Protein AF-A0A9D9R1W7-F1 (afdb_monomer_lite)

Structure (mmCIF, N/CA/C/O backbone):
data_AF-A0A9D9R1W7-F1
#
_entry.id   AF-A0A9D9R1W7-F1
#
loop_
_atom_site.group_PDB
_atom_site.id
_atom_site.type_symbol
_atom_site.label_atom_id
_atom_site.label_alt_id
_atom_site.label_comp_id
_atom_site.label_asym_id
_atom_site.label_entity_id
_atom_site.label_seq_id
_atom_site.pdbx_PDB_ins_code
_atom_site.Cartn_x
_atom_site.Cartn_y
_atom_site.Cartn_z
_atom_site.occupancy
_atom_site.B_iso_or_equiv
_atom_site.auth_seq_id
_atom_site.auth_comp_id
_atom_site.auth_asym_id
_atom_site.auth_atom_id
_atom_site.pdbx_PDB_model_num
ATOM 1 N N . MET A 1 1 ? -3.624 -14.853 26.271 1.00 48.16 1 MET A N 1
ATOM 2 C CA . MET A 1 1 ? -3.086 -14.468 24.945 1.00 48.16 1 MET A CA 1
ATOM 3 C C . MET A 1 1 ? -3.910 -13.268 24.474 1.00 48.16 1 MET A C 1
ATOM 5 O O . MET A 1 1 ? -4.443 -13.270 23.371 1.00 48.16 1 MET A O 1
ATOM 9 N N . ASP A 1 2 ? -4.061 -12.263 25.349 1.00 51.78 2 ASP A N 1
ATOM 10 C CA . ASP A 1 2 ? -5.267 -11.412 25.363 1.00 51.78 2 ASP A CA 1
ATOM 11 C C . ASP A 1 2 ? -4.977 -9.965 24.929 1.00 51.78 2 ASP A C 1
ATOM 13 O O . ASP A 1 2 ? -5.877 -9.136 24.876 1.00 51.78 2 ASP A O 1
ATOM 17 N N . HIS A 1 3 ? -3.730 -9.666 24.5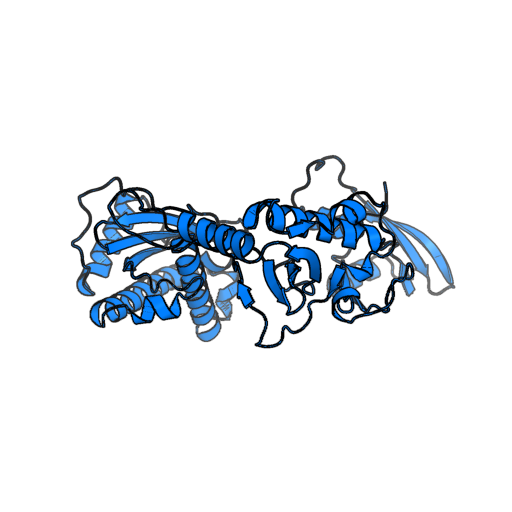55 1.00 59.38 3 HIS A N 1
ATOM 18 C CA . HIS A 1 3 ? -3.228 -8.300 24.361 1.00 59.38 3 HIS A CA 1
ATOM 19 C C . HIS A 1 3 ? -2.985 -7.977 22.882 1.00 59.38 3 HIS A C 1
ATOM 21 O O . HIS A 1 3 ? -1.942 -7.453 22.506 1.00 59.38 3 HIS A O 1
ATOM 27 N N . ILE A 1 4 ? -3.919 -8.339 21.999 1.00 72.19 4 ILE A N 1
ATOM 28 C CA . ILE A 1 4 ? -3.798 -7.986 20.579 1.00 72.19 4 ILE A CA 1
ATOM 29 C C . ILE A 1 4 ? -4.556 -6.678 20.343 1.00 72.19 4 ILE A C 1
ATOM 31 O O . ILE A 1 4 ? -5.766 -6.690 20.119 1.00 72.19 4 ILE A O 1
ATOM 35 N N . THR A 1 5 ? -3.824 -5.560 20.338 1.00 77.56 5 THR A N 1
ATOM 36 C CA . THR A 1 5 ? -4.333 -4.182 20.175 1.00 77.56 5 THR A CA 1
ATOM 37 C C . THR A 1 5 ? -5.333 -4.021 19.020 1.00 77.56 5 THR A C 1
ATOM 39 O O . THR A 1 5 ? -6.320 -3.305 19.140 1.00 77.56 5 THR A O 1
ATOM 42 N N . TYR A 1 6 ? -5.117 -4.712 17.895 1.00 87.25 6 TYR A N 1
ATOM 43 C CA . TYR A 1 6 ? -5.955 -4.579 16.694 1.00 87.25 6 TYR A CA 1
ATOM 44 C C . TYR A 1 6 ? -6.995 -5.697 16.523 1.00 87.25 6 TYR A C 1
ATOM 46 O O . TYR A 1 6 ? -7.649 -5.778 15.483 1.00 87.25 6 TYR A O 1
ATOM 54 N N . LEU A 1 7 ? -7.156 -6.595 17.500 1.00 90.25 7 LEU A N 1
ATOM 55 C CA . LEU A 1 7 ? -8.054 -7.745 17.365 1.00 90.25 7 LEU A CA 1
ATOM 56 C C . LEU A 1 7 ? -9.524 -7.357 17.145 1.00 90.25 7 LEU A C 1
ATOM 58 O O . LEU A 1 7 ? -10.135 -7.970 16.262 1.00 90.25 7 LEU A O 1
ATOM 62 N N . PRO A 1 8 ? -10.100 -6.357 17.844 1.00 91.88 8 PRO A N 1
ATOM 63 C CA . PRO A 1 8 ? -11.479 -5.950 17.588 1.00 91.88 8 PRO A CA 1
ATOM 64 C C . PRO A 1 8 ? -11.699 -5.489 16.147 1.00 91.88 8 PRO A C 1
ATOM 66 O O . PRO A 1 8 ? -12.568 -6.032 15.459 1.00 91.88 8 PRO A O 1
ATOM 69 N N . LEU A 1 9 ? -10.830 -4.601 15.649 1.00 90.62 9 LEU A N 1
ATOM 70 C CA . LEU A 1 9 ? -10.860 -4.119 14.268 1.00 90.62 9 LEU A CA 1
ATOM 71 C C . LEU A 1 9 ? -10.748 -5.274 13.264 1.00 90.62 9 LEU A C 1
ATOM 73 O O . LEU A 1 9 ? -11.602 -5.419 12.391 1.00 90.62 9 LEU A O 1
ATOM 77 N N . ARG A 1 10 ? -9.735 -6.142 13.413 1.00 90.56 10 ARG A N 1
ATOM 78 C CA . ARG A 1 10 ? -9.523 -7.295 12.516 1.00 90.56 10 ARG A CA 1
ATOM 79 C C . ARG A 1 10 ? -10.728 -8.230 12.487 1.00 90.56 10 ARG A C 1
ATOM 81 O O . ARG A 1 10 ? -11.065 -8.774 11.436 1.00 90.56 10 ARG A O 1
ATOM 88 N N . THR A 1 11 ? -11.348 -8.451 13.644 1.00 93.88 11 THR A N 1
ATOM 89 C CA . THR A 1 11 ? -12.478 -9.372 13.774 1.00 93.88 11 THR A CA 1
ATOM 90 C C . THR A 1 11 ? -13.721 -8.794 13.107 1.00 93.88 11 THR A C 1
ATOM 92 O O . THR A 1 11 ? -14.345 -9.489 12.300 1.00 93.88 11 THR A O 1
ATOM 95 N N . LYS A 1 12 ? -14.033 -7.520 13.376 1.00 93.06 12 LYS A N 1
ATOM 96 C CA . LYS A 1 12 ? -15.178 -6.811 12.796 1.00 93.06 12 LYS A CA 1
ATOM 97 C C . LYS A 1 12 ? -15.047 -6.635 11.280 1.00 93.06 12 LYS A C 1
ATOM 99 O O . LYS A 1 12 ? -15.962 -7.011 10.552 1.00 93.06 12 LYS A O 1
ATOM 104 N N . ALA A 1 13 ? -13.885 -6.187 10.800 1.00 89.62 13 ALA A N 1
ATOM 105 C CA . ALA A 1 13 ? -13.580 -6.028 9.371 1.00 89.62 13 ALA A CA 1
ATOM 106 C C . ALA A 1 13 ? -13.346 -7.364 8.637 1.00 89.62 13 ALA A C 1
ATOM 108 O O . ALA A 1 13 ? -13.118 -7.399 7.433 1.00 89.62 13 ALA A O 1
ATOM 109 N N . LYS A 1 14 ? -13.388 -8.488 9.362 1.00 92.00 14 LYS A N 1
ATOM 110 C CA . LYS A 1 14 ? -13.189 -9.848 8.848 1.00 92.00 14 LYS A CA 1
ATOM 111 C C . LYS A 1 14 ? -11.854 -10.083 8.124 1.00 92.00 14 LYS A C 1
ATOM 113 O O . LYS A 1 14 ? -11.768 -11.077 7.400 1.00 92.00 14 LYS A O 1
ATOM 118 N N . PHE A 1 15 ? -10.812 -9.288 8.389 1.00 86.62 15 PHE A N 1
ATOM 119 C CA . PHE A 1 15 ? -9.492 -9.435 7.759 1.00 86.62 15 PHE A CA 1
ATOM 120 C C . PHE A 1 15 ? -8.965 -10.876 7.818 1.00 86.62 15 PHE A C 1
ATOM 122 O O . PHE A 1 15 ? -9.247 -11.577 8.795 1.00 86.62 15 PHE A O 1
ATOM 129 N N . PRO A 1 16 ? -8.193 -11.351 6.824 1.00 85.94 16 PRO A N 1
ATOM 130 C CA . PRO A 1 16 ? -7.644 -12.705 6.826 1.00 85.94 16 PRO A CA 1
ATOM 131 C C . PRO A 1 16 ? -6.870 -13.039 8.115 1.00 85.94 16 PRO A C 1
ATOM 133 O O . PRO A 1 16 ? -6.097 -12.239 8.651 1.00 85.94 16 PRO A O 1
ATOM 136 N N . THR A 1 17 ? -7.108 -14.238 8.652 1.00 86.81 17 THR A N 1
ATOM 137 C CA . THR A 1 17 ? -6.452 -14.758 9.865 1.00 86.81 17 THR A CA 1
ATOM 138 C C . THR A 1 17 ? -6.338 -16.276 9.774 1.00 86.81 17 THR A C 1
ATOM 140 O O . THR A 1 17 ? -7.337 -16.919 9.449 1.00 86.81 17 THR A O 1
ATOM 143 N N . GLY A 1 18 ? -5.202 -16.856 10.172 1.00 87.19 18 GLY A N 1
ATOM 144 C CA . GLY A 1 18 ? -5.020 -18.317 10.206 1.00 87.19 18 GLY A CA 1
ATOM 145 C C . GLY A 1 18 ? -5.997 -19.059 11.134 1.00 87.19 18 GLY A C 1
ATOM 146 O O . GLY A 1 18 ? -6.345 -20.204 10.879 1.00 87.19 18 GLY A O 1
ATOM 147 N N . HIS A 1 19 ? -6.519 -18.388 12.166 1.00 90.75 19 HIS A N 1
ATOM 148 C CA . HIS A 1 19 ? -7.439 -18.974 13.149 1.00 90.75 19 HIS A CA 1
ATOM 149 C C . HIS A 1 19 ? -8.837 -18.340 13.087 1.00 90.75 19 HIS A C 1
ATOM 151 O O . HIS A 1 19 ? -9.351 -17.844 14.086 1.00 90.75 19 HIS A O 1
ATOM 157 N N . LYS A 1 20 ? -9.468 -18.336 11.903 1.00 92.88 20 LYS A N 1
ATOM 158 C CA . LYS A 1 20 ? -10.786 -17.701 11.679 1.00 92.88 20 LYS A CA 1
ATOM 159 C C . LYS A 1 20 ? -11.874 -18.172 12.659 1.00 92.88 20 LYS A C 1
ATOM 161 O O . LYS A 1 20 ? -12.703 -17.364 13.064 1.00 92.88 20 LYS A O 1
ATOM 166 N N . ASN A 1 21 ? -11.841 -19.441 13.066 1.00 95.19 21 ASN A N 1
ATOM 167 C CA . ASN A 1 21 ? -12.823 -20.028 13.985 1.00 95.19 21 ASN A CA 1
ATOM 168 C C . ASN A 1 21 ? -12.622 -19.612 15.454 1.00 95.19 21 ASN A C 1
ATOM 170 O O . ASN A 1 21 ? -13.550 -19.741 16.243 1.00 95.19 21 ASN A O 1
ATOM 174 N N . ASN A 1 22 ? -11.452 -19.068 15.808 1.00 94.06 22 ASN A N 1
ATOM 175 C CA . ASN A 1 22 ? -11.126 -18.615 17.168 1.00 94.06 22 ASN A CA 1
ATOM 176 C C . ASN A 1 22 ? -11.404 -17.117 17.368 1.00 94.06 22 ASN A C 1
ATOM 178 O O . ASN A 1 22 ? -10.946 -16.515 18.336 1.00 94.06 22 ASN A O 1
ATOM 182 N N . ARG A 1 23 ? -12.106 -16.486 16.423 1.00 94.19 23 ARG A N 1
ATOM 183 C CA . ARG A 1 23 ? -12.466 -15.071 16.501 1.00 94.19 23 ARG A CA 1
ATOM 184 C C . ARG A 1 23 ? -13.413 -14.829 17.684 1.00 94.19 23 ARG A C 1
ATOM 186 O O . ARG A 1 23 ? -14.421 -15.537 17.778 1.00 94.19 23 ARG A O 1
ATOM 193 N N . PRO A 1 24 ? -13.134 -13.841 18.555 1.00 95.12 24 PRO A N 1
ATOM 194 C CA . PRO A 1 24 ? -14.064 -13.466 19.613 1.00 95.12 24 PRO A CA 1
ATOM 195 C C . PRO A 1 24 ? -15.428 -13.106 19.021 1.00 95.12 24 PRO A C 1
ATOM 197 O O . PRO A 1 24 ? -15.498 -12.484 17.963 1.00 95.12 24 PRO A O 1
ATOM 200 N N . LYS A 1 25 ? -16.507 -13.522 19.691 1.00 96.88 25 LYS A N 1
ATOM 201 C CA . LYS A 1 25 ? -17.888 -13.146 19.329 1.00 96.88 25 LYS A CA 1
ATOM 202 C C . LYS A 1 25 ? -18.366 -11.900 20.075 1.00 96.88 25 LYS A C 1
ATOM 204 O O . LYS A 1 25 ? -19.339 -11.269 19.662 1.00 96.88 25 LYS A O 1
ATOM 209 N N . SER A 1 26 ? -17.691 -11.571 21.168 1.00 96.62 26 SER A N 1
ATOM 210 C CA . SER A 1 26 ? -17.915 -10.405 22.007 1.00 96.62 26 SER A CA 1
ATOM 211 C C . SER A 1 26 ? -16.575 -9.884 22.526 1.00 96.62 26 SER A C 1
ATOM 213 O O . SER A 1 26 ? -15.569 -10.601 22.530 1.00 96.62 26 SER A O 1
ATOM 215 N N . PHE A 1 27 ? -16.566 -8.627 22.952 1.00 95.31 27 PHE A N 1
ATOM 216 C CA . PHE A 1 27 ? -15.452 -7.989 23.642 1.00 95.31 27 PHE A CA 1
ATOM 217 C C . PHE A 1 27 ? -15.946 -7.419 24.967 1.00 95.31 27 PHE A C 1
ATOM 219 O O . PHE A 1 27 ? -17.073 -6.934 25.059 1.00 95.31 27 PHE A O 1
ATOM 226 N N . LYS A 1 28 ? -15.106 -7.485 25.998 1.00 95.38 28 LYS A N 1
ATOM 227 C CA . LYS A 1 28 ? -15.433 -6.939 27.317 1.00 95.38 28 LYS A CA 1
ATOM 228 C C . LYS A 1 28 ? -15.224 -5.426 27.318 1.00 95.38 28 LYS A C 1
ATOM 230 O O . LYS A 1 28 ? -14.240 -4.948 26.762 1.00 95.38 28 LYS A O 1
ATOM 235 N N . ALA A 1 29 ? -16.127 -4.708 27.971 1.00 96.12 29 ALA A N 1
ATOM 236 C CA . ALA A 1 29 ? -16.009 -3.280 28.241 1.00 96.12 29 ALA A CA 1
ATOM 237 C C . ALA A 1 29 ? -16.526 -2.971 29.649 1.00 96.12 29 ALA A C 1
ATOM 239 O O . ALA A 1 29 ? -17.260 -3.771 30.239 1.00 96.12 29 ALA A O 1
ATOM 240 N N . THR A 1 30 ? -16.152 -1.813 30.181 1.00 97.69 30 THR A N 1
ATOM 241 C CA . THR A 1 30 ? -16.709 -1.286 31.430 1.00 97.69 30 THR A CA 1
ATOM 242 C C . THR A 1 30 ? -17.550 -0.062 31.104 1.00 97.69 30 THR A C 1
ATOM 244 O O . THR A 1 30 ? -17.056 0.893 30.516 1.00 97.69 30 THR A O 1
ATOM 247 N N . ILE A 1 31 ? -18.824 -0.092 31.477 1.00 97.75 31 ILE A N 1
ATOM 248 C CA . ILE A 1 31 ? -19.694 1.082 31.469 1.00 97.75 31 ILE A CA 1
ATOM 249 C C . ILE A 1 31 ? -19.520 1.809 32.794 1.00 97.75 31 ILE A C 1
ATOM 251 O O . ILE A 1 31 ? -19.635 1.187 33.851 1.00 97.75 31 ILE A O 1
ATOM 255 N N . TRP A 1 32 ? -19.293 3.113 32.722 1.00 97.94 32 TRP A N 1
ATOM 256 C CA . TRP A 1 32 ? -19.327 4.046 33.840 1.00 97.94 32 TRP A CA 1
ATOM 257 C C . TRP A 1 32 ? -20.628 4.837 33.758 1.00 97.94 32 TRP A C 1
ATOM 259 O O . TRP A 1 32 ? -20.919 5.439 32.723 1.00 97.94 32 TRP A O 1
ATOM 269 N N . LYS A 1 33 ? -21.435 4.785 34.815 1.00 97.69 33 LYS A N 1
ATOM 270 C CA . LYS A 1 33 ? -22.730 5.467 34.888 1.00 97.69 33 LYS A CA 1
ATOM 271 C C . LYS A 1 33 ? -22.592 6.839 35.530 1.00 97.69 33 LYS A C 1
ATOM 273 O O . LYS A 1 33 ? -21.666 7.076 36.300 1.00 97.69 33 LYS A O 1
ATOM 278 N N . THR A 1 34 ? -23.580 7.697 35.297 1.00 96.81 34 THR A N 1
ATOM 279 C CA . THR A 1 34 ? -23.630 9.062 35.853 1.00 96.81 34 THR A CA 1
ATOM 280 C C . THR A 1 34 ? -23.688 9.115 37.385 1.00 96.81 34 THR A C 1
ATOM 282 O O . THR A 1 34 ? -23.420 10.156 37.976 1.00 96.81 34 THR A O 1
ATOM 285 N N . ASP A 1 35 ? -24.068 8.019 38.050 1.00 97.12 35 ASP A N 1
ATOM 286 C CA . ASP A 1 35 ? -24.052 7.895 39.515 1.00 97.12 35 ASP A CA 1
ATOM 287 C C . ASP A 1 35 ? -22.675 7.479 40.078 1.00 97.12 35 ASP A C 1
ATOM 289 O O . ASP A 1 35 ? -22.530 7.279 41.285 1.00 97.12 35 ASP A O 1
ATOM 293 N N . GLY A 1 36 ? -21.666 7.335 39.212 1.00 97.44 36 GLY A N 1
ATOM 294 C CA . GLY A 1 36 ? -20.317 6.885 39.551 1.00 97.44 36 GLY A CA 1
ATOM 295 C C . GLY A 1 36 ? -20.170 5.366 39.686 1.00 97.44 36 GLY A C 1
ATOM 296 O O . GLY A 1 36 ? -19.061 4.881 39.926 1.00 97.44 36 GLY A O 1
ATOM 297 N N . SER A 1 37 ? -21.247 4.587 39.535 1.00 97.88 37 SER A N 1
ATOM 298 C CA . SER A 1 37 ? -21.159 3.127 39.513 1.00 97.88 37 SER A CA 1
ATOM 299 C C . SER A 1 37 ? -20.572 2.625 38.191 1.00 97.88 37 SER A C 1
ATOM 301 O O . SER A 1 37 ? -20.661 3.277 37.149 1.00 97.88 37 SER A O 1
ATOM 303 N N . SER A 1 38 ? -19.962 1.439 38.224 1.00 97.69 38 SER A N 1
ATOM 304 C CA . SER A 1 38 ? -19.446 0.784 37.022 1.00 97.69 38 SER A CA 1
ATOM 305 C C . SER A 1 38 ? -20.005 -0.623 36.851 1.00 97.69 38 SER A C 1
ATOM 307 O O . SER A 1 38 ? -20.303 -1.332 37.815 1.00 97.69 38 SER A O 1
ATOM 309 N N . GLN A 1 39 ? -20.156 -1.036 35.595 1.00 97.75 39 GLN A N 1
ATOM 310 C CA . GLN A 1 39 ? -20.661 -2.349 35.220 1.00 97.75 39 GLN A CA 1
ATOM 311 C C . GLN A 1 39 ? -19.824 -2.924 34.079 1.00 97.75 39 GLN A C 1
ATOM 313 O O . GLN A 1 39 ? -19.680 -2.311 33.024 1.00 97.75 39 GLN A O 1
ATOM 318 N N . LYS A 1 40 ? -19.306 -4.142 34.262 1.00 97.69 40 LYS A N 1
ATOM 319 C CA . LYS A 1 40 ? -18.674 -4.891 33.170 1.00 97.69 40 LYS A CA 1
ATOM 320 C C . LYS A 1 40 ? -19.749 -5.459 32.253 1.00 97.69 40 LYS A C 1
ATOM 322 O O . LYS A 1 40 ? -20.681 -6.112 32.723 1.00 97.69 40 LYS A O 1
ATOM 327 N N . ILE A 1 41 ? -19.589 -5.243 30.957 1.00 97.31 41 ILE A N 1
ATOM 328 C CA . ILE A 1 41 ? -20.484 -5.739 29.914 1.00 97.31 41 ILE A CA 1
ATOM 329 C C . ILE A 1 41 ? -19.702 -6.501 28.843 1.00 97.31 41 ILE A C 1
ATOM 331 O O . ILE A 1 41 ? -18.486 -6.348 28.704 1.00 97.31 41 ILE A O 1
ATOM 335 N N . GLU A 1 42 ? -20.412 -7.318 28.070 1.00 97.44 42 GLU A N 1
ATOM 336 C CA . GLU A 1 42 ? -19.896 -7.924 26.845 1.00 97.44 42 GLU A CA 1
ATOM 337 C C . GLU A 1 42 ? -20.614 -7.328 25.635 1.00 97.44 42 GLU A C 1
ATOM 339 O O . GLU A 1 42 ? -21.831 -7.438 25.504 1.00 97.44 42 GLU A O 1
ATOM 344 N N . ILE A 1 43 ? -19.851 -6.711 24.737 1.00 96.81 43 ILE A N 1
ATOM 345 C CA . ILE A 1 43 ? -20.351 -6.085 23.515 1.00 96.81 43 ILE A CA 1
ATOM 346 C C . ILE A 1 43 ? -20.163 -7.078 22.365 1.00 96.81 43 ILE A C 1
ATOM 348 O O . ILE A 1 43 ? -19.021 -7.460 22.087 1.00 96.81 43 ILE A O 1
ATOM 352 N N . PRO A 1 44 ? -21.231 -7.510 21.667 1.00 97.38 44 PRO A N 1
ATOM 353 C CA . PRO A 1 44 ? -21.104 -8.358 20.485 1.00 97.38 44 PRO A CA 1
ATOM 354 C C . PRO A 1 44 ? -20.181 -7.729 19.436 1.00 97.38 44 PRO A C 1
ATOM 356 O O . PRO A 1 44 ? -20.253 -6.529 19.186 1.00 97.38 44 PRO A O 1
ATOM 359 N N . THR A 1 45 ? -19.357 -8.525 18.752 1.00 96.12 45 THR A N 1
ATOM 360 C CA . THR A 1 45 ? -18.400 -8.021 17.747 1.00 96.12 45 THR A CA 1
ATOM 361 C C . THR A 1 45 ? -19.050 -7.173 16.651 1.00 96.12 45 THR A C 1
ATOM 363 O O . THR A 1 45 ? -18.432 -6.233 16.164 1.00 96.12 45 THR A O 1
ATOM 366 N N . SER A 1 46 ? -20.295 -7.474 16.271 1.00 96.00 46 SER A N 1
ATOM 367 C CA . SER A 1 46 ? -21.056 -6.695 15.286 1.00 96.00 46 SER A CA 1
ATOM 368 C C . SER A 1 46 ? -21.425 -5.289 15.766 1.00 96.00 46 SER A C 1
ATOM 370 O O . SER A 1 46 ? -21.631 -4.416 14.933 1.00 96.00 46 SER A O 1
ATOM 372 N N . LYS A 1 47 ? -21.520 -5.083 17.084 1.00 96.31 47 LYS A N 1
ATOM 373 C CA . LYS A 1 47 ? -21.836 -3.802 17.731 1.00 96.31 47 LYS A CA 1
ATOM 374 C C . LYS A 1 47 ? -20.602 -3.090 18.282 1.00 96.31 47 LYS A C 1
ATOM 376 O O . LYS A 1 47 ? -20.680 -1.927 18.650 1.00 96.31 47 LYS A O 1
ATOM 381 N N . TYR A 1 48 ? -19.466 -3.782 18.359 1.00 95.75 48 TYR A N 1
ATOM 382 C CA . TYR A 1 48 ? -18.225 -3.180 18.826 1.00 95.75 48 TYR A CA 1
ATOM 383 C C . TYR A 1 48 ? -17.824 -2.035 17.883 1.00 95.75 48 TYR A C 1
ATOM 385 O O . TYR A 1 48 ? -17.818 -2.255 16.669 1.00 95.75 48 TYR A O 1
ATOM 393 N N . PRO A 1 49 ? -17.498 -0.833 18.378 1.00 95.12 49 PRO A N 1
ATOM 394 C CA . PRO A 1 49 ? -17.178 0.297 17.519 1.00 95.12 49 PRO A CA 1
ATOM 395 C C . PRO A 1 49 ? -15.880 0.028 16.757 1.00 95.12 49 PRO A C 1
ATOM 397 O O . PRO A 1 49 ? -14.920 -0.544 17.272 1.00 95.12 49 PRO A O 1
ATOM 400 N N . THR A 1 50 ? -15.850 0.424 15.493 1.00 93.75 50 THR A N 1
ATOM 401 C CA . THR A 1 50 ? -14.669 0.366 14.644 1.00 93.75 50 THR A CA 1
ATOM 402 C C . THR A 1 50 ? -13.724 1.433 15.151 1.00 93.75 50 THR A C 1
ATOM 404 O O . THR A 1 50 ? -13.892 2.612 14.848 1.00 93.75 50 THR A O 1
ATOM 407 N N . SER A 1 51 ? -12.755 1.018 15.956 1.00 91.62 51 SER A N 1
ATOM 408 C CA . SER A 1 51 ? -11.747 1.908 16.505 1.00 91.62 51 SER A CA 1
ATOM 409 C C . SER A 1 51 ? -10.380 1.244 16.568 1.00 91.62 51 SER A C 1
ATOM 411 O O . SER A 1 51 ? -10.255 0.015 16.609 1.00 91.62 51 SER A O 1
ATOM 413 N N . TYR A 1 52 ? -9.337 2.065 16.514 1.00 91.38 52 TYR A N 1
ATOM 414 C CA . TYR A 1 52 ? -7.955 1.632 16.631 1.00 91.38 52 TYR A CA 1
ATOM 415 C C . TYR A 1 52 ? -7.049 2.772 17.083 1.00 91.38 52 TYR A C 1
ATOM 417 O O . TYR A 1 52 ? -7.333 3.955 16.896 1.00 91.38 52 TYR A O 1
ATOM 425 N N . LEU A 1 53 ? -5.925 2.389 17.678 1.00 91.88 53 LEU A N 1
ATOM 426 C CA . LEU A 1 53 ? -4.898 3.316 18.122 1.00 91.88 53 LEU A CA 1
ATOM 427 C C . LEU A 1 53 ? -3.830 3.458 17.036 1.00 91.88 53 LEU A C 1
ATOM 429 O O . LEU A 1 53 ? -3.365 2.474 16.451 1.00 91.88 53 LEU A O 1
ATOM 433 N N . VAL A 1 54 ? -3.444 4.700 16.781 1.00 93.00 54 VAL A N 1
ATOM 434 C CA . VAL A 1 54 ? -2.404 5.091 15.836 1.00 93.00 54 VAL A CA 1
ATOM 435 C C . VAL A 1 54 ? -1.234 5.636 16.632 1.00 93.00 54 VAL A C 1
ATOM 437 O O . VAL A 1 54 ? -1.332 6.691 17.259 1.00 93.00 54 VAL A O 1
ATOM 440 N N . VAL A 1 55 ? -0.130 4.893 16.619 1.00 95.00 55 VAL A N 1
ATOM 441 C CA . VAL A 1 55 ? 1.073 5.228 17.381 1.00 95.00 55 VAL A CA 1
ATOM 442 C C . VAL A 1 55 ? 2.034 5.991 16.480 1.00 95.00 55 VAL A C 1
ATOM 444 O O . VAL A 1 55 ? 2.545 5.434 15.510 1.00 95.00 55 VAL A O 1
ATOM 447 N N . HIS A 1 56 ? 2.289 7.251 16.817 1.00 95.94 56 HIS A N 1
ATOM 448 C CA . HIS A 1 56 ? 3.319 8.082 16.209 1.00 95.94 56 HIS A CA 1
ATOM 449 C C . HIS A 1 56 ? 4.576 8.017 17.069 1.00 95.94 56 HIS A C 1
ATOM 451 O O . HIS A 1 56 ? 4.603 8.525 18.193 1.00 95.94 56 HIS A O 1
ATOM 457 N N . LEU A 1 57 ? 5.608 7.382 16.525 1.00 97.06 57 LEU A N 1
ATOM 458 C CA . LEU A 1 57 ? 6.913 7.269 17.159 1.00 97.06 57 LEU A CA 1
ATOM 459 C C . LEU A 1 57 ? 7.823 8.418 16.706 1.00 97.06 57 LEU A C 1
ATOM 461 O O . LEU A 1 57 ? 7.695 8.875 15.567 1.00 97.06 57 LEU A O 1
ATOM 465 N N . PRO A 1 58 ? 8.766 8.868 17.549 1.00 96.94 58 PRO A N 1
ATOM 466 C CA . PRO A 1 58 ? 9.850 9.719 17.080 1.00 96.94 58 PRO A CA 1
ATOM 467 C C . PRO A 1 58 ? 10.788 8.919 16.160 1.00 96.94 58 PRO A C 1
ATOM 469 O O . PRO A 1 58 ? 10.709 7.686 16.134 1.00 96.94 58 PRO A O 1
ATOM 472 N N . PRO A 1 59 ? 11.687 9.586 15.418 1.00 96.69 59 PRO A N 1
ATOM 473 C CA . PRO A 1 59 ? 12.755 8.930 14.667 1.00 96.69 59 PRO A CA 1
ATOM 474 C C . PRO A 1 59 ? 13.497 7.845 15.465 1.00 96.69 59 PRO A C 1
ATOM 476 O O . PRO A 1 59 ? 13.699 8.028 16.671 1.00 96.69 59 PRO A O 1
ATOM 479 N N . PRO A 1 60 ? 13.967 6.758 14.816 1.00 97.31 60 PRO A N 1
ATOM 480 C CA . PRO A 1 60 ? 14.834 5.778 15.462 1.00 97.31 60 PRO A CA 1
ATOM 481 C C . PRO A 1 60 ? 16.020 6.458 16.153 1.00 97.31 60 PRO A C 1
ATOM 483 O O . PRO A 1 60 ? 16.709 7.283 15.548 1.00 97.31 60 PRO A O 1
ATOM 486 N N . GLY A 1 61 ? 16.274 6.099 17.413 1.00 96.38 61 GLY A N 1
ATOM 487 C CA . GLY A 1 61 ? 17.317 6.735 18.225 1.00 96.38 61 GLY A CA 1
ATOM 488 C C . GLY A 1 61 ? 18.711 6.692 17.589 1.00 96.38 61 GLY A C 1
ATOM 489 O O . GLY A 1 61 ? 19.479 7.639 17.732 1.00 96.38 61 GLY A O 1
ATOM 490 N N . VAL A 1 62 ? 19.025 5.639 16.830 1.00 95.94 62 VAL A N 1
ATOM 491 C CA . VAL A 1 62 ? 20.309 5.517 16.124 1.00 95.94 62 VAL A CA 1
ATOM 492 C C . VAL A 1 62 ? 20.497 6.581 15.035 1.00 95.94 62 VAL A C 1
ATOM 494 O O . VAL A 1 62 ? 21.618 7.010 14.788 1.00 95.94 62 VAL A O 1
ATOM 497 N N . LEU A 1 63 ? 19.410 7.062 14.420 1.00 92.94 63 LEU A N 1
ATOM 498 C CA . LEU A 1 63 ? 19.462 8.098 13.383 1.00 92.94 63 LEU A CA 1
ATOM 499 C C . LEU A 1 63 ? 19.582 9.509 13.972 1.00 92.94 63 LEU A C 1
ATOM 501 O O . LEU A 1 63 ? 20.049 10.420 13.297 1.00 92.94 63 LEU A O 1
ATOM 505 N N . SER A 1 64 ? 19.176 9.692 15.229 1.00 91.56 64 SER A N 1
ATOM 506 C CA . SER A 1 64 ? 19.281 10.957 15.965 1.00 91.56 64 SER A CA 1
ATOM 507 C C . SER A 1 64 ? 20.467 10.998 16.934 1.00 91.56 64 SER A C 1
ATOM 509 O O . SER A 1 64 ? 20.590 11.949 17.704 1.00 91.56 64 SER A O 1
ATOM 511 N N . ASN A 1 65 ? 21.343 9.984 16.908 1.00 93.31 65 ASN A N 1
ATOM 512 C CA . ASN A 1 65 ? 22.429 9.791 17.877 1.00 93.31 65 ASN A CA 1
ATOM 513 C C . ASN A 1 65 ? 21.949 9.826 19.343 1.00 93.31 65 ASN A C 1
ATOM 515 O O . ASN A 1 65 ? 22.683 10.236 20.245 1.00 93.31 65 ASN A O 1
ATOM 519 N N . ALA A 1 66 ? 20.708 9.408 19.597 1.00 94.88 66 ALA A N 1
ATOM 520 C CA . ALA A 1 66 ? 20.171 9.310 20.942 1.00 94.88 66 ALA A CA 1
ATOM 521 C C . ALA A 1 66 ? 20.856 8.170 21.709 1.00 94.88 66 ALA A C 1
ATOM 523 O O . ALA A 1 66 ? 21.095 7.086 21.168 1.00 94.88 66 ALA A O 1
ATOM 524 N N . ALA A 1 67 ? 21.130 8.397 22.996 1.00 96.62 67 ALA A N 1
ATOM 525 C CA . ALA A 1 67 ? 21.653 7.360 23.877 1.00 96.62 67 ALA A CA 1
ATOM 526 C C . ALA A 1 67 ? 20.689 6.162 23.957 1.00 96.62 67 ALA A C 1
ATOM 528 O O . ALA A 1 67 ? 19.467 6.317 23.876 1.00 96.62 67 ALA A O 1
ATOM 529 N N . LEU A 1 68 ? 21.243 4.961 24.149 1.00 97.25 68 LEU A N 1
ATOM 530 C CA . LEU A 1 68 ? 20.443 3.761 24.383 1.00 97.25 68 LEU A CA 1
ATOM 531 C C . LEU A 1 68 ? 19.563 3.953 25.623 1.00 97.25 68 LEU A C 1
ATOM 533 O O . LEU A 1 68 ? 20.026 4.394 26.674 1.00 97.25 68 LEU A O 1
ATOM 537 N N . SER A 1 69 ? 18.285 3.613 25.489 1.00 95.94 69 SER A N 1
ATOM 538 C CA . SER A 1 69 ? 17.294 3.743 26.552 1.00 95.94 69 SER A CA 1
ATOM 539 C C . SER A 1 69 ? 16.315 2.581 26.486 1.00 95.94 69 SER A C 1
ATOM 541 O O . SER A 1 69 ? 15.785 2.271 25.420 1.00 95.94 69 SER A O 1
ATOM 543 N N . GLU A 1 70 ? 16.077 1.938 27.629 1.00 95.12 70 GLU A N 1
ATOM 544 C CA . GLU A 1 70 ? 15.019 0.927 27.789 1.00 95.12 70 GLU A CA 1
ATOM 545 C C . GLU A 1 70 ? 13.646 1.569 28.011 1.00 95.12 70 GLU A C 1
ATOM 547 O O . GLU A 1 70 ? 12.617 0.900 27.953 1.00 95.12 70 GLU A O 1
ATOM 552 N N . LYS A 1 71 ? 13.613 2.880 28.281 1.00 94.88 71 LYS A N 1
ATOM 553 C CA . LYS A 1 71 ? 12.360 3.612 28.444 1.00 94.88 71 LYS A CA 1
ATOM 554 C C . LYS A 1 71 ? 11.682 3.784 27.095 1.00 94.88 71 LYS A C 1
ATOM 556 O O . LYS A 1 71 ? 12.337 4.080 26.093 1.00 94.88 71 LYS A O 1
ATOM 561 N N . ASN A 1 72 ? 10.356 3.693 27.114 1.00 91.94 72 ASN A N 1
ATOM 562 C CA . ASN A 1 72 ? 9.545 4.097 25.978 1.00 91.94 72 ASN A CA 1
ATOM 563 C C . ASN A 1 72 ? 9.840 5.565 25.625 1.00 91.94 72 ASN A C 1
ATOM 565 O O . ASN A 1 72 ? 9.992 6.390 26.531 1.00 91.94 72 ASN A O 1
ATOM 569 N N . PRO A 1 73 ? 9.927 5.895 24.329 1.00 94.56 73 PRO A N 1
ATOM 570 C CA . PRO A 1 73 ? 10.102 7.262 23.892 1.00 94.56 73 PRO A CA 1
ATOM 571 C C . PRO A 1 73 ? 8.822 8.051 24.167 1.00 94.56 73 PRO A C 1
ATOM 573 O O . PRO A 1 73 ? 7.739 7.478 24.318 1.00 94.56 73 PRO A O 1
ATOM 576 N N . GLU A 1 74 ? 8.937 9.375 24.174 1.00 95.44 74 GLU A N 1
ATOM 577 C CA . GLU A 1 74 ? 7.758 10.223 24.054 1.00 95.44 74 GLU A CA 1
ATOM 578 C C . GLU A 1 74 ? 7.089 9.936 22.705 1.00 95.44 74 GLU A C 1
ATOM 580 O O . GLU A 1 74 ? 7.729 9.988 21.655 1.00 95.44 74 GLU A O 1
ATOM 585 N N . MET A 1 75 ? 5.813 9.566 22.743 1.00 95.31 75 MET A N 1
ATOM 586 C CA . MET A 1 75 ? 5.049 9.166 21.566 1.00 95.31 75 MET A CA 1
ATOM 587 C C . MET A 1 75 ? 3.677 9.821 21.594 1.00 95.31 75 MET A C 1
ATOM 589 O O . MET A 1 75 ? 3.103 10.049 22.660 1.00 95.31 75 MET A O 1
ATOM 593 N N . LYS A 1 76 ? 3.126 10.080 20.409 1.00 96.19 76 LYS A N 1
ATOM 594 C CA . LYS A 1 76 ? 1.753 10.566 20.265 1.00 96.19 76 LYS A CA 1
ATOM 595 C C . LYS A 1 76 ? 0.856 9.397 19.884 1.00 96.19 76 LYS A C 1
ATOM 597 O O . LYS A 1 76 ? 1.138 8.680 18.928 1.00 96.19 76 LYS A O 1
ATOM 602 N N . ILE A 1 77 ? -0.234 9.219 20.618 1.00 94.31 77 ILE A N 1
ATOM 603 C CA . ILE A 1 77 ? -1.235 8.193 20.331 1.00 94.31 77 ILE A CA 1
ATOM 604 C C . ILE A 1 77 ? -2.509 8.905 19.895 1.00 94.31 77 ILE A C 1
ATOM 606 O O . ILE A 1 77 ? -3.074 9.682 20.659 1.00 94.31 77 ILE A O 1
ATOM 610 N N . ASN A 1 78 ? -2.956 8.641 18.669 1.00 93.81 78 ASN A N 1
ATOM 611 C CA . ASN A 1 78 ? -4.273 9.070 18.212 1.00 93.81 78 ASN A CA 1
ATOM 612 C C . ASN A 1 78 ? -5.238 7.893 18.310 1.00 93.81 78 ASN A C 1
ATOM 614 O O . ASN A 1 78 ? -4.913 6.780 17.897 1.00 93.81 78 ASN A O 1
ATOM 618 N N . PHE A 1 79 ? -6.435 8.141 18.822 1.00 91.31 79 PHE A N 1
ATOM 619 C CA . PHE A 1 79 ? -7.534 7.191 18.748 1.00 91.31 79 PHE A CA 1
ATOM 620 C C . PHE A 1 79 ? -8.377 7.528 17.522 1.00 91.31 79 PHE A C 1
ATOM 622 O O . PHE A 1 79 ? -8.905 8.632 17.416 1.00 91.31 79 PHE A O 1
ATOM 629 N N . ILE A 1 80 ? -8.461 6.593 16.581 1.00 92.00 80 ILE A N 1
ATOM 630 C CA . ILE A 1 80 ? -9.312 6.714 15.400 1.00 92.00 80 ILE A CA 1
ATOM 631 C C . ILE A 1 80 ? -10.527 5.829 15.623 1.00 92.00 80 ILE A C 1
ATOM 633 O O . ILE A 1 80 ? -10.376 4.657 15.965 1.00 92.00 80 ILE A O 1
ATOM 637 N N . GLY A 1 81 ? -11.723 6.371 15.418 1.00 91.81 81 GLY A N 1
ATOM 638 C CA . GLY A 1 81 ? -12.966 5.619 15.522 1.00 91.81 81 GLY A CA 1
ATOM 639 C C . GLY A 1 81 ? -14.119 6.280 14.776 1.00 91.81 81 GLY A C 1
ATOM 640 O O . GLY A 1 81 ? -14.016 7.434 14.363 1.00 91.81 81 GLY A O 1
ATOM 641 N N . SER A 1 82 ? -15.208 5.536 14.584 1.00 94.50 82 SER A N 1
ATOM 642 C CA . SER A 1 82 ? -16.466 6.079 14.059 1.00 94.50 82 SER A CA 1
ATOM 643 C C . SER A 1 82 ? -17.296 6.673 15.197 1.00 94.50 82 SER A C 1
ATOM 645 O O . SER A 1 82 ? -17.671 5.949 16.120 1.00 94.50 82 SER A O 1
ATOM 647 N N . GLN A 1 83 ? -17.585 7.977 15.120 1.00 94.00 83 GLN A N 1
ATOM 648 C CA . GLN A 1 83 ? -18.450 8.650 16.091 1.00 94.00 83 GLN A CA 1
ATOM 649 C C . GLN A 1 83 ? -19.869 8.069 16.058 1.00 94.00 83 GLN A C 1
ATOM 651 O O . GLN A 1 83 ? -20.394 7.722 17.106 1.00 94.00 83 GLN A O 1
ATOM 656 N N . ASP A 1 84 ? -20.433 7.843 14.868 1.00 97.12 84 ASP A N 1
ATOM 657 C CA . ASP A 1 84 ? -21.782 7.283 14.710 1.00 97.12 84 ASP A CA 1
ATOM 658 C C . ASP A 1 84 ? -21.930 5.903 15.373 1.00 97.12 84 ASP A C 1
ATOM 660 O O . ASP A 1 84 ? -22.946 5.606 15.998 1.00 97.12 84 ASP A O 1
ATOM 664 N N . GLU A 1 85 ? -20.912 5.042 15.265 1.00 96.56 85 GLU A N 1
ATOM 665 C CA . GLU A 1 85 ? -20.934 3.729 15.920 1.00 96.56 85 GLU A CA 1
ATOM 666 C C . GLU A 1 85 ? -20.794 3.829 17.443 1.00 96.56 85 GLU A C 1
ATOM 668 O O . GLU A 1 85 ? -21.352 2.996 18.160 1.00 96.56 85 GLU A O 1
ATOM 673 N N . LEU A 1 86 ? -20.064 4.831 17.942 1.00 95.06 86 LEU A N 1
ATOM 674 C CA . LEU A 1 86 ? -20.011 5.121 19.373 1.00 95.06 86 LEU A CA 1
ATOM 675 C C . LEU A 1 86 ? -21.366 5.637 19.860 1.00 95.06 86 LEU A C 1
ATOM 677 O O . LEU A 1 86 ? -21.887 5.091 20.825 1.00 95.06 86 LEU A O 1
ATOM 681 N N . ASP A 1 87 ? -21.972 6.605 19.177 1.00 96.06 87 ASP A N 1
ATOM 682 C CA . ASP A 1 87 ? -23.276 7.175 19.537 1.00 96.06 87 ASP A CA 1
ATOM 683 C C . ASP A 1 87 ? -24.380 6.107 19.527 1.00 96.06 87 ASP A C 1
ATOM 685 O O . ASP A 1 87 ? -25.218 6.047 20.434 1.00 96.06 87 ASP A O 1
ATOM 689 N N . ALA A 1 88 ? -24.346 5.206 18.539 1.00 96.94 88 ALA A N 1
ATOM 690 C CA . ALA A 1 88 ? -25.233 4.050 18.483 1.00 96.94 88 ALA A CA 1
ATOM 691 C C . ALA A 1 88 ? -25.042 3.132 19.697 1.00 96.94 88 ALA A C 1
ATOM 693 O O . ALA A 1 88 ? -26.026 2.690 20.287 1.00 96.94 88 ALA A O 1
ATOM 694 N N . LEU A 1 89 ? -23.794 2.881 20.105 1.00 96.12 89 LEU A N 1
ATOM 695 C CA . LEU A 1 89 ? -23.501 2.088 21.294 1.00 96.12 89 LEU A CA 1
ATOM 696 C C . LEU A 1 89 ? -23.968 2.792 22.578 1.00 96.12 89 LEU A C 1
ATOM 698 O O . LEU A 1 89 ? -24.611 2.152 23.403 1.00 96.12 89 LEU A O 1
ATOM 702 N N . PHE A 1 90 ? -23.702 4.092 22.745 1.00 96.69 90 PHE A N 1
ATOM 703 C CA . PHE A 1 90 ? -24.168 4.877 23.898 1.00 96.69 90 PHE A CA 1
ATOM 704 C C . PHE A 1 90 ? -25.700 4.892 23.999 1.00 96.69 90 PHE A C 1
ATOM 706 O O . PHE A 1 90 ? -26.244 4.792 25.096 1.00 96.69 90 PHE A O 1
ATOM 713 N N . SER A 1 91 ? -26.403 4.926 22.864 1.00 97.06 91 SER A N 1
ATOM 714 C CA . SER A 1 91 ? -27.871 4.877 22.820 1.00 97.06 91 SER A CA 1
ATOM 715 C C . SER A 1 91 ? -28.454 3.562 23.358 1.00 97.06 91 SER A C 1
ATOM 717 O O . SER A 1 91 ? -29.598 3.540 23.810 1.00 97.06 91 SER A O 1
ATOM 719 N N . GLU A 1 92 ? -27.687 2.465 23.354 1.00 97.31 92 GLU A N 1
ATOM 720 C CA . GLU A 1 92 ? -28.099 1.196 23.976 1.00 97.31 92 GLU A CA 1
ATOM 721 C C . GLU A 1 92 ? -28.003 1.223 25.511 1.00 97.31 92 GLU A C 1
ATOM 723 O O . GLU A 1 92 ? -28.555 0.343 26.176 1.00 97.31 92 GLU A O 1
ATOM 728 N N . TYR A 1 93 ? -27.337 2.233 26.081 1.00 96.31 93 TYR A N 1
ATOM 729 C CA . TYR A 1 93 ? -27.070 2.347 27.512 1.00 96.31 93 TYR A CA 1
ATOM 730 C C . TYR A 1 93 ? -27.324 3.784 28.022 1.00 96.31 93 TYR A C 1
ATOM 732 O O . TYR A 1 93 ? -26.370 4.495 28.341 1.00 96.31 93 TYR A O 1
ATOM 740 N N . PRO A 1 94 ? -28.596 4.216 28.151 1.00 93.25 94 PRO A N 1
ATOM 741 C CA . PRO A 1 94 ? -28.990 5.622 28.344 1.00 93.25 94 PRO A CA 1
ATOM 742 C C . PRO A 1 94 ? -28.492 6.307 29.632 1.00 93.25 94 PRO A C 1
ATOM 744 O O . PRO A 1 94 ? -28.490 7.532 29.687 1.00 93.25 94 PRO A O 1
ATOM 747 N N . ASP A 1 95 ? -28.024 5.552 30.631 1.00 96.31 95 ASP A N 1
ATOM 748 C CA . ASP A 1 95 ? -27.452 6.084 31.884 1.00 96.31 95 ASP A CA 1
ATOM 749 C C . ASP A 1 95 ? -25.907 6.075 31.893 1.00 96.31 95 ASP A C 1
ATOM 751 O O . ASP A 1 95 ? -25.274 6.130 32.951 1.00 96.31 95 ASP A O 1
ATOM 755 N N . THR A 1 96 ? -25.283 5.925 30.721 1.00 97.00 96 THR A N 1
ATOM 756 C CA . THR A 1 96 ? -23.827 5.792 30.579 1.00 97.00 96 THR A CA 1
ATOM 757 C C . THR A 1 96 ? -23.159 7.141 30.387 1.00 97.00 96 THR A C 1
ATOM 759 O O . THR A 1 96 ? -23.443 7.855 29.432 1.00 97.00 96 THR A O 1
ATOM 762 N N . GLU A 1 97 ? -22.205 7.445 31.260 1.00 96.81 97 GLU A N 1
ATOM 763 C CA . GLU A 1 97 ? -21.301 8.585 31.126 1.00 96.81 97 GLU A CA 1
ATOM 764 C C . GLU A 1 97 ? -20.098 8.238 30.237 1.00 96.81 97 GLU A C 1
ATOM 766 O O . GLU A 1 97 ? -19.706 9.028 29.381 1.00 96.81 97 GLU A O 1
ATOM 771 N N . ALA A 1 98 ? -19.526 7.039 30.395 1.00 96.94 98 ALA A N 1
ATOM 772 C CA . ALA A 1 98 ? -18.389 6.591 29.595 1.00 96.94 98 ALA A CA 1
ATOM 773 C C . ALA A 1 98 ? -18.391 5.076 29.354 1.00 96.94 98 ALA A C 1
ATOM 775 O O . ALA A 1 98 ? -18.819 4.288 30.197 1.00 96.94 98 ALA A O 1
ATOM 776 N N . ILE A 1 99 ? -17.845 4.664 28.208 1.00 95.62 99 ILE A N 1
ATOM 777 C CA . ILE A 1 99 ? -17.567 3.260 27.888 1.00 95.62 99 ILE A CA 1
ATOM 778 C C . ILE A 1 99 ? -16.055 3.096 27.781 1.00 95.62 99 ILE A C 1
ATOM 780 O O . ILE A 1 99 ? -15.409 3.660 26.900 1.00 95.62 99 ILE A O 1
ATOM 784 N N . GLU A 1 100 ? -15.488 2.316 28.690 1.00 95.12 100 GLU A N 1
ATOM 785 C CA . GLU A 1 100 ? -14.065 2.023 28.741 1.00 95.12 100 GLU A CA 1
ATOM 786 C C . GLU A 1 100 ? -13.767 0.704 28.021 1.00 95.12 100 GLU A C 1
ATOM 788 O O . GLU A 1 100 ? -14.239 -0.374 28.405 1.00 95.12 100 GLU A O 1
ATOM 793 N N . PHE A 1 101 ? -12.932 0.798 26.989 1.00 91.75 101 PHE A N 1
ATOM 794 C CA . PHE A 1 101 ? -12.377 -0.343 26.275 1.00 91.75 101 PHE A CA 1
ATOM 795 C C . PHE A 1 101 ? -10.949 -0.587 26.758 1.00 91.75 101 PHE A C 1
ATOM 797 O O . PHE A 1 101 ? -10.059 0.231 26.525 1.00 91.75 101 PHE A O 1
ATOM 804 N N . SER A 1 102 ? -10.700 -1.728 27.399 1.00 85.12 102 SER A N 1
ATOM 805 C CA . SER A 1 102 ? -9.342 -2.101 27.793 1.00 85.12 102 SER A CA 1
ATOM 806 C C . SER A 1 102 ? -8.567 -2.584 26.564 1.00 85.12 102 SER A C 1
ATOM 808 O O . SER A 1 102 ? -8.732 -3.726 26.130 1.00 85.12 102 SER A O 1
ATOM 810 N N . SER A 1 103 ? -7.723 -1.722 26.000 1.00 81.56 103 SER A N 1
ATOM 811 C CA . SER A 1 103 ? -6.741 -2.102 24.985 1.00 81.56 103 SER A CA 1
ATOM 812 C C . SER A 1 103 ? -5.348 -1.800 25.505 1.00 81.56 103 SER A C 1
ATOM 814 O O . SER A 1 103 ? -4.993 -0.646 25.728 1.00 81.56 103 SER A O 1
ATOM 816 N N . GLU A 1 104 ? -4.537 -2.839 25.653 1.00 85.62 104 GLU A N 1
ATOM 817 C CA . GLU A 1 104 ? -3.125 -2.681 25.967 1.00 85.62 104 GLU A CA 1
ATOM 818 C C . GLU A 1 104 ? -2.327 -2.556 24.666 1.00 85.62 104 GLU A C 1
ATOM 820 O O . GLU A 1 104 ? -2.494 -3.348 23.730 1.00 85.62 104 GLU A O 1
ATOM 825 N N . ILE A 1 105 ? -1.476 -1.533 24.588 1.00 86.19 105 ILE A N 1
ATOM 826 C CA . ILE A 1 105 ? -0.443 -1.440 23.557 1.00 86.19 105 ILE A CA 1
ATOM 827 C C . ILE A 1 105 ? 0.865 -1.862 24.195 1.00 86.19 105 ILE A C 1
ATOM 829 O O . ILE A 1 105 ? 1.453 -1.126 24.987 1.00 86.19 105 ILE A O 1
ATOM 833 N N . VAL A 1 106 ? 1.361 -3.018 23.776 1.00 91.75 106 VAL A N 1
ATOM 834 C CA . VAL A 1 106 ? 2.723 -3.434 24.081 1.00 91.75 106 VAL A CA 1
ATOM 835 C C . VAL A 1 106 ? 3.619 -2.907 22.961 1.00 91.75 106 VAL A C 1
ATOM 837 O O . VAL A 1 106 ? 3.709 -3.500 21.887 1.00 91.75 106 VAL A O 1
ATOM 840 N N . LEU A 1 107 ? 4.256 -1.750 23.182 1.00 92.81 107 LEU A N 1
ATOM 841 C CA . LEU A 1 107 ? 5.070 -1.086 22.152 1.00 92.81 107 LEU A CA 1
ATOM 842 C C . LEU A 1 107 ? 6.166 -2.011 21.594 1.00 92.81 107 LEU A C 1
ATOM 844 O O . LEU A 1 107 ? 6.420 -2.016 20.391 1.00 92.81 107 LEU A O 1
ATOM 848 N N . SER A 1 108 ? 6.781 -2.836 22.444 1.00 94.31 108 SER A N 1
ATOM 849 C CA . SER A 1 108 ? 7.797 -3.800 22.015 1.00 94.31 108 SER A CA 1
ATOM 850 C C . SER A 1 108 ? 7.255 -4.826 21.014 1.00 94.31 108 SER A C 1
ATOM 852 O O . SER A 1 108 ? 7.975 -5.189 20.086 1.00 94.31 108 SER A O 1
ATOM 854 N N . ASP A 1 109 ? 5.993 -5.245 21.124 1.00 93.62 109 ASP A N 1
ATOM 855 C CA . ASP A 1 109 ? 5.378 -6.178 20.175 1.00 93.62 109 ASP A CA 1
ATOM 856 C C . ASP A 1 109 ? 5.141 -5.523 18.809 1.00 93.62 109 ASP A C 1
ATOM 858 O O . ASP A 1 109 ? 5.445 -6.134 17.778 1.00 93.62 109 ASP A O 1
ATOM 862 N N . LEU A 1 110 ? 4.689 -4.260 18.788 1.00 93.56 110 LEU A N 1
ATOM 863 C CA . LEU A 1 110 ? 4.590 -3.466 17.557 1.00 93.56 110 LEU A CA 1
ATOM 864 C C . LEU A 1 110 ? 5.965 -3.329 16.887 1.00 93.56 110 LEU A C 1
ATOM 866 O O . LEU A 1 110 ? 6.113 -3.644 15.705 1.00 93.56 110 LEU A O 1
ATOM 870 N N . CYS A 1 111 ? 6.990 -2.933 17.647 1.00 96.19 111 CYS A N 1
ATOM 871 C CA . CYS A 1 111 ? 8.350 -2.777 17.131 1.00 96.19 111 CYS A CA 1
ATOM 872 C C . CYS A 1 111 ? 8.937 -4.101 16.616 1.00 96.19 111 CYS A C 1
ATOM 874 O O . CYS A 1 111 ? 9.591 -4.122 15.576 1.00 96.19 111 CYS A O 1
ATOM 876 N N . ARG A 1 112 ? 8.678 -5.230 17.287 1.00 96.31 112 ARG A N 1
ATOM 877 C CA . ARG A 1 112 ? 9.120 -6.560 16.832 1.00 96.31 112 ARG A CA 1
ATOM 878 C C . ARG A 1 112 ? 8.417 -7.002 15.558 1.00 96.31 112 ARG A C 1
ATOM 880 O O . ARG A 1 112 ? 9.050 -7.627 14.708 1.00 96.31 112 ARG A O 1
ATOM 887 N N . MET A 1 113 ? 7.126 -6.704 15.414 1.00 95.06 113 MET A N 1
ATOM 888 C CA . MET A 1 113 ? 6.398 -6.950 14.169 1.00 95.06 113 MET A CA 1
ATOM 889 C C . MET A 1 113 ? 7.021 -6.150 13.017 1.00 95.06 113 MET A C 1
ATOM 891 O O . MET A 1 113 ? 7.371 -6.744 11.999 1.00 95.06 113 MET A O 1
ATOM 895 N N . LEU A 1 114 ? 7.227 -4.843 13.208 1.00 96.00 114 LEU A N 1
ATOM 896 C CA . LEU A 1 114 ? 7.886 -3.963 12.235 1.00 96.00 114 LEU A CA 1
ATOM 897 C C . LEU A 1 114 ? 9.283 -4.478 11.859 1.00 96.00 114 LEU A C 1
ATOM 899 O O . LEU A 1 114 ? 9.612 -4.585 10.680 1.00 96.00 114 LEU A O 1
ATOM 903 N N . ALA A 1 115 ? 10.076 -4.893 12.847 1.00 97.38 115 ALA A N 1
ATOM 904 C CA . ALA A 1 115 ? 11.402 -5.452 12.623 1.00 97.38 115 ALA A CA 1
ATOM 905 C C . ALA A 1 115 ? 11.386 -6.759 11.821 1.00 97.38 115 ALA A C 1
ATOM 907 O O . ALA A 1 115 ? 12.228 -6.948 10.949 1.00 97.38 115 ALA A O 1
ATOM 908 N N . LYS A 1 116 ? 10.424 -7.661 12.053 1.00 96.44 116 LYS A N 1
ATOM 909 C CA . LYS A 1 116 ? 10.289 -8.884 11.240 1.00 96.44 116 LYS A CA 1
ATOM 910 C C . LYS A 1 116 ? 10.028 -8.557 9.772 1.00 96.44 116 LYS A C 1
ATOM 912 O O . LYS A 1 116 ? 10.642 -9.168 8.901 1.00 96.44 116 LYS A O 1
ATOM 917 N N . ILE A 1 117 ? 9.142 -7.593 9.518 1.00 94.25 117 ILE A N 1
ATOM 918 C CA . ILE A 1 117 ? 8.806 -7.141 8.165 1.00 94.25 117 ILE A CA 1
ATOM 919 C C . ILE A 1 117 ? 10.046 -6.530 7.496 1.00 94.25 117 ILE A C 1
ATOM 921 O O . ILE A 1 117 ? 10.447 -6.993 6.429 1.00 94.25 117 ILE A O 1
ATOM 925 N N . ALA A 1 118 ? 10.703 -5.569 8.155 1.00 95.44 118 ALA A N 1
ATOM 926 C CA . ALA A 1 118 ? 11.918 -4.933 7.645 1.00 95.44 118 ALA A CA 1
ATOM 927 C C . ALA A 1 118 ? 13.041 -5.944 7.382 1.00 95.44 118 ALA A C 1
ATOM 929 O O . ALA A 1 118 ? 13.697 -5.882 6.346 1.00 95.44 118 ALA A O 1
ATOM 930 N N . HIS A 1 119 ? 13.253 -6.903 8.287 1.00 96.44 119 HIS A N 1
ATOM 931 C CA . HIS A 1 119 ? 14.290 -7.919 8.131 1.00 96.44 119 HIS A CA 1
ATOM 932 C C . HIS A 1 119 ? 14.023 -8.825 6.926 1.00 96.44 119 HIS A C 1
ATOM 934 O O . HIS A 1 119 ? 14.918 -9.018 6.108 1.00 96.44 119 HIS A O 1
ATOM 940 N N . GLY A 1 120 ? 12.791 -9.325 6.777 1.00 94.19 120 GLY A N 1
ATOM 941 C CA . GLY A 1 120 ? 12.404 -10.134 5.619 1.00 94.19 120 GLY A CA 1
ATOM 942 C C . GLY A 1 120 ? 12.586 -9.376 4.305 1.00 94.19 120 GLY A C 1
ATOM 943 O O . GLY A 1 120 ? 13.170 -9.911 3.365 1.00 94.19 120 GLY A O 1
ATOM 944 N N . PHE A 1 121 ? 12.170 -8.108 4.268 1.00 91.25 121 PHE A N 1
ATOM 945 C CA . PHE A 1 121 ? 12.366 -7.237 3.111 1.00 91.25 121 PHE A CA 1
ATOM 946 C C . PHE A 1 121 ? 13.853 -7.032 2.787 1.00 91.25 121 PHE A C 1
ATOM 948 O O . PHE A 1 121 ? 14.257 -7.171 1.634 1.00 91.25 121 PHE A O 1
ATOM 955 N N . THR A 1 122 ? 14.676 -6.759 3.801 1.00 92.06 122 THR A N 1
ATOM 956 C CA . THR A 1 122 ? 16.121 -6.518 3.653 1.00 92.06 122 THR A CA 1
ATOM 957 C C . THR A 1 122 ? 16.834 -7.764 3.131 1.00 92.06 122 THR A C 1
ATOM 959 O O . THR A 1 122 ? 17.577 -7.680 2.160 1.00 92.06 122 THR A O 1
ATOM 962 N N . VAL A 1 123 ? 16.567 -8.939 3.711 1.00 92.81 123 VAL A N 1
ATOM 963 C CA . VAL A 1 123 ? 17.147 -10.213 3.252 1.00 92.81 123 VAL A CA 1
ATOM 964 C C . VAL A 1 123 ? 16.704 -10.537 1.826 1.00 92.81 123 VAL A C 1
ATOM 966 O O . VAL A 1 123 ? 17.526 -10.951 1.007 1.00 92.81 123 VAL A O 1
ATOM 969 N N . LEU A 1 124 ? 15.425 -10.313 1.508 1.00 86.31 124 LEU A N 1
ATOM 970 C CA . LEU A 1 124 ? 14.892 -10.551 0.171 1.00 86.31 124 LEU A CA 1
ATOM 971 C C . LEU A 1 124 ? 15.576 -9.674 -0.882 1.00 86.31 124 LEU A C 1
ATOM 973 O O . LEU A 1 124 ? 15.860 -10.182 -1.957 1.00 86.31 124 LEU A O 1
ATOM 977 N N . HIS A 1 125 ? 15.850 -8.398 -0.600 1.00 83.19 125 HIS A N 1
ATOM 978 C CA . HIS A 1 125 ? 16.370 -7.458 -1.602 1.00 83.19 125 HIS A CA 1
ATOM 979 C C . HIS A 1 125 ? 17.894 -7.319 -1.607 1.00 83.19 125 HIS A C 1
ATOM 981 O O . HIS A 1 125 ? 18.474 -7.035 -2.648 1.00 83.19 125 HIS A O 1
ATOM 987 N N . LEU A 1 126 ? 18.564 -7.530 -0.478 1.00 86.12 126 LEU A N 1
ATOM 988 C CA . LEU A 1 126 ? 20.006 -7.288 -0.347 1.00 86.12 126 LEU A CA 1
ATOM 989 C C . LEU A 1 126 ? 20.816 -8.564 -0.099 1.00 86.12 126 LEU A C 1
ATOM 991 O O . LEU A 1 126 ? 22.044 -8.536 -0.184 1.00 86.12 126 LEU A O 1
ATOM 995 N N . GLY A 1 127 ? 20.152 -9.685 0.195 1.00 89.56 127 GLY A N 1
ATOM 996 C CA . GLY A 1 127 ? 20.813 -10.906 0.648 1.00 89.56 127 GLY A CA 1
ATOM 997 C C . GLY A 1 127 ? 21.300 -10.787 2.094 1.00 89.56 127 GLY A C 1
ATOM 998 O O . GLY A 1 127 ? 20.669 -10.126 2.919 1.00 89.56 127 GLY A O 1
ATOM 999 N N . THR A 1 128 ? 22.403 -11.461 2.418 1.00 91.75 128 THR A N 1
ATOM 1000 C CA . THR A 1 128 ? 22.962 -11.512 3.784 1.00 91.75 128 THR A CA 1
ATOM 1001 C C . THR A 1 128 ? 24.447 -11.161 3.865 1.00 91.75 128 THR A C 1
ATOM 1003 O O . THR A 1 128 ? 24.999 -11.164 4.958 1.00 91.75 128 THR A O 1
ATOM 1006 N N . GLU A 1 129 ? 25.111 -10.893 2.738 1.00 93.62 129 GLU A N 1
ATOM 1007 C CA . GLU A 1 129 ? 26.579 -10.781 2.692 1.00 93.62 129 GLU A CA 1
ATOM 1008 C C . GLU A 1 129 ? 27.094 -9.333 2.740 1.00 93.62 129 GLU A C 1
ATOM 1010 O O . GLU A 1 129 ? 28.214 -9.098 3.179 1.00 93.62 129 GLU A O 1
ATOM 1015 N N . SER A 1 130 ? 26.290 -8.348 2.323 1.00 92.25 130 SER A N 1
ATOM 1016 C CA . SER A 1 130 ? 26.742 -6.957 2.147 1.00 92.25 130 SER A CA 1
ATOM 1017 C C . SER A 1 130 ? 26.533 -6.042 3.362 1.00 92.25 130 SER A C 1
ATOM 1019 O O . SER A 1 130 ? 26.885 -4.860 3.317 1.00 92.25 130 SER A O 1
ATOM 1021 N N . TYR A 1 131 ? 25.936 -6.550 4.442 1.00 96.69 131 TYR A N 1
ATOM 1022 C CA . TYR A 1 131 ? 25.622 -5.760 5.629 1.00 96.69 131 TYR A CA 1
ATOM 1023 C C . TYR A 1 131 ? 25.587 -6.608 6.900 1.00 96.69 131 TYR A C 1
ATOM 1025 O O . TYR A 1 131 ? 25.382 -7.819 6.869 1.00 96.69 131 TYR A O 1
ATOM 1033 N N . THR A 1 132 ? 25.722 -5.941 8.046 1.00 97.44 132 THR A N 1
ATOM 1034 C CA . THR A 1 132 ? 25.508 -6.538 9.367 1.00 97.44 132 THR A CA 1
ATOM 1035 C C . THR A 1 132 ? 24.047 -6.357 9.786 1.00 97.44 132 THR A C 1
ATOM 1037 O O . THR A 1 132 ? 23.612 -5.213 9.948 1.00 97.44 132 THR A O 1
ATOM 1040 N N . PRO A 1 133 ? 23.264 -7.438 9.968 1.00 97.25 133 PRO A N 1
ATOM 1041 C CA . PRO A 1 133 ? 21.863 -7.342 10.367 1.00 97.25 133 PRO A CA 1
ATOM 1042 C C . PRO A 1 133 ? 21.738 -6.907 11.834 1.00 97.25 133 PRO A C 1
ATOM 1044 O O . PRO A 1 133 ? 22.311 -7.530 12.725 1.00 97.25 133 PRO A O 1
ATOM 1047 N N . LEU A 1 134 ? 20.938 -5.870 12.098 1.00 97.81 134 LEU A N 1
ATOM 1048 C CA . LEU A 1 134 ? 20.727 -5.323 13.451 1.00 97.81 134 LEU A CA 1
ATOM 1049 C C . LEU A 1 134 ? 19.434 -5.833 14.109 1.00 97.81 134 LEU A C 1
ATOM 1051 O O . LEU A 1 134 ? 19.299 -5.846 15.331 1.00 97.81 134 LEU A O 1
ATOM 1055 N N . LEU A 1 135 ? 18.477 -6.292 13.302 1.00 98.12 135 LEU A N 1
ATOM 1056 C CA . LEU A 1 135 ? 17.143 -6.689 13.761 1.00 98.12 135 LEU A CA 1
ATOM 1057 C C . LEU A 1 135 ? 17.016 -8.071 14.424 1.00 98.12 135 LEU A C 1
ATOM 1059 O O . LEU A 1 135 ? 16.098 -8.204 15.236 1.00 98.12 135 LEU A O 1
ATOM 1063 N N . PRO A 1 136 ? 17.855 -9.098 14.155 1.00 98.00 136 PRO A N 1
ATOM 1064 C CA . PRO A 1 136 ? 17.646 -10.432 14.728 1.00 98.00 136 PRO A CA 1
ATOM 1065 C C . PRO A 1 136 ? 17.521 -10.440 16.257 1.00 98.00 136 PRO A C 1
ATOM 1067 O O . PRO A 1 136 ? 16.585 -11.036 16.791 1.00 98.00 136 PRO A O 1
ATOM 1070 N N . SER A 1 137 ? 18.389 -9.714 16.968 1.00 97.81 137 SER A N 1
ATOM 1071 C CA . SER A 1 137 ? 18.338 -9.628 18.434 1.00 97.81 137 SER A CA 1
ATOM 1072 C C . SER A 1 137 ? 17.049 -8.974 18.937 1.00 97.81 137 SER A C 1
ATOM 1074 O O . SER A 1 137 ? 16.451 -9.461 19.895 1.00 97.81 137 SER A O 1
ATOM 1076 N N . LEU A 1 138 ? 16.570 -7.922 18.266 1.00 97.62 138 LEU A N 1
ATOM 1077 C CA . LEU A 1 138 ? 15.298 -7.267 18.590 1.00 97.62 138 LEU A CA 1
ATOM 1078 C C . LEU A 1 138 ? 14.112 -8.197 18.319 1.00 97.62 138 LEU A C 1
ATOM 1080 O O . LEU A 1 138 ? 13.249 -8.365 19.179 1.00 97.62 138 LEU A O 1
ATOM 1084 N N . ILE A 1 139 ? 14.093 -8.873 17.170 1.00 97.81 139 ILE A N 1
ATOM 1085 C CA . ILE A 1 139 ? 13.040 -9.825 16.789 1.00 97.81 139 ILE A CA 1
ATOM 1086 C C . ILE A 1 139 ? 12.917 -10.952 17.821 1.00 97.81 139 ILE A C 1
ATOM 1088 O O . ILE A 1 139 ? 11.800 -11.304 18.226 1.00 97.81 139 ILE A O 1
ATOM 1092 N N . LEU A 1 140 ? 14.049 -11.491 18.275 1.00 97.50 140 LEU A N 1
ATOM 1093 C CA . LEU A 1 140 ? 14.109 -12.560 19.273 1.00 97.50 140 LEU A CA 1
ATOM 1094 C C . LEU A 1 140 ? 13.796 -12.080 20.699 1.00 97.50 140 LEU A C 1
ATOM 1096 O O . LEU A 1 140 ? 13.535 -12.912 21.559 1.00 97.50 140 LEU A O 1
ATOM 1100 N N . GLY A 1 141 ? 13.728 -10.766 20.937 1.00 96.06 141 GLY A N 1
ATOM 1101 C CA . GLY A 1 141 ? 13.468 -10.192 22.261 1.00 96.06 141 GLY A CA 1
ATOM 1102 C C . GLY A 1 141 ? 14.713 -10.086 23.148 1.00 96.06 141 GLY A C 1
ATOM 1103 O O . GLY A 1 141 ? 14.582 -9.859 24.343 1.00 96.06 141 GLY A O 1
ATOM 1104 N N . ASN A 1 142 ? 15.908 -10.217 22.567 1.00 97.38 142 ASN A N 1
ATOM 1105 C CA . ASN A 1 142 ? 17.196 -10.117 23.263 1.00 97.38 142 ASN A CA 1
ATOM 1106 C C . ASN A 1 142 ? 17.766 -8.686 23.264 1.00 97.38 142 ASN A C 1
ATOM 1108 O O . ASN A 1 142 ? 18.881 -8.468 23.729 1.00 97.38 142 ASN A O 1
ATOM 1112 N N . TYR A 1 143 ? 17.041 -7.716 22.698 1.00 96.31 143 TYR A N 1
ATOM 1113 C CA . TYR A 1 143 ? 17.463 -6.320 22.597 1.00 96.31 143 TYR A CA 1
ATOM 1114 C C . TYR A 1 143 ? 16.406 -5.398 23.212 1.00 96.31 143 TYR A C 1
ATOM 1116 O O . TYR A 1 143 ? 15.334 -5.205 22.636 1.00 96.31 143 TYR A O 1
ATOM 1124 N N . SER A 1 144 ? 16.717 -4.829 24.379 1.00 96.12 144 SER A N 1
ATOM 1125 C CA . SER A 1 144 ? 15.781 -4.018 25.174 1.00 96.12 144 SER A CA 1
ATOM 1126 C C . SER A 1 144 ? 15.539 -2.613 24.608 1.00 96.12 144 SER A C 1
ATOM 1128 O O . SER A 1 144 ? 14.527 -1.988 24.912 1.00 96.12 144 SER A O 1
ATOM 1130 N N . TYR A 1 145 ? 16.434 -2.103 23.759 1.00 96.75 145 TYR A N 1
ATOM 1131 C CA . TYR A 1 145 ? 16.404 -0.715 23.279 1.00 96.75 145 TYR A CA 1
ATOM 1132 C C . TYR A 1 145 ? 15.583 -0.562 21.989 1.00 96.75 145 TYR A C 1
ATOM 1134 O O . TYR A 1 145 ? 16.073 -0.036 20.990 1.00 96.75 145 TYR A O 1
ATOM 1142 N N . VAL A 1 146 ? 14.340 -1.056 21.969 1.00 96.12 146 VAL A N 1
ATOM 1143 C CA . VAL A 1 146 ? 13.542 -1.197 20.730 1.00 96.12 146 VAL A CA 1
ATOM 1144 C C . VAL A 1 146 ? 13.433 0.100 19.918 1.00 96.12 146 VAL A C 1
ATOM 1146 O O . VAL A 1 146 ? 13.608 0.082 18.700 1.00 96.12 146 VAL A O 1
ATOM 1149 N N . SER A 1 147 ? 13.251 1.234 20.594 1.00 96.75 147 SER A N 1
ATOM 1150 C CA . SER A 1 147 ? 13.090 2.558 19.975 1.00 96.75 147 SER A CA 1
ATOM 1151 C C . SER A 1 147 ? 14.389 3.141 19.414 1.00 96.75 147 SER A C 1
ATOM 1153 O O . SER A 1 147 ? 14.391 4.174 18.749 1.00 96.75 147 SER A O 1
ATOM 1155 N N . HIS A 1 148 ? 15.522 2.484 19.676 1.00 97.75 148 HIS A N 1
ATOM 1156 C CA . HIS A 1 148 ? 16.791 2.839 1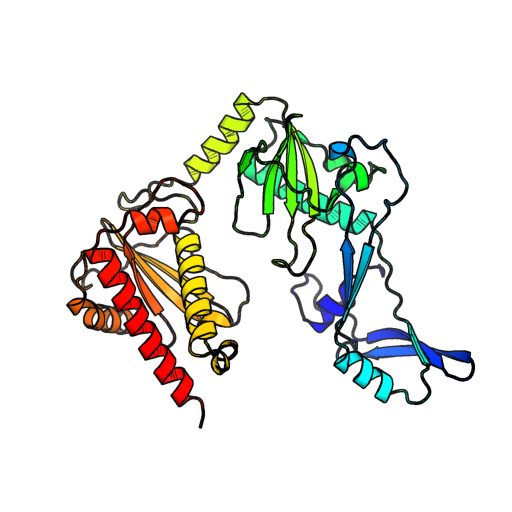9.058 1.00 97.75 148 HIS A CA 1
ATOM 1157 C C . HIS A 1 148 ? 16.846 2.395 17.590 1.00 97.75 148 HIS A C 1
ATOM 1159 O O . HIS A 1 148 ? 17.439 3.093 16.774 1.00 97.75 148 HIS A O 1
ATOM 1165 N N . LEU A 1 149 ? 16.200 1.269 17.252 1.00 97.81 149 LEU A N 1
ATOM 1166 C CA . LEU A 1 149 ? 16.183 0.701 15.896 1.00 97.81 149 LEU A CA 1
ATOM 1167 C C . LEU A 1 149 ? 14.843 0.883 15.172 1.00 97.81 149 LEU A C 1
ATOM 1169 O O . LEU A 1 149 ? 14.800 0.759 13.951 1.00 97.81 149 LEU A O 1
ATOM 1173 N N . VAL A 1 150 ? 13.757 1.163 15.895 1.00 97.88 150 VAL A N 1
ATOM 1174 C CA . VAL A 1 150 ? 12.413 1.346 15.331 1.00 97.88 150 VAL A CA 1
ATOM 1175 C C . VAL A 1 150 ? 11.853 2.697 15.759 1.00 97.88 150 VAL A C 1
ATOM 1177 O O . VAL A 1 150 ? 11.916 3.049 16.933 1.00 97.88 150 VAL A O 1
ATOM 1180 N N . GLY A 1 151 ? 11.272 3.438 14.822 1.00 97.38 151 GLY A N 1
ATOM 1181 C CA . GLY A 1 151 ? 10.704 4.755 15.076 1.00 97.38 151 GLY A CA 1
ATOM 1182 C C . GLY A 1 151 ? 9.732 5.198 13.987 1.00 97.38 151 GLY A C 1
ATOM 1183 O O . GLY A 1 151 ? 9.279 4.397 13.173 1.00 97.38 151 GLY A O 1
ATOM 1184 N N . GLY A 1 152 ? 9.384 6.478 13.985 1.00 96.25 152 GLY A N 1
ATOM 1185 C CA . GLY A 1 152 ? 8.642 7.122 12.904 1.00 96.25 152 GLY A CA 1
ATOM 1186 C C . GLY A 1 152 ? 9.564 7.488 11.746 1.00 96.25 152 GLY A C 1
ATOM 1187 O O . GLY A 1 152 ? 10.773 7.640 11.934 1.00 96.25 152 GLY A O 1
ATOM 1188 N N . ALA A 1 153 ? 8.993 7.623 10.550 1.00 90.31 153 ALA A N 1
ATOM 1189 C CA . ALA A 1 153 ? 9.732 8.073 9.379 1.00 90.31 153 ALA A CA 1
ATOM 1190 C C . ALA A 1 153 ? 10.427 9.416 9.637 1.00 90.31 153 ALA A C 1
ATOM 1192 O O . ALA A 1 153 ? 9.841 10.353 10.184 1.00 90.31 153 ALA A O 1
ATOM 1193 N N . VAL A 1 154 ? 11.690 9.495 9.227 1.00 82.12 154 VAL A N 1
ATOM 1194 C CA . VAL A 1 154 ? 12.458 10.739 9.219 1.00 82.12 154 VAL A CA 1
ATOM 1195 C C . VAL A 1 154 ? 12.301 11.345 7.831 1.00 82.12 154 VAL A C 1
ATOM 1197 O O . VAL A 1 154 ? 12.440 10.602 6.859 1.00 82.12 154 VAL A O 1
ATOM 1200 N N . PRO A 1 155 ? 12.030 12.655 7.696 1.00 75.56 155 PRO A N 1
ATOM 1201 C CA . PRO A 1 155 ? 12.194 13.325 6.417 1.00 75.56 155 PRO A CA 1
ATOM 1202 C C . PRO A 1 155 ? 13.633 13.091 5.954 1.00 75.56 155 PRO A C 1
ATOM 1204 O O . PRO A 1 155 ? 14.573 13.597 6.565 1.00 75.56 155 PRO A O 1
ATOM 1207 N N . LEU A 1 156 ? 13.810 12.250 4.939 1.00 64.94 156 LEU A N 1
ATOM 1208 C CA . LEU A 1 156 ? 15.130 11.981 4.393 1.00 64.94 156 LEU A CA 1
ATOM 1209 C C . LEU A 1 156 ? 15.604 13.255 3.695 1.00 64.94 156 LEU A C 1
ATOM 1211 O O . LEU A 1 156 ? 14.880 13.830 2.876 1.00 64.94 156 LEU A O 1
ATOM 1215 N N . ASP A 1 157 ? 16.803 13.716 4.043 1.00 64.44 157 ASP A N 1
ATOM 1216 C CA . ASP A 1 157 ? 17.441 14.798 3.303 1.00 64.44 157 ASP A CA 1
ATOM 1217 C C . ASP A 1 157 ? 17.738 14.323 1.869 1.00 64.44 157 ASP A C 1
ATOM 1219 O O . ASP A 1 157 ? 17.899 13.126 1.610 1.00 64.44 157 ASP A O 1
ATOM 1223 N N . LYS A 1 158 ? 17.833 15.257 0.919 1.00 53.69 158 LYS A N 1
ATOM 1224 C CA . LYS A 1 158 ? 18.072 14.972 -0.508 1.00 53.69 158 LYS A CA 1
ATOM 1225 C C . LYS A 1 158 ? 19.380 14.211 -0.773 1.00 53.69 158 LYS A C 1
ATOM 1227 O O . LYS A 1 158 ? 19.573 13.746 -1.892 1.00 53.69 158 LYS A O 1
ATOM 1232 N N . SER A 1 159 ? 20.279 14.125 0.208 1.00 47.06 159 SER A N 1
ATOM 1233 C CA . SER A 1 159 ? 21.539 13.380 0.131 1.00 47.06 159 SER A CA 1
ATOM 1234 C C . SER A 1 159 ? 21.379 11.864 0.278 1.00 47.06 159 SER A C 1
ATOM 1236 O O . SER A 1 159 ? 22.302 11.134 -0.077 1.00 47.06 159 SER A O 1
ATOM 1238 N N . CYS A 1 160 ? 20.236 11.370 0.764 1.00 54.50 160 CYS A N 1
ATOM 1239 C CA . CYS A 1 160 ? 20.008 9.933 0.895 1.00 54.50 160 CYS A CA 1
ATOM 1240 C C . CYS A 1 160 ? 19.795 9.290 -0.481 1.00 54.50 160 CYS A C 1
ATOM 1242 O O . CYS A 1 160 ? 19.065 9.811 -1.330 1.00 54.50 160 CYS A O 1
ATOM 1244 N N . ILE A 1 161 ? 20.409 8.124 -0.698 1.00 55.81 161 ILE A N 1
ATOM 1245 C CA . ILE A 1 161 ? 20.111 7.315 -1.880 1.00 55.81 161 ILE A CA 1
ATOM 1246 C C . ILE A 1 161 ? 18.773 6.633 -1.618 1.00 55.81 161 ILE A C 1
ATOM 1248 O O . ILE A 1 161 ? 18.694 5.648 -0.883 1.00 55.81 161 ILE A O 1
ATOM 1252 N N . ASN A 1 162 ? 17.720 7.210 -2.189 1.00 51.59 162 ASN A N 1
ATOM 1253 C CA . ASN A 1 162 ? 16.367 6.689 -2.080 1.00 51.59 162 ASN A CA 1
ATOM 1254 C C . ASN A 1 162 ? 16.124 5.744 -3.253 1.00 51.59 162 ASN A C 1
ATOM 1256 O O . ASN A 1 162 ? 15.732 6.170 -4.341 1.00 51.59 162 ASN A O 1
ATOM 1260 N N . GLU A 1 163 ? 16.348 4.451 -3.032 1.00 51.84 163 GLU A N 1
ATOM 1261 C CA . GLU A 1 163 ? 15.735 3.435 -3.880 1.00 51.84 163 GLU A CA 1
ATOM 1262 C C . GLU A 1 163 ? 14.372 3.095 -3.292 1.00 51.84 163 GLU A C 1
ATOM 1264 O O . GLU A 1 163 ? 14.181 2.193 -2.474 1.00 51.84 163 GLU A O 1
ATOM 1269 N N . SER A 1 164 ? 13.391 3.883 -3.711 1.00 48.66 164 SER A N 1
ATOM 1270 C CA . SER A 1 164 ? 12.008 3.604 -3.390 1.00 48.66 164 SER A CA 1
ATOM 1271 C C . SER A 1 164 ? 11.553 2.422 -4.240 1.00 48.66 164 SER A C 1
ATOM 1273 O O . SER A 1 164 ? 11.268 2.585 -5.423 1.00 48.66 164 SER A O 1
ATOM 1275 N N . ILE A 1 165 ? 11.524 1.222 -3.659 1.00 52.72 165 ILE A N 1
ATOM 1276 C CA . ILE A 1 165 ? 10.865 0.057 -4.259 1.00 52.72 165 ILE A CA 1
ATOM 1277 C C . ILE A 1 165 ? 9.356 0.248 -4.038 1.00 52.72 165 ILE A C 1
ATOM 1279 O O . ILE A 1 165 ? 8.729 -0.359 -3.168 1.00 52.72 165 ILE A O 1
ATOM 1283 N N . ASN A 1 166 ? 8.781 1.178 -4.802 1.00 47.44 166 ASN A N 1
ATOM 1284 C CA . ASN A 1 166 ? 7.390 1.602 -4.704 1.00 47.44 166 ASN A CA 1
ATOM 1285 C C . ASN A 1 166 ? 6.473 0.527 -5.286 1.00 47.44 166 ASN A C 1
ATOM 1287 O O . ASN A 1 166 ? 6.096 0.562 -6.455 1.00 47.44 166 ASN A O 1
ATOM 1291 N N . GLY A 1 167 ? 6.108 -0.441 -4.452 1.00 47.78 167 GLY A N 1
ATOM 1292 C CA . GLY A 1 167 ? 5.085 -1.431 -4.794 1.00 47.78 167 GLY A CA 1
ATOM 1293 C C . GLY A 1 167 ? 4.230 -1.896 -3.621 1.00 47.78 167 GLY A C 1
ATOM 1294 O O . GLY A 1 167 ? 3.117 -2.359 -3.836 1.00 47.78 167 GLY A O 1
ATOM 1295 N N . TYR A 1 168 ? 4.703 -1.750 -2.378 1.00 58.19 168 TYR A N 1
ATOM 1296 C CA . TYR A 1 168 ? 4.092 -2.444 -1.236 1.00 58.19 168 TYR A CA 1
ATOM 1297 C C . TYR A 1 168 ? 4.114 -1.646 0.079 1.00 58.19 168 TYR A C 1
ATOM 1299 O O . TYR A 1 168 ? 4.064 -2.238 1.151 1.00 58.19 168 TYR A O 1
ATOM 1307 N N . GLY A 1 169 ? 4.208 -0.311 0.020 1.00 58.47 169 GLY A N 1
ATOM 1308 C CA . GLY A 1 169 ? 4.316 0.513 1.232 1.00 58.47 169 GLY A CA 1
ATOM 1309 C C . GLY A 1 169 ? 5.680 0.394 1.920 1.00 58.47 169 GLY A C 1
ATOM 1310 O O . GLY A 1 169 ? 5.766 0.536 3.135 1.00 58.47 169 GLY A O 1
ATOM 1311 N N . PHE A 1 170 ? 6.742 0.111 1.157 1.00 74.81 170 PHE A N 1
ATOM 1312 C CA . PHE A 1 170 ? 8.113 0.062 1.658 1.00 74.81 170 PHE A CA 1
ATOM 1313 C C . PHE A 1 170 ? 9.001 1.047 0.906 1.00 74.81 170 PHE A C 1
ATOM 1315 O O . PHE A 1 170 ? 8.916 1.148 -0.315 1.00 74.81 170 PHE A O 1
ATOM 1322 N N . GLU A 1 171 ? 9.891 1.725 1.618 1.00 74.81 171 GLU A N 1
ATOM 1323 C CA . GLU A 1 171 ? 10.965 2.515 1.016 1.00 74.81 171 GLU A CA 1
ATOM 1324 C C . GLU A 1 171 ? 12.288 2.143 1.685 1.00 74.81 171 GLU A C 1
ATOM 1326 O O . GLU A 1 171 ? 12.372 2.067 2.911 1.00 74.81 171 GLU A O 1
ATOM 1331 N N . LEU A 1 172 ? 13.306 1.875 0.864 1.00 78.94 172 LEU A N 1
ATOM 1332 C CA . LEU A 1 172 ? 14.661 1.598 1.312 1.00 78.94 172 LEU A CA 1
ATOM 1333 C C . LEU A 1 172 ? 15.495 2.862 1.136 1.00 78.94 172 LEU A C 1
ATOM 1335 O O . LEU A 1 172 ? 15.595 3.406 0.035 1.00 78.94 172 LEU A O 1
ATOM 1339 N N . SER A 1 173 ? 16.125 3.304 2.215 1.00 79.62 173 SER A N 1
ATOM 1340 C CA . SER A 1 173 ? 17.070 4.411 2.175 1.00 79.62 173 SER A CA 1
ATOM 1341 C C . SER A 1 173 ? 18.358 4.065 2.902 1.00 79.62 173 SER A C 1
ATOM 1343 O O . SER A 1 173 ? 18.403 3.186 3.768 1.00 79.62 173 SER A O 1
ATOM 1345 N N . ILE A 1 174 ? 19.424 4.764 2.523 1.00 77.62 174 ILE A N 1
ATOM 1346 C CA . ILE A 1 174 ? 20.732 4.638 3.154 1.00 77.62 174 ILE A CA 1
ATOM 1347 C C . ILE A 1 174 ? 21.227 6.028 3.514 1.00 77.62 174 ILE A C 1
ATOM 134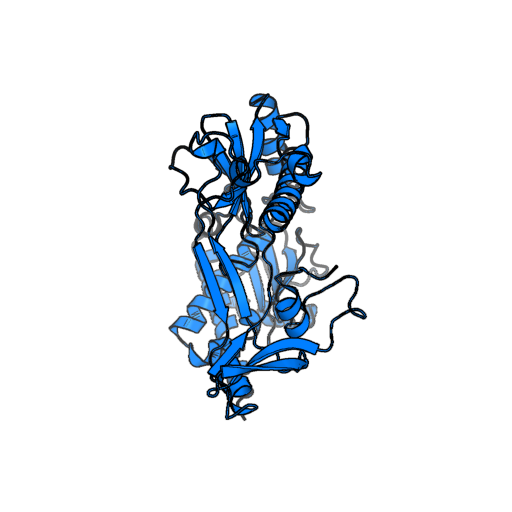9 O O . ILE A 1 174 ? 21.212 6.925 2.670 1.00 77.62 174 ILE A O 1
ATOM 1353 N N . ASN A 1 175 ? 21.644 6.201 4.766 1.00 80.44 175 ASN A N 1
ATOM 1354 C CA . ASN A 1 175 ? 22.236 7.454 5.227 1.00 80.44 175 ASN A CA 1
ATOM 1355 C C . ASN A 1 175 ? 23.769 7.454 5.068 1.00 80.44 175 ASN A C 1
ATOM 1357 O O . ASN A 1 175 ? 24.373 6.436 4.730 1.00 80.44 175 ASN A O 1
ATOM 1361 N N . ASP A 1 176 ? 24.413 8.576 5.393 1.00 79.88 176 ASP A N 1
ATOM 1362 C CA . ASP A 1 176 ? 25.872 8.742 5.271 1.00 79.88 176 ASP A CA 1
ATOM 1363 C C . ASP A 1 176 ? 26.687 7.777 6.152 1.00 79.88 176 ASP A C 1
ATOM 1365 O O . ASP A 1 176 ? 27.849 7.492 5.871 1.00 79.88 176 ASP A O 1
ATOM 1369 N N . THR A 1 177 ? 26.087 7.242 7.219 1.00 84.81 177 THR A N 1
ATOM 1370 C CA . THR A 1 177 ? 26.708 6.224 8.082 1.00 84.81 177 THR A CA 1
ATOM 1371 C C . THR A 1 177 ? 26.628 4.816 7.479 1.00 84.81 177 THR A C 1
ATOM 1373 O O . THR A 1 177 ? 27.278 3.902 7.977 1.00 84.81 177 THR A O 1
ATOM 1376 N N . GLY A 1 178 ? 25.843 4.615 6.418 1.00 90.12 178 GLY A N 1
ATOM 1377 C CA . GLY A 1 178 ? 25.594 3.301 5.829 1.00 90.12 178 GLY A CA 1
ATOM 1378 C C . GLY A 1 178 ? 24.492 2.505 6.527 1.00 90.12 178 GLY A C 1
ATOM 1379 O O . GLY A 1 178 ? 24.441 1.285 6.378 1.00 90.12 178 GLY A O 1
ATOM 1380 N N . TYR A 1 179 ? 23.613 3.145 7.304 1.00 94.50 179 TYR A N 1
ATOM 1381 C CA . TYR A 1 179 ? 22.448 2.450 7.853 1.00 94.50 179 TYR A CA 1
ATOM 1382 C C . TYR A 1 179 ? 21.433 2.155 6.760 1.00 94.50 179 TYR A C 1
ATOM 1384 O O . TYR A 1 179 ? 21.010 3.062 6.054 1.00 94.50 179 TYR A O 1
ATOM 1392 N N . ILE A 1 180 ? 20.991 0.902 6.684 1.00 94.12 180 ILE A N 1
ATOM 1393 C CA . ILE A 1 180 ? 19.869 0.485 5.845 1.00 94.12 180 ILE A CA 1
ATOM 1394 C C . ILE A 1 180 ? 18.587 0.773 6.617 1.00 94.12 180 ILE A C 1
ATOM 1396 O O . ILE A 1 180 ? 18.343 0.174 7.668 1.00 94.12 180 ILE A O 1
ATOM 1400 N N . ILE A 1 181 ? 17.768 1.678 6.099 1.00 94.38 181 ILE A N 1
ATOM 1401 C CA . ILE A 1 181 ? 16.513 2.104 6.709 1.00 94.38 181 ILE A CA 1
ATOM 1402 C C . ILE A 1 181 ? 15.372 1.603 5.832 1.00 94.38 181 ILE A C 1
ATOM 1404 O O . ILE A 1 181 ? 15.359 1.838 4.627 1.00 94.38 181 ILE A O 1
ATOM 1408 N N . ILE A 1 182 ? 14.417 0.910 6.447 1.00 93.56 182 ILE A N 1
ATOM 1409 C CA . ILE A 1 182 ? 13.184 0.461 5.807 1.00 93.56 182 ILE A CA 1
ATOM 1410 C C . ILE A 1 182 ? 12.029 1.271 6.386 1.00 93.56 182 ILE A C 1
ATOM 1412 O O . ILE A 1 182 ? 11.653 1.093 7.546 1.00 93.56 182 ILE A O 1
ATOM 1416 N N . ASN A 1 183 ? 11.473 2.158 5.573 1.00 93.12 183 ASN A N 1
ATOM 1417 C CA . ASN A 1 183 ? 10.228 2.856 5.855 1.00 93.12 183 ASN A CA 1
ATOM 1418 C C . ASN A 1 183 ? 9.062 1.913 5.540 1.00 93.12 183 ASN A C 1
ATOM 1420 O O . ASN A 1 183 ? 9.020 1.343 4.457 1.00 93.12 183 ASN A O 1
ATOM 1424 N N . ILE A 1 184 ? 8.142 1.723 6.484 1.00 93.06 184 ILE A N 1
ATOM 1425 C CA . ILE A 1 184 ? 7.016 0.787 6.408 1.00 93.06 184 ILE A CA 1
ATOM 1426 C C . ILE A 1 184 ? 5.705 1.554 6.561 1.00 93.06 184 ILE A C 1
ATOM 1428 O O . ILE A 1 184 ? 5.461 2.186 7.589 1.00 93.06 184 ILE A O 1
ATOM 1432 N N . ASP A 1 185 ? 4.827 1.409 5.580 1.00 89.75 185 ASP A N 1
ATOM 1433 C CA . ASP A 1 185 ? 3.440 1.849 5.588 1.00 89.75 185 ASP A CA 1
ATOM 1434 C C . ASP A 1 185 ? 2.514 0.624 5.624 1.00 89.75 185 ASP A C 1
ATOM 1436 O O . ASP A 1 185 ? 2.323 -0.084 4.638 1.00 89.75 185 ASP A O 1
ATOM 1440 N N . ILE A 1 186 ? 1.949 0.350 6.802 1.00 83.94 186 ILE A N 1
ATOM 1441 C CA . ILE A 1 186 ? 1.185 -0.880 7.060 1.00 83.94 186 ILE A CA 1
ATOM 1442 C C . ILE A 1 186 ? -0.194 -0.862 6.366 1.00 83.94 186 ILE A C 1
ATOM 1444 O O . ILE A 1 186 ? -0.760 -1.929 6.128 1.00 83.94 186 ILE A O 1
ATOM 1448 N N . ILE A 1 187 ? -0.772 0.314 6.071 1.00 80.19 187 ILE A N 1
ATOM 1449 C CA . ILE A 1 187 ? -2.162 0.440 5.574 1.00 80.19 187 ILE A CA 1
ATOM 1450 C C . ILE A 1 187 ? -2.280 1.556 4.519 1.00 80.19 187 ILE A C 1
ATOM 1452 O O . ILE A 1 187 ? -3.216 2.358 4.556 1.00 80.19 187 ILE A O 1
ATOM 1456 N N . GLY A 1 188 ? -1.322 1.637 3.595 1.00 73.25 188 GLY A N 1
ATOM 1457 C CA . GLY A 1 188 ? -1.397 2.523 2.425 1.00 73.25 188 GLY A CA 1
ATOM 1458 C C . GLY A 1 188 ? -1.739 3.981 2.761 1.00 73.25 188 GLY A C 1
ATOM 1459 O O . GLY A 1 188 ? -2.633 4.565 2.148 1.00 73.25 188 GLY A O 1
ATOM 1460 N N . GLY A 1 189 ? -1.101 4.534 3.790 1.00 77.00 189 GLY A N 1
ATOM 1461 C CA . GLY A 1 189 ? -1.183 5.934 4.196 1.00 77.00 189 GLY A CA 1
ATOM 1462 C C . GLY A 1 189 ? -2.173 6.218 5.322 1.00 77.00 189 GLY A C 1
ATOM 1463 O O . GLY A 1 189 ? -2.256 7.351 5.792 1.00 77.00 189 GLY A O 1
ATOM 1464 N N . ARG A 1 190 ? -2.929 5.216 5.795 1.00 78.31 190 ARG A N 1
ATOM 1465 C CA . ARG A 1 190 ? -3.857 5.392 6.934 1.00 78.31 190 ARG A CA 1
ATOM 1466 C C . ARG A 1 190 ? -3.166 5.371 8.298 1.00 78.31 190 ARG A C 1
ATOM 1468 O O . ARG A 1 190 ? -3.753 5.817 9.283 1.00 78.31 190 ARG A O 1
ATOM 1475 N N . LEU A 1 191 ? -1.958 4.818 8.366 1.00 87.81 191 LEU A N 1
ATOM 1476 C CA . LEU A 1 191 ? -1.095 4.822 9.546 1.00 87.81 191 LEU A CA 1
ATOM 1477 C C . LEU A 1 191 ? 0.161 5.648 9.247 1.00 87.81 191 LEU A C 1
ATOM 1479 O O . LEU A 1 191 ? 0.512 5.806 8.077 1.00 87.81 191 LEU A O 1
ATOM 1483 N N . PRO A 1 192 ? 0.845 6.187 10.272 1.00 93.12 192 PRO A N 1
ATOM 1484 C CA . PRO A 1 192 ? 2.127 6.828 10.059 1.00 93.12 192 PRO A CA 1
ATOM 1485 C C . PRO A 1 192 ? 3.115 5.817 9.484 1.00 93.12 192 PRO A C 1
ATOM 1487 O O . PRO A 1 192 ? 3.100 4.637 9.836 1.00 93.12 192 PRO A O 1
ATOM 1490 N N . THR A 1 193 ? 4.003 6.303 8.627 1.00 93.56 193 THR A N 1
ATOM 1491 C CA . THR A 1 193 ? 5.138 5.521 8.159 1.00 93.56 193 THR A CA 1
ATOM 1492 C C . THR A 1 193 ? 6.114 5.300 9.314 1.00 93.56 193 THR A C 1
ATOM 1494 O O . THR A 1 193 ? 6.493 6.242 10.017 1.00 93.56 193 THR A O 1
ATOM 1497 N N . TYR A 1 194 ? 6.530 4.054 9.503 1.00 95.94 194 TYR A N 1
ATOM 1498 C CA . TYR A 1 194 ? 7.500 3.653 10.517 1.00 95.94 194 TYR A CA 1
ATOM 1499 C C . TYR A 1 194 ? 8.869 3.451 9.880 1.00 95.94 194 TYR A C 1
ATOM 1501 O O . TYR A 1 194 ? 8.969 2.735 8.893 1.00 95.94 194 TYR A O 1
ATOM 1509 N N . ALA A 1 195 ? 9.924 4.019 10.453 1.00 96.06 195 ALA A N 1
ATOM 1510 C CA . ALA A 1 195 ? 11.294 3.744 10.033 1.00 96.06 195 ALA A CA 1
ATOM 1511 C C . ALA A 1 195 ? 11.889 2.615 10.877 1.00 96.06 195 ALA A C 1
ATOM 1513 O O . ALA A 1 195 ? 11.819 2.635 12.109 1.00 96.06 195 ALA A O 1
ATOM 1514 N N . VAL A 1 196 ? 12.516 1.648 10.213 1.00 97.19 196 VAL A N 1
ATOM 1515 C CA . VAL A 1 196 ? 13.219 0.536 10.854 1.00 97.19 196 VAL A CA 1
ATOM 1516 C C . VAL A 1 196 ? 14.649 0.463 10.340 1.00 97.19 196 VAL A C 1
ATOM 1518 O O . VAL A 1 196 ? 14.876 0.276 9.149 1.00 97.19 196 VAL A O 1
ATOM 1521 N N . VAL A 1 197 ? 15.623 0.558 11.240 1.00 96.94 197 VAL A N 1
ATOM 1522 C CA . VAL A 1 197 ? 17.046 0.438 10.906 1.00 96.94 197 VAL A CA 1
ATOM 1523 C C . VAL A 1 197 ? 17.432 -1.035 10.869 1.00 96.94 197 VAL A C 1
ATOM 1525 O O . VAL A 1 197 ? 17.605 -1.684 11.901 1.00 96.94 197 VAL A O 1
ATOM 1528 N N . ALA A 1 198 ? 17.512 -1.579 9.658 1.00 97.06 198 ALA A N 1
ATOM 1529 C CA . ALA A 1 198 ? 17.617 -3.009 9.418 1.00 97.06 198 ALA A CA 1
ATOM 1530 C C . ALA A 1 198 ? 19.039 -3.563 9.550 1.00 97.06 198 ALA A C 1
ATOM 1532 O O . ALA A 1 198 ? 19.233 -4.711 9.970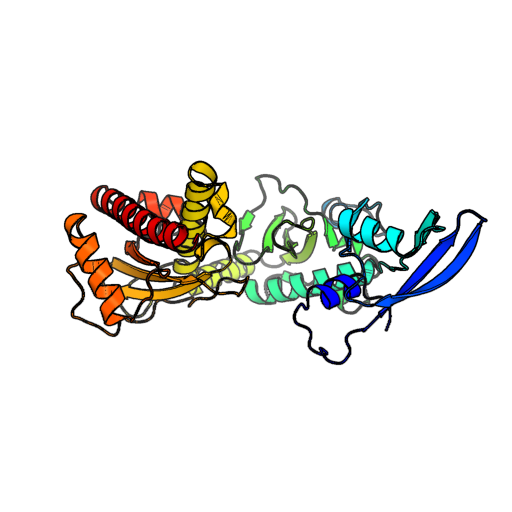 1.00 97.06 198 ALA A O 1
ATOM 1533 N N . GLY A 1 199 ? 20.033 -2.749 9.206 1.00 96.88 199 GLY A N 1
ATOM 1534 C CA . GLY A 1 199 ? 21.420 -3.176 9.142 1.00 96.88 199 GLY A CA 1
ATOM 1535 C C . GLY A 1 199 ? 22.398 -2.031 8.921 1.00 96.88 199 GLY A C 1
ATOM 1536 O O . GLY A 1 199 ? 21.990 -0.899 8.672 1.00 96.88 199 GLY A O 1
ATOM 1537 N N . LEU A 1 200 ? 23.686 -2.352 8.999 1.00 96.75 200 LEU A N 1
ATOM 1538 C CA . LEU A 1 200 ? 24.793 -1.458 8.660 1.00 96.75 200 LEU A CA 1
ATOM 1539 C C . LEU A 1 200 ? 25.561 -2.040 7.470 1.00 96.75 200 LEU A C 1
ATOM 1541 O O . LEU A 1 200 ? 26.019 -3.180 7.554 1.00 96.75 200 LEU A O 1
ATOM 1545 N N . VAL A 1 201 ? 25.696 -1.286 6.379 1.00 94.69 201 VAL A N 1
ATOM 1546 C CA . VAL A 1 201 ? 26.459 -1.710 5.196 1.00 94.69 201 VAL A CA 1
ATOM 1547 C C . VAL A 1 201 ? 27.925 -1.919 5.580 1.00 94.69 201 VAL A C 1
ATOM 1549 O O . VAL A 1 201 ? 28.571 -1.021 6.115 1.00 94.69 201 VAL A O 1
ATOM 1552 N N . THR A 1 202 ? 28.449 -3.114 5.309 1.00 95.56 202 THR A N 1
ATOM 1553 C CA . THR A 1 202 ? 29.843 -3.489 5.604 1.00 95.56 202 THR A CA 1
ATOM 1554 C C . THR A 1 202 ? 30.711 -3.541 4.357 1.00 95.56 202 THR A C 1
ATOM 1556 O O . THR A 1 202 ? 31.914 -3.310 4.442 1.00 95.56 202 THR A O 1
ATOM 1559 N N . ASP A 1 203 ? 30.107 -3.812 3.200 1.00 92.12 203 ASP A N 1
ATOM 1560 C CA . ASP A 1 203 ? 30.775 -3.814 1.903 1.00 92.12 203 ASP A CA 1
ATOM 1561 C C . ASP A 1 203 ? 29.901 -3.078 0.887 1.00 92.12 203 ASP A C 1
ATOM 1563 O O . ASP A 1 203 ? 28.917 -3.612 0.373 1.00 92.12 203 ASP A O 1
ATOM 1567 N N . TRP A 1 204 ? 30.275 -1.832 0.593 1.00 88.38 204 TRP A N 1
ATOM 1568 C CA . TRP A 1 204 ? 29.566 -0.993 -0.368 1.00 88.38 204 TRP A CA 1
ATOM 1569 C C . TRP A 1 204 ? 29.595 -1.565 -1.786 1.00 88.38 204 TRP A C 1
ATOM 1571 O O . TRP A 1 204 ? 28.608 -1.445 -2.505 1.00 88.38 204 TRP A O 1
ATOM 1581 N N . ASN A 1 205 ? 30.683 -2.218 -2.198 1.00 85.00 205 ASN A N 1
ATOM 1582 C CA . ASN A 1 205 ? 30.771 -2.788 -3.539 1.00 85.00 205 ASN A CA 1
ATOM 1583 C C . ASN A 1 205 ? 29.830 -3.984 -3.672 1.00 85.00 205 ASN A C 1
ATOM 1585 O O . ASN A 1 205 ? 29.054 -4.041 -4.627 1.00 85.00 205 ASN A O 1
ATOM 1589 N N . ALA A 1 206 ? 29.848 -4.905 -2.704 1.00 85.56 206 ALA A N 1
ATOM 1590 C CA . ALA A 1 206 ? 28.910 -6.024 -2.667 1.00 85.56 206 ALA A CA 1
ATOM 1591 C C . ALA A 1 206 ? 27.462 -5.533 -2.543 1.00 85.56 206 ALA A C 1
ATOM 1593 O O . ALA A 1 206 ? 26.574 -6.053 -3.213 1.00 85.56 206 ALA A O 1
ATOM 1594 N N . PHE A 1 207 ? 27.224 -4.486 -1.749 1.00 87.00 207 PHE A N 1
ATOM 1595 C CA . PHE A 1 207 ? 25.913 -3.866 -1.599 1.00 87.00 207 PHE A CA 1
ATOM 1596 C C . PHE A 1 207 ? 25.369 -3.341 -2.934 1.00 87.00 207 PHE A C 1
ATOM 1598 O O . PHE A 1 207 ? 24.296 -3.766 -3.364 1.00 87.00 207 PHE A O 1
ATOM 1605 N N . TRP A 1 208 ? 26.123 -2.483 -3.632 1.00 82.38 208 TRP A N 1
ATOM 1606 C CA . TRP A 1 208 ? 25.722 -1.943 -4.936 1.00 82.38 208 TRP A CA 1
ATOM 1607 C C . TRP A 1 208 ? 25.623 -3.028 -6.003 1.00 82.38 208 TRP A C 1
ATOM 1609 O O . TRP A 1 208 ? 24.757 -2.971 -6.877 1.00 82.38 208 TRP A O 1
ATOM 1619 N N . THR A 1 209 ? 26.482 -4.042 -5.928 1.00 80.69 209 THR A N 1
ATOM 1620 C CA . THR A 1 209 ? 26.415 -5.210 -6.807 1.00 80.69 209 THR A CA 1
ATOM 1621 C C . THR A 1 209 ? 25.102 -5.950 -6.582 1.00 80.69 209 THR A C 1
ATOM 1623 O O . THR A 1 209 ? 24.354 -6.110 -7.534 1.00 80.69 209 THR A O 1
ATOM 1626 N N . ASN A 1 210 ? 24.740 -6.303 -5.349 1.00 81.00 210 ASN A N 1
ATOM 1627 C CA . ASN A 1 210 ? 23.486 -7.003 -5.048 1.00 81.00 210 ASN A CA 1
ATOM 1628 C C . ASN A 1 210 ? 22.253 -6.186 -5.446 1.00 81.00 210 ASN A C 1
ATOM 1630 O O . ASN A 1 210 ? 21.341 -6.717 -6.082 1.00 81.00 210 ASN A O 1
ATOM 1634 N N . LEU A 1 211 ? 22.255 -4.888 -5.139 1.00 79.44 211 LEU A N 1
ATOM 1635 C CA . LEU A 1 211 ? 21.163 -3.983 -5.486 1.00 79.44 211 LEU A CA 1
ATOM 1636 C C . LEU A 1 211 ? 21.005 -3.856 -7.012 1.00 79.44 211 LEU A C 1
ATOM 1638 O O . LEU A 1 211 ? 19.911 -4.015 -7.553 1.00 79.44 211 LEU A O 1
ATOM 1642 N N . SER A 1 212 ? 22.116 -3.670 -7.732 1.00 72.38 212 SER A N 1
ATOM 1643 C CA . SER A 1 212 ? 22.111 -3.552 -9.195 1.00 72.38 212 SER A CA 1
ATOM 1644 C C . SER A 1 212 ? 21.878 -4.877 -9.921 1.00 72.38 212 SER A C 1
ATOM 1646 O O . SER A 1 212 ? 21.271 -4.888 -10.988 1.00 72.38 212 SER A O 1
ATOM 1648 N N . HIS A 1 213 ? 22.336 -6.005 -9.375 1.00 71.44 213 HIS A N 1
ATOM 1649 C CA . HIS A 1 213 ? 22.066 -7.327 -9.928 1.00 71.44 213 HIS A CA 1
ATOM 1650 C C . HIS A 1 213 ? 20.592 -7.656 -9.808 1.00 71.44 213 HIS A C 1
ATOM 1652 O O . HIS A 1 213 ? 20.022 -8.118 -10.784 1.00 71.44 213 HIS A O 1
ATOM 1658 N N . ARG A 1 214 ? 19.941 -7.338 -8.686 1.00 66.50 214 ARG A N 1
ATOM 1659 C CA . ARG A 1 214 ? 18.498 -7.558 -8.559 1.00 66.50 214 ARG A CA 1
ATOM 1660 C C . ARG A 1 214 ? 17.668 -6.563 -9.360 1.00 66.50 214 ARG A C 1
ATOM 1662 O O . ARG A 1 214 ? 16.659 -6.962 -9.939 1.00 66.50 214 ARG A O 1
ATOM 1669 N N . SER A 1 215 ? 18.121 -5.316 -9.512 1.00 60.53 215 SER A N 1
ATOM 1670 C CA . SER A 1 215 ? 17.481 -4.387 -10.454 1.00 60.53 215 SER A CA 1
ATOM 1671 C C . SER A 1 215 ? 17.629 -4.850 -11.915 1.00 60.53 215 SER A C 1
ATOM 1673 O O . SER A 1 215 ? 16.713 -4.668 -12.720 1.00 60.53 215 SER A O 1
ATOM 1675 N N . LYS A 1 216 ? 18.736 -5.530 -12.255 1.00 55.38 216 LYS A N 1
ATOM 1676 C CA . LYS A 1 216 ? 18.979 -6.150 -13.571 1.00 55.38 216 LYS A CA 1
ATOM 1677 C C . LYS A 1 216 ? 18.300 -7.508 -13.763 1.00 55.38 216 LYS A C 1
ATOM 1679 O O . LYS A 1 216 ? 17.838 -7.762 -14.865 1.00 55.38 216 LYS A O 1
ATOM 1684 N N . GLU A 1 217 ? 18.165 -8.345 -12.738 1.00 53.44 217 GLU A N 1
ATOM 1685 C CA . GLU A 1 217 ? 17.335 -9.562 -12.766 1.00 53.44 217 GLU A CA 1
ATOM 1686 C C . GLU A 1 217 ? 15.845 -9.216 -12.912 1.00 53.44 217 GLU A C 1
ATOM 1688 O O . GLU A 1 217 ? 15.063 -10.026 -13.414 1.00 53.44 217 GLU A O 1
ATOM 1693 N N . GLY A 1 218 ? 15.463 -7.982 -12.561 1.00 48.19 218 GLY A N 1
ATOM 1694 C CA . GLY A 1 218 ? 14.190 -7.376 -12.941 1.00 48.19 218 GLY A CA 1
ATOM 1695 C C . GLY A 1 218 ? 14.063 -7.070 -14.440 1.00 48.19 218 GLY A C 1
ATOM 1696 O O . GLY A 1 218 ? 12.952 -7.088 -14.957 1.00 48.19 218 GLY A O 1
ATOM 1697 N N . LYS A 1 219 ? 15.161 -6.844 -15.176 1.00 46.12 219 LYS A N 1
ATOM 1698 C CA . LYS A 1 219 ? 15.150 -6.751 -16.648 1.00 46.12 219 LYS A CA 1
ATOM 1699 C C . LYS A 1 219 ? 15.230 -8.153 -17.241 1.00 46.12 219 LYS A C 1
ATOM 1701 O O . LYS A 1 219 ? 16.250 -8.558 -17.796 1.00 46.12 219 LYS A O 1
ATOM 1706 N N . ARG A 1 220 ? 14.148 -8.918 -17.108 1.00 51.09 220 ARG A N 1
ATOM 1707 C CA . ARG A 1 220 ? 14.026 -10.184 -17.832 1.00 51.09 220 ARG A CA 1
ATOM 1708 C C . ARG A 1 220 ? 13.920 -9.865 -19.321 1.00 51.09 220 ARG A C 1
ATOM 1710 O O . ARG A 1 220 ? 13.120 -9.032 -19.735 1.00 51.09 220 ARG A O 1
ATOM 1717 N N . GLU A 1 221 ? 14.745 -10.517 -20.131 1.00 45.16 221 GLU A N 1
ATOM 1718 C CA . GLU A 1 221 ? 14.470 -10.619 -21.558 1.00 45.16 221 GLU A CA 1
ATOM 1719 C C . GLU A 1 221 ? 13.247 -11.526 -21.674 1.00 45.16 221 GLU A C 1
ATOM 1721 O O . GLU A 1 221 ? 13.328 -12.740 -21.476 1.00 45.16 221 GLU A O 1
ATOM 1726 N N . TYR A 1 222 ? 12.077 -10.912 -21.823 1.00 53.84 222 TYR A N 1
ATOM 1727 C CA . TYR A 1 222 ? 10.837 -11.660 -21.894 1.00 53.84 222 TYR A CA 1
ATOM 1728 C C . TYR A 1 222 ? 10.793 -12.413 -23.220 1.00 53.84 222 TYR A C 1
ATOM 1730 O O . TYR A 1 222 ? 11.389 -11.983 -24.217 1.00 53.84 222 TYR A O 1
ATOM 1738 N N . ALA A 1 223 ? 10.103 -13.559 -23.224 1.00 46.22 223 ALA A N 1
ATOM 1739 C CA . ALA A 1 223 ? 9.779 -14.256 -24.459 1.00 46.22 223 ALA A CA 1
ATOM 1740 C C . ALA A 1 223 ? 9.281 -13.198 -25.456 1.00 46.22 223 ALA A C 1
ATOM 1742 O O . ALA A 1 223 ? 8.385 -12.427 -25.116 1.00 46.22 223 ALA A O 1
ATOM 1743 N N . HIS A 1 224 ? 9.925 -13.121 -26.626 1.00 52.53 224 HIS A N 1
ATOM 1744 C CA . HIS A 1 224 ? 9.624 -12.210 -27.750 1.00 52.53 224 HIS A CA 1
ATOM 1745 C C . HIS A 1 224 ? 10.479 -10.940 -27.861 1.00 52.53 224 HIS A C 1
ATOM 1747 O O . HIS A 1 224 ? 10.191 -10.092 -28.701 1.00 52.53 224 HIS A O 1
ATOM 1753 N N . GLY A 1 225 ? 11.566 -10.822 -27.092 1.00 55.88 225 GLY A N 1
ATOM 1754 C CA . GLY A 1 225 ? 12.616 -9.820 -27.340 1.00 55.88 225 GLY A CA 1
ATOM 1755 C C . GLY A 1 225 ? 12.303 -8.403 -26.843 1.00 55.88 225 GLY A C 1
ATOM 1756 O O . GLY A 1 225 ? 13.117 -7.499 -27.028 1.00 55.88 225 GLY A O 1
ATOM 1757 N N . MET A 1 226 ? 11.167 -8.206 -26.167 1.00 62.22 226 MET A N 1
ATOM 1758 C CA . MET A 1 226 ? 10.893 -6.986 -25.407 1.00 62.22 226 MET A CA 1
ATOM 1759 C C . MET A 1 226 ? 11.672 -7.015 -24.091 1.00 62.22 226 MET A C 1
ATOM 1761 O O . MET A 1 226 ? 11.573 -7.963 -23.309 1.00 62.22 226 MET A O 1
ATOM 1765 N N . ARG A 1 227 ? 12.437 -5.955 -23.827 1.00 61.56 227 ARG A N 1
ATOM 1766 C CA . ARG A 1 227 ? 13.127 -5.750 -22.551 1.00 61.56 227 ARG A CA 1
ATOM 1767 C C . ARG A 1 227 ? 12.435 -4.620 -21.806 1.00 61.56 227 ARG A C 1
ATOM 1769 O O . ARG A 1 227 ? 12.597 -3.463 -22.176 1.00 61.56 227 ARG A O 1
ATOM 1776 N N . THR A 1 228 ? 11.693 -4.961 -20.760 1.00 65.25 228 THR A N 1
ATOM 1777 C CA . THR A 1 228 ? 11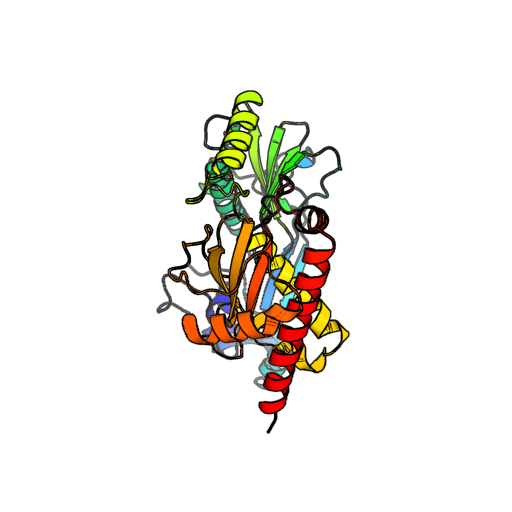.149 -3.983 -19.811 1.00 65.25 228 THR A CA 1
ATOM 1778 C C . THR A 1 228 ? 11.698 -4.252 -18.418 1.00 65.25 228 THR A C 1
ATOM 1780 O O . THR A 1 228 ? 12.086 -5.376 -18.096 1.00 65.25 228 THR A O 1
ATOM 1783 N N . ARG A 1 229 ? 11.739 -3.224 -17.577 1.00 76.62 229 ARG A N 1
ATOM 1784 C CA . ARG A 1 229 ? 12.022 -3.353 -16.146 1.00 76.62 229 ARG A CA 1
ATOM 1785 C C . ARG A 1 229 ? 10.983 -4.220 -15.425 1.00 76.62 229 ARG A C 1
ATOM 1787 O O . ARG A 1 229 ? 9.846 -4.375 -15.882 1.00 76.62 229 ARG A O 1
ATOM 1794 N N . GLY A 1 230 ? 11.379 -4.754 -14.270 1.00 70.25 230 GLY A N 1
ATOM 1795 C CA . GLY A 1 230 ? 10.482 -5.497 -13.389 1.00 70.25 230 GLY A CA 1
ATOM 1796 C C . GLY A 1 230 ? 9.310 -4.611 -12.968 1.00 70.25 230 GLY A C 1
ATOM 1797 O O . GLY A 1 230 ? 9.495 -3.417 -12.752 1.00 70.25 230 GLY A O 1
ATOM 1798 N N . MET A 1 231 ? 8.107 -5.186 -12.893 1.00 81.12 231 MET A N 1
ATOM 1799 C CA . MET A 1 231 ? 6.852 -4.479 -12.586 1.00 81.12 231 MET A CA 1
ATOM 1800 C C . MET A 1 231 ? 6.390 -3.425 -13.609 1.00 81.12 231 MET A C 1
ATOM 1802 O O . MET A 1 231 ? 5.416 -2.734 -13.329 1.00 81.12 231 MET A O 1
ATOM 1806 N N . PHE A 1 232 ? 6.989 -3.324 -14.804 1.00 88.12 232 PHE A N 1
ATOM 1807 C CA . PHE A 1 232 ? 6.577 -2.340 -15.824 1.00 88.12 232 PHE A CA 1
ATOM 1808 C C . PHE A 1 232 ? 5.055 -2.310 -16.052 1.00 88.12 232 PHE A C 1
ATOM 1810 O O . PHE A 1 232 ? 4.430 -1.254 -16.015 1.00 88.12 232 PHE A O 1
ATOM 1817 N N . ILE A 1 233 ? 4.436 -3.482 -16.219 1.00 91.81 233 ILE A N 1
ATOM 1818 C CA . ILE A 1 233 ? 2.989 -3.605 -16.446 1.00 91.81 233 ILE A CA 1
ATOM 1819 C C . ILE A 1 233 ? 2.197 -3.096 -15.234 1.00 91.81 233 ILE A C 1
ATOM 1821 O O . ILE A 1 233 ? 1.248 -2.335 -15.401 1.00 91.81 233 ILE A O 1
ATOM 1825 N N . HIS A 1 234 ? 2.607 -3.471 -14.020 1.00 87.88 234 HIS A N 1
ATOM 1826 C CA . HIS A 1 234 ? 1.963 -3.033 -12.781 1.00 87.88 234 HIS A CA 1
ATOM 1827 C C . HIS A 1 234 ? 2.015 -1.509 -12.624 1.00 87.88 234 HIS A C 1
ATOM 1829 O O . HIS A 1 234 ? 1.011 -0.893 -12.274 1.00 87.88 234 HIS A O 1
ATOM 1835 N N . GLU A 1 235 ? 3.157 -0.886 -12.918 1.00 88.06 235 GLU A N 1
ATOM 1836 C CA . GLU A 1 235 ? 3.310 0.570 -12.846 1.00 88.06 235 GLU A CA 1
ATOM 1837 C C . GLU A 1 235 ? 2.347 1.284 -13.801 1.00 88.06 235 GLU A C 1
ATOM 1839 O O . GLU A 1 235 ? 1.657 2.224 -13.398 1.00 88.06 235 GLU A O 1
ATOM 1844 N N . TRP A 1 236 ? 2.239 0.799 -15.040 1.00 94.25 236 TRP A N 1
ATOM 1845 C CA . TRP A 1 236 ? 1.293 1.325 -16.022 1.00 94.25 236 TRP A CA 1
ATOM 1846 C C . TRP A 1 236 ? -0.164 1.113 -15.613 1.00 94.25 236 TRP A C 1
ATOM 1848 O O . TRP A 1 236 ? -0.967 2.035 -15.738 1.00 94.25 236 TRP A O 1
ATOM 1858 N N . VAL A 1 237 ? -0.511 -0.056 -15.070 1.00 94.62 237 VAL A N 1
ATOM 1859 C CA . VAL A 1 237 ? -1.852 -0.329 -14.533 1.00 94.62 237 VAL A CA 1
ATOM 1860 C C . VAL A 1 237 ? -2.200 0.656 -13.411 1.00 94.62 237 VAL A C 1
ATOM 1862 O O . VAL A 1 237 ? -3.261 1.281 -13.450 1.00 94.62 237 VAL A O 1
ATOM 1865 N N . ILE A 1 238 ? -1.297 0.857 -12.445 1.00 88.69 238 ILE A N 1
ATOM 1866 C CA . ILE A 1 238 ? -1.487 1.813 -11.344 1.00 88.69 238 ILE A CA 1
ATOM 1867 C C . ILE A 1 238 ? -1.678 3.231 -11.894 1.00 88.69 238 ILE A C 1
ATOM 1869 O O . ILE A 1 238 ? -2.555 3.963 -11.430 1.00 88.69 238 ILE A O 1
ATOM 1873 N N . TRP A 1 239 ? -0.876 3.630 -12.883 1.00 92.44 239 TRP A N 1
ATOM 1874 C CA . TRP A 1 239 ? -0.971 4.950 -13.505 1.00 92.44 239 TRP A CA 1
ATOM 1875 C C . TRP A 1 239 ? -2.293 5.145 -14.257 1.00 92.44 239 TRP A C 1
ATOM 1877 O O . TRP A 1 239 ? -2.962 6.158 -14.059 1.00 92.44 239 TRP A O 1
ATOM 1887 N N . VAL A 1 240 ? -2.744 4.149 -15.027 1.00 94.19 240 VAL A N 1
ATOM 1888 C CA . VAL A 1 240 ? -4.062 4.167 -15.681 1.00 94.19 240 VAL A CA 1
ATOM 1889 C C . VAL A 1 240 ? -5.181 4.317 -14.651 1.00 94.19 240 VAL A C 1
ATOM 1891 O O . VAL A 1 240 ? -6.056 5.163 -14.820 1.00 94.19 240 VAL A O 1
ATOM 1894 N N . VAL A 1 241 ? -5.151 3.559 -13.553 1.00 93.62 241 VAL A N 1
ATOM 1895 C CA . VAL A 1 241 ? -6.180 3.662 -12.506 1.00 93.62 241 VAL A CA 1
ATOM 1896 C C . VAL A 1 241 ? -6.155 5.032 -11.821 1.00 93.62 241 VAL A C 1
ATOM 1898 O O . VAL A 1 241 ? -7.216 5.573 -11.506 1.00 93.62 241 VAL A O 1
ATOM 1901 N N . LYS A 1 242 ? -4.979 5.650 -11.643 1.00 88.56 242 LYS A N 1
ATOM 1902 C CA . LYS A 1 242 ? -4.873 7.046 -11.177 1.00 88.56 242 LYS A CA 1
ATOM 1903 C C . LYS A 1 242 ? -5.520 8.028 -12.158 1.00 88.56 242 LYS A C 1
ATOM 1905 O O . LYS A 1 242 ? -6.217 8.935 -11.709 1.00 88.56 242 LYS A O 1
ATOM 1910 N N . ILE A 1 243 ? -5.348 7.835 -13.467 1.00 92.12 243 ILE A N 1
ATOM 1911 C CA . ILE A 1 243 ? -6.023 8.649 -14.493 1.00 92.12 243 ILE A CA 1
ATOM 1912 C C . ILE A 1 243 ? -7.539 8.477 -14.407 1.00 92.12 243 ILE A C 1
ATOM 1914 O O . ILE A 1 243 ? -8.258 9.475 -14.407 1.00 92.12 243 ILE A O 1
ATOM 1918 N N . ILE A 1 244 ? -8.025 7.235 -14.284 1.00 94.25 244 ILE A N 1
ATOM 1919 C CA . ILE A 1 244 ? -9.455 6.942 -14.110 1.00 94.25 244 ILE A CA 1
ATOM 1920 C C . ILE A 1 244 ? -9.991 7.670 -12.885 1.00 94.25 244 ILE A C 1
ATOM 1922 O O . ILE A 1 244 ? -10.975 8.395 -12.988 1.00 94.25 244 ILE A O 1
ATOM 1926 N N . ARG A 1 245 ? -9.311 7.532 -11.745 1.00 93.56 245 ARG A N 1
ATOM 1927 C CA . ARG A 1 245 ? -9.677 8.202 -10.499 1.00 93.56 245 ARG A CA 1
ATOM 1928 C C . ARG A 1 245 ? -9.775 9.711 -10.687 1.00 93.56 245 ARG A C 1
ATOM 1930 O O . ARG A 1 245 ? -10.820 10.273 -10.400 1.00 93.56 245 ARG A O 1
ATOM 1937 N N . HIS A 1 246 ? -8.734 10.349 -11.219 1.00 90.50 246 HIS A N 1
ATOM 1938 C CA . HIS A 1 246 ? -8.715 11.799 -11.395 1.00 90.50 246 HIS A CA 1
ATOM 1939 C C . HIS A 1 246 ? -9.821 12.292 -12.340 1.00 90.50 246 HIS A C 1
ATOM 1941 O O . HIS A 1 246 ? -10.464 13.303 -12.070 1.00 90.50 246 HIS A O 1
ATOM 1947 N N . PHE A 1 247 ? -10.069 11.565 -13.433 1.00 93.62 247 PHE A N 1
ATOM 1948 C CA . PHE A 1 247 ? -11.149 11.875 -14.366 1.00 93.62 247 PHE A CA 1
ATOM 1949 C C . PHE A 1 247 ? -12.526 11.790 -13.692 1.00 93.62 247 PHE A C 1
ATOM 1951 O O . PHE A 1 247 ? -13.315 12.729 -13.782 1.00 93.62 247 PHE A O 1
ATOM 1958 N N . VAL A 1 248 ? -12.800 10.697 -12.971 1.00 94.56 248 VAL A N 1
ATOM 1959 C CA . VAL A 1 248 ? -14.080 10.494 -12.275 1.00 94.56 248 VAL A CA 1
ATOM 1960 C C . VAL A 1 248 ? -14.243 11.494 -11.130 1.00 94.56 248 VAL A C 1
ATOM 1962 O O . VAL A 1 248 ? -15.316 12.060 -10.984 1.00 94.56 248 VAL A O 1
ATOM 1965 N N . GLU A 1 249 ? -13.196 11.787 -10.358 1.00 92.94 249 GLU A N 1
ATOM 1966 C CA . GLU A 1 249 ? -13.237 12.801 -9.294 1.00 92.94 249 GLU A CA 1
ATOM 1967 C C . GLU A 1 249 ? -13.554 14.196 -9.840 1.00 92.94 249 GLU A C 1
ATOM 1969 O O . GLU A 1 249 ? -14.335 14.925 -9.233 1.00 92.94 249 GLU A O 1
ATOM 1974 N N . ARG A 1 250 ? -12.971 14.568 -10.986 1.00 95.25 250 ARG A N 1
ATOM 1975 C CA . ARG A 1 250 ? -13.167 15.888 -11.594 1.00 95.25 250 ARG A CA 1
ATOM 1976 C C . ARG A 1 250 ? -14.554 16.045 -12.215 1.00 95.25 250 ARG A C 1
ATOM 1978 O O . ARG A 1 250 ? -15.211 17.053 -11.971 1.00 95.25 250 ARG A O 1
ATOM 1985 N N . ASP A 1 251 ? -14.976 15.074 -13.023 1.00 95.56 251 ASP A N 1
ATOM 1986 C CA . ASP A 1 251 ? -16.141 15.229 -13.904 1.00 95.56 251 ASP A CA 1
ATOM 1987 C C . ASP A 1 251 ? -17.393 14.503 -13.383 1.00 95.56 251 ASP A C 1
ATOM 1989 O O . ASP A 1 251 ? -18.513 14.848 -13.759 1.00 95.56 251 ASP A O 1
ATOM 1993 N N . PHE A 1 252 ? -17.225 13.512 -12.501 1.00 95.38 252 PHE A N 1
ATOM 1994 C CA . PHE A 1 252 ? -18.283 12.593 -12.064 1.00 95.38 252 PHE A CA 1
ATOM 1995 C C . PHE A 1 252 ? -18.146 12.198 -10.584 1.00 95.38 252 PHE A C 1
ATOM 1997 O O . PHE A 1 252 ? -18.324 11.031 -10.228 1.00 95.38 252 PHE A O 1
ATOM 2004 N N . ALA A 1 253 ? -17.821 13.150 -9.701 1.00 94.69 253 ALA A N 1
ATOM 2005 C CA . ALA A 1 253 ? -17.526 12.873 -8.289 1.00 94.69 253 ALA A CA 1
ATOM 2006 C C . ALA A 1 253 ? -18.626 12.051 -7.583 1.00 94.69 253 ALA A C 1
ATOM 2008 O O . ALA A 1 253 ? -18.341 11.186 -6.756 1.00 94.69 253 ALA A O 1
ATOM 2009 N N . ASN A 1 254 ? -19.893 12.265 -7.957 1.00 94.81 254 ASN A N 1
ATOM 2010 C CA . ASN A 1 254 ? -21.053 11.534 -7.437 1.00 94.81 254 ASN A CA 1
ATOM 2011 C C . ASN A 1 254 ? -21.105 10.049 -7.856 1.00 94.81 254 ASN A C 1
ATOM 2013 O O . ASN A 1 254 ? -21.900 9.290 -7.305 1.00 94.81 254 ASN A O 1
ATOM 2017 N N . LEU A 1 255 ? -20.291 9.632 -8.829 1.00 93.88 255 LEU A N 1
ATOM 2018 C CA . LEU A 1 255 ? -20.184 8.255 -9.317 1.00 93.88 255 LEU A CA 1
ATOM 2019 C C . LEU A 1 255 ? -18.945 7.522 -8.780 1.00 93.88 255 LEU A C 1
ATOM 2021 O O . LEU A 1 255 ? -18.783 6.339 -9.070 1.00 93.88 255 LEU A O 1
ATOM 2025 N N . MET A 1 256 ? -18.100 8.173 -7.973 1.00 93.00 256 MET A N 1
ATOM 2026 C CA . MET A 1 256 ? -16.830 7.615 -7.485 1.00 93.00 256 MET A CA 1
ATOM 2027 C C . MET A 1 256 ? -16.956 6.231 -6.837 1.00 93.00 256 MET A C 1
ATOM 2029 O O . MET A 1 256 ? -16.181 5.331 -7.145 1.00 93.00 256 MET A O 1
ATOM 2033 N N . THR A 1 257 ? -17.951 6.035 -5.970 1.00 90.19 257 THR A N 1
ATOM 2034 C CA . THR A 1 257 ? -18.183 4.759 -5.268 1.00 90.19 257 THR A CA 1
ATOM 2035 C C . THR A 1 257 ? -18.833 3.689 -6.143 1.00 90.19 257 THR A C 1
ATOM 2037 O O . THR A 1 257 ? -18.848 2.519 -5.772 1.00 90.19 257 THR A O 1
ATOM 2040 N N . ARG A 1 258 ? -19.385 4.081 -7.297 1.00 91.00 258 ARG A N 1
ATOM 2041 C CA . ARG A 1 258 ? -20.068 3.194 -8.249 1.00 91.00 258 ARG A CA 1
ATOM 2042 C C . ARG A 1 258 ? -19.190 2.833 -9.444 1.00 91.00 258 ARG A C 1
ATOM 2044 O O . ARG A 1 258 ? -19.600 2.005 -10.252 1.00 91.00 258 ARG A O 1
ATOM 2051 N N . TRP A 1 259 ? -18.019 3.454 -9.584 1.00 93.94 259 TRP A N 1
ATOM 2052 C CA . TRP A 1 259 ? -17.133 3.204 -10.712 1.00 93.94 259 TRP A CA 1
ATOM 2053 C C . TRP A 1 259 ? -16.414 1.856 -10.537 1.00 93.94 259 TRP A C 1
ATOM 2055 O O . TRP A 1 259 ? -15.606 1.738 -9.612 1.00 93.94 259 TRP A O 1
ATOM 2065 N N . PRO A 1 260 ? -16.648 0.847 -11.403 1.00 92.25 260 PRO A N 1
ATOM 2066 C CA . PRO A 1 260 ? -16.201 -0.527 -11.148 1.00 92.25 260 PRO A CA 1
ATOM 2067 C C . PRO A 1 260 ? -14.700 -0.647 -10.866 1.00 92.25 260 PRO A C 1
ATOM 2069 O O . PRO A 1 260 ? -14.302 -1.153 -9.824 1.00 92.25 260 PRO A O 1
ATOM 2072 N N . LEU A 1 261 ? -13.859 -0.070 -11.728 1.00 92.81 261 LEU A N 1
ATOM 2073 C CA . LEU A 1 261 ? -12.398 -0.142 -11.591 1.00 92.81 261 LEU A CA 1
ATOM 2074 C C . LEU A 1 261 ? -11.822 0.655 -10.403 1.00 92.81 261 LEU A C 1
ATOM 2076 O O . LEU A 1 261 ? -10.634 0.526 -10.113 1.00 92.81 261 LEU A O 1
ATOM 2080 N N . LEU A 1 262 ? -12.621 1.488 -9.723 1.00 93.00 262 LEU A N 1
ATOM 2081 C CA . LEU A 1 262 ? -12.185 2.225 -8.527 1.00 93.00 262 LEU A CA 1
ATOM 2082 C C . LEU A 1 262 ? -12.544 1.517 -7.216 1.00 93.00 262 LEU A C 1
ATOM 2084 O O . LEU A 1 262 ? -11.962 1.866 -6.187 1.00 93.00 262 LEU A O 1
ATOM 2088 N N . ALA A 1 263 ? -13.461 0.544 -7.248 1.00 88.50 263 ALA A N 1
ATOM 2089 C CA . ALA A 1 263 ? -13.807 -0.289 -6.095 1.00 88.50 263 ALA A CA 1
ATOM 2090 C C . ALA A 1 263 ? -12.744 -1.369 -5.825 1.00 88.50 263 ALA A C 1
ATOM 2092 O O . ALA A 1 263 ? -12.467 -1.692 -4.674 1.00 88.50 263 ALA A O 1
ATOM 2093 N N . GLY A 1 264 ? -12.127 -1.872 -6.891 1.00 87.12 264 GLY A N 1
ATOM 2094 C CA . GLY A 1 264 ? -11.053 -2.857 -6.884 1.00 87.12 264 GLY A CA 1
ATOM 2095 C C . GLY A 1 264 ? -10.771 -3.287 -8.320 1.00 87.12 264 GLY A C 1
ATOM 2096 O O . GLY A 1 264 ? -11.653 -3.232 -9.180 1.00 87.12 264 GLY A O 1
ATOM 2097 N N . TYR A 1 265 ? -9.534 -3.672 -8.625 1.00 93.69 265 TYR A N 1
ATOM 2098 C CA . TYR A 1 265 ? -9.193 -4.126 -9.972 1.00 93.69 265 TYR A CA 1
ATOM 2099 C C . TYR A 1 265 ? -8.188 -5.275 -9.961 1.00 93.69 265 TYR A C 1
ATOM 2101 O O . TYR A 1 265 ? -7.351 -5.390 -9.079 1.00 93.69 265 TYR A O 1
ATOM 2109 N N . SER A 1 266 ? -8.285 -6.137 -10.961 1.00 95.06 266 SER A N 1
ATOM 2110 C CA . SER A 1 266 ? -7.265 -7.110 -11.348 1.00 95.06 266 SER A CA 1
ATOM 2111 C C . SER A 1 266 ? -6.934 -6.879 -12.816 1.00 95.06 266 SER A C 1
ATOM 2113 O O . SER A 1 266 ? -7.636 -6.125 -13.499 1.00 95.06 266 SER A O 1
ATOM 2115 N N . PHE A 1 267 ? -5.868 -7.483 -13.324 1.00 97.00 267 PHE A N 1
ATOM 2116 C CA . PHE A 1 267 ? -5.531 -7.346 -14.728 1.00 97.00 267 PHE A CA 1
ATOM 2117 C C . PHE A 1 267 ? -4.891 -8.596 -15.318 1.00 97.00 267 PHE A C 1
ATOM 2119 O O . PHE A 1 267 ? -4.113 -9.290 -14.667 1.00 97.00 267 PHE A O 1
ATOM 2126 N N . ASP A 1 268 ? -5.188 -8.830 -16.594 1.00 97.00 268 ASP A N 1
ATOM 2127 C CA . ASP A 1 268 ? -4.365 -9.686 -17.444 1.00 97.00 268 ASP A CA 1
ATOM 2128 C C . ASP A 1 268 ? -3.448 -8.802 -18.287 1.00 97.00 268 ASP A C 1
ATOM 2130 O O . ASP A 1 268 ? -3.782 -7.654 -18.599 1.00 97.00 268 ASP A O 1
ATOM 2134 N N . ALA A 1 269 ? -2.312 -9.346 -18.709 1.00 96.88 269 ALA A N 1
ATOM 2135 C CA . ALA A 1 269 ? -1.428 -8.674 -19.645 1.00 96.88 269 ALA A CA 1
ATOM 2136 C C . ALA A 1 269 ? -0.926 -9.651 -20.700 1.00 96.88 269 ALA A C 1
ATOM 2138 O O . ALA A 1 269 ? -0.415 -10.723 -20.370 1.00 96.88 269 ALA A O 1
ATOM 2139 N N . TYR A 1 270 ? -1.053 -9.256 -21.963 1.00 96.62 270 TYR A N 1
ATOM 2140 C CA . TYR A 1 270 ? -0.646 -10.040 -23.117 1.00 96.62 270 TYR A CA 1
ATOM 2141 C C . TYR A 1 270 ? 0.417 -9.296 -23.925 1.00 96.62 270 TYR A C 1
ATOM 2143 O O . TYR A 1 270 ? 0.272 -8.109 -24.217 1.00 96.62 270 TYR A O 1
ATOM 2151 N N . ALA A 1 271 ? 1.483 -9.993 -24.304 1.00 95.12 271 ALA A N 1
ATOM 2152 C CA . ALA A 1 271 ? 2.511 -9.479 -25.192 1.00 95.12 271 ALA A CA 1
ATOM 2153 C C . ALA A 1 271 ? 2.006 -9.486 -26.638 1.00 95.12 271 ALA A C 1
ATOM 2155 O O . ALA A 1 271 ? 1.542 -10.518 -27.127 1.00 95.12 271 ALA A O 1
ATOM 2156 N N . LEU A 1 272 ? 2.139 -8.340 -27.309 1.00 93.88 272 LEU A N 1
ATOM 2157 C CA . LEU A 1 272 ? 1.847 -8.122 -28.724 1.00 93.88 272 LEU A CA 1
ATOM 2158 C C . LEU A 1 272 ? 3.136 -7.679 -29.438 1.00 93.88 272 LEU A C 1
ATOM 2160 O O . LEU A 1 272 ? 3.418 -6.478 -29.546 1.00 93.88 272 LEU A O 1
ATOM 2164 N N . PRO A 1 273 ? 3.975 -8.633 -29.879 1.00 81.50 273 PRO A N 1
ATOM 2165 C CA . PRO A 1 273 ? 5.242 -8.317 -30.519 1.00 81.50 273 PRO A CA 1
ATOM 2166 C C . PRO A 1 273 ? 5.073 -7.454 -31.778 1.00 81.50 273 PRO A C 1
ATOM 2168 O O . PRO A 1 273 ? 4.116 -7.652 -32.526 1.00 81.50 273 PRO A O 1
ATOM 2171 N N . PRO A 1 274 ? 6.010 -6.525 -32.052 1.00 86.19 274 PRO A N 1
ATOM 2172 C CA . PRO A 1 274 ? 7.265 -6.305 -31.325 1.00 86.19 274 PRO A CA 1
ATOM 2173 C C . PRO A 1 274 ? 7.217 -5.237 -30.217 1.00 86.19 274 PRO A C 1
ATOM 2175 O O . PRO A 1 274 ? 8.158 -5.179 -29.431 1.00 86.19 274 PRO A O 1
ATOM 2178 N N . THR A 1 275 ? 6.182 -4.391 -30.130 1.00 92.94 275 THR A N 1
ATOM 2179 C CA . THR A 1 275 ? 6.242 -3.164 -29.297 1.00 92.94 275 THR A CA 1
ATOM 2180 C C . THR A 1 275 ? 4.977 -2.819 -28.503 1.00 92.94 275 THR A C 1
ATOM 2182 O O . THR A 1 275 ? 4.854 -1.684 -28.050 1.00 92.94 275 THR A O 1
ATOM 2185 N N . TYR A 1 276 ? 4.029 -3.743 -28.315 1.00 96.38 276 TYR A N 1
ATOM 2186 C CA . TYR A 1 276 ? 2.792 -3.460 -27.577 1.00 96.38 276 TYR A CA 1
ATOM 2187 C C . TYR A 1 276 ? 2.507 -4.481 -26.469 1.00 96.38 276 TYR A C 1
ATOM 2189 O O . TYR A 1 276 ? 2.829 -5.666 -26.575 1.00 96.38 276 TYR A O 1
ATOM 2197 N N . TYR A 1 277 ? 1.835 -4.015 -25.419 1.00 96.56 277 TYR A N 1
ATOM 2198 C CA . TYR A 1 277 ? 1.096 -4.850 -24.480 1.00 96.56 277 TYR A CA 1
ATOM 2199 C C . TYR A 1 277 ? -0.404 -4.625 -24.658 1.00 96.56 277 TYR A C 1
ATOM 2201 O O . TYR A 1 277 ? -0.853 -3.497 -24.844 1.00 96.56 277 TYR A O 1
ATOM 2209 N N . LEU A 1 278 ? -1.186 -5.697 -24.569 1.00 97.81 278 LEU A N 1
ATOM 2210 C CA . LEU A 1 278 ? -2.626 -5.631 -24.347 1.00 97.81 278 LEU A CA 1
ATOM 2211 C C . LEU A 1 278 ? -2.887 -5.904 -22.867 1.00 97.81 278 LEU A C 1
ATOM 2213 O O . LEU A 1 278 ? -2.714 -7.027 -22.400 1.00 97.81 278 LEU A O 1
ATOM 2217 N N . ILE A 1 279 ? -3.298 -4.875 -22.138 1.00 98.06 279 ILE A N 1
ATOM 2218 C CA . ILE A 1 279 ? -3.672 -4.958 -20.727 1.00 98.06 279 ILE A CA 1
ATOM 2219 C C . ILE A 1 279 ? -5.193 -5.018 -20.648 1.00 98.06 279 ILE A C 1
ATOM 2221 O O . ILE A 1 279 ? -5.876 -4.193 -21.246 1.00 98.06 279 ILE A O 1
ATOM 2225 N N . VAL A 1 280 ? -5.734 -5.975 -19.902 1.00 98.12 280 VAL A N 1
ATOM 2226 C CA . VAL A 1 280 ? -7.176 -6.072 -19.653 1.00 98.12 280 VAL A CA 1
ATOM 2227 C C . VAL A 1 280 ? -7.427 -5.793 -18.183 1.00 98.12 280 VAL A C 1
ATOM 2229 O O . VAL A 1 280 ? -7.187 -6.667 -17.356 1.00 98.12 280 VAL A O 1
ATOM 2232 N N . LEU A 1 281 ? -7.918 -4.596 -17.856 1.00 97.75 281 LEU A N 1
ATOM 2233 C CA . LEU A 1 281 ? -8.345 -4.277 -16.492 1.00 97.75 281 LEU A CA 1
ATOM 2234 C C . LEU A 1 281 ? -9.728 -4.866 -16.230 1.00 97.75 281 LEU A C 1
ATOM 2236 O O . LEU A 1 281 ? -10.647 -4.711 -17.039 1.00 97.75 281 LEU A O 1
ATOM 2240 N N . LYS A 1 282 ? -9.880 -5.513 -15.080 1.00 96.69 282 LYS A N 1
ATOM 2241 C CA . LYS A 1 282 ? -11.109 -6.173 -14.649 1.00 96.69 282 LYS A CA 1
ATOM 2242 C C . LYS A 1 282 ? -11.500 -5.666 -13.277 1.00 96.69 282 LYS A C 1
ATOM 2244 O O . LYS A 1 282 ? -10.656 -5.615 -12.388 1.00 96.69 282 LYS A O 1
ATOM 2249 N N . ASN A 1 283 ? -12.776 -5.364 -13.082 1.00 93.62 283 ASN A N 1
ATOM 2250 C CA . ASN A 1 283 ? -13.308 -5.137 -11.746 1.00 93.62 283 ASN A CA 1
ATOM 2251 C C . ASN A 1 283 ? -13.173 -6.422 -10.909 1.00 93.62 283 ASN A C 1
ATOM 2253 O O . ASN A 1 283 ? -13.511 -7.511 -11.376 1.00 93.62 283 ASN A O 1
ATOM 2257 N N . THR A 1 284 ? -12.677 -6.299 -9.683 1.00 88.44 284 THR A N 1
ATOM 2258 C CA . THR A 1 284 ? -12.635 -7.392 -8.705 1.00 88.44 284 THR A CA 1
ATOM 2259 C C . THR A 1 284 ? -13.099 -6.859 -7.352 1.00 88.44 284 THR A C 1
ATOM 2261 O O . THR A 1 284 ? -12.785 -5.718 -7.016 1.00 88.44 284 THR A O 1
ATOM 2264 N N . PRO A 1 285 ? -13.831 -7.652 -6.547 1.00 79.31 285 PRO A N 1
ATOM 2265 C CA . PRO A 1 285 ? -14.166 -7.272 -5.174 1.00 79.31 285 PRO A CA 1
ATOM 2266 C C . PRO A 1 285 ? -12.947 -7.251 -4.237 1.00 79.31 285 PRO A C 1
ATOM 2268 O O . PRO A 1 285 ? -13.079 -6.905 -3.065 1.00 79.31 285 PRO A O 1
ATOM 2271 N N . GLU A 1 286 ? -11.781 -7.684 -4.710 1.00 75.50 286 GLU A N 1
ATOM 2272 C CA . GLU A 1 286 ? -10.551 -7.707 -3.931 1.00 75.50 286 GLU A CA 1
ATOM 2273 C C . GLU A 1 286 ? -9.895 -6.318 -3.887 1.00 75.50 286 GLU A C 1
ATOM 2275 O O . GLU A 1 286 ? -9.760 -5.637 -4.901 1.00 75.50 286 GLU A O 1
ATOM 2280 N N . GLU A 1 287 ? -9.458 -5.896 -2.697 1.00 64.75 287 GLU A N 1
ATOM 2281 C CA . GLU A 1 287 ? -8.830 -4.579 -2.496 1.00 64.75 287 GLU A CA 1
ATOM 2282 C C . GLU A 1 287 ? -7.394 -4.503 -3.046 1.00 64.75 287 GLU A C 1
ATOM 2284 O O . GLU A 1 287 ? -6.847 -3.411 -3.201 1.00 64.75 287 GLU A O 1
ATOM 2289 N N . ILE A 1 288 ? -6.762 -5.650 -3.317 1.00 70.56 288 ILE A N 1
ATOM 2290 C CA . ILE A 1 288 ? -5.365 -5.724 -3.751 1.00 70.56 288 ILE A CA 1
ATOM 2291 C C . ILE A 1 288 ? -5.329 -5.959 -5.260 1.00 70.56 288 ILE A C 1
ATOM 2293 O O . ILE A 1 288 ? -5.915 -6.937 -5.725 1.00 70.56 288 ILE A O 1
ATOM 2297 N N . PRO A 1 289 ? -4.619 -5.117 -6.029 1.00 76.75 289 PRO A N 1
ATOM 2298 C CA . PRO A 1 289 ? -4.483 -5.334 -7.453 1.00 76.75 289 PRO A CA 1
ATOM 2299 C C . PRO A 1 289 ? -3.713 -6.618 -7.743 1.00 76.75 289 PRO A C 1
ATOM 2301 O O . PRO A 1 289 ? -2.562 -6.766 -7.339 1.00 76.75 289 PRO A O 1
ATOM 2304 N N . LEU A 1 290 ? -4.363 -7.545 -8.447 1.00 82.19 290 LEU A N 1
ATOM 2305 C CA . LEU A 1 290 ? -3.772 -8.813 -8.866 1.00 82.19 290 LEU A CA 1
ATOM 2306 C C . LEU A 1 290 ? -3.548 -8.825 -10.374 1.00 82.19 290 LEU A C 1
ATOM 2308 O O . LEU A 1 290 ? -4.476 -8.581 -11.142 1.00 82.19 290 LEU A O 1
ATOM 2312 N N . GLY A 1 291 ? -2.342 -9.176 -10.797 1.00 89.44 291 GLY A N 1
ATOM 2313 C CA . GLY A 1 291 ? -2.032 -9.447 -12.192 1.00 89.44 291 GLY A CA 1
ATOM 2314 C C . GLY A 1 291 ? -0.648 -10.069 -12.345 1.00 89.44 291 GLY A C 1
ATOM 2315 O O . GLY A 1 291 ? 0.072 -10.240 -11.358 1.00 89.44 291 GLY A O 1
ATOM 2316 N N . PRO A 1 292 ? -0.278 -10.491 -13.561 1.00 89.31 292 PRO A N 1
ATOM 2317 C CA . PRO A 1 292 ? 1.003 -11.136 -13.781 1.00 89.31 292 PRO A CA 1
ATOM 2318 C C . PRO A 1 292 ? 2.145 -10.109 -13.804 1.00 89.31 292 PRO A C 1
ATOM 2320 O O . PRO A 1 292 ? 2.031 -9.036 -14.394 1.00 89.31 292 PRO A O 1
ATOM 2323 N N . ASP A 1 293 ? 3.300 -10.480 -13.246 1.00 81.06 293 ASP A N 1
ATOM 2324 C CA . ASP A 1 293 ? 4.544 -9.696 -13.373 1.00 81.06 293 ASP A CA 1
ATOM 2325 C C . ASP A 1 293 ? 5.058 -9.624 -14.816 1.00 81.06 293 ASP A C 1
ATOM 2327 O O . ASP A 1 293 ? 5.884 -8.775 -15.157 1.00 81.06 293 ASP A O 1
ATOM 2331 N N . VAL A 1 294 ? 4.603 -10.559 -15.651 1.00 85.06 294 VAL A N 1
ATOM 2332 C CA . VAL A 1 294 ? 5.077 -10.790 -17.011 1.00 85.06 294 VAL A CA 1
ATOM 2333 C C . VAL A 1 294 ? 3.885 -10.956 -17.934 1.00 85.06 294 VAL A C 1
ATOM 2335 O O . VAL A 1 294 ? 3.018 -11.789 -17.677 1.00 85.06 294 VAL A O 1
ATOM 2338 N N . ALA A 1 295 ? 3.866 -10.209 -19.036 1.00 89.75 295 ALA A N 1
ATOM 2339 C CA . ALA A 1 295 ? 2.843 -10.392 -20.051 1.00 89.75 295 ALA A CA 1
ATOM 2340 C C . ALA A 1 295 ? 2.943 -11.802 -20.656 1.00 89.75 295 ALA A C 1
ATOM 2342 O O . ALA A 1 295 ? 4.017 -12.246 -21.067 1.00 89.75 295 ALA A O 1
ATOM 2343 N N . VAL A 1 296 ? 1.820 -12.512 -20.718 1.00 92.19 296 VAL A N 1
ATOM 2344 C CA . VAL A 1 296 ? 1.751 -13.823 -21.372 1.00 92.19 296 VAL A CA 1
ATOM 2345 C C . VAL A 1 296 ? 1.638 -13.649 -22.885 1.00 92.19 296 VAL A C 1
ATOM 2347 O O . VAL A 1 296 ? 1.233 -12.602 -23.376 1.00 92.19 296 VAL A O 1
ATOM 2350 N N . THR A 1 297 ? 1.989 -14.665 -23.667 1.00 92.06 297 THR A N 1
ATOM 2351 C CA . THR A 1 297 ? 1.816 -14.573 -25.128 1.00 92.06 297 THR A CA 1
ATOM 2352 C C . THR A 1 297 ? 0.330 -14.518 -25.462 1.00 92.06 297 THR A C 1
ATOM 2354 O O . THR A 1 297 ? -0.429 -15.348 -24.959 1.00 92.06 297 THR A O 1
ATOM 2357 N N . LEU A 1 298 ? -0.093 -13.569 -26.304 1.00 94.06 298 LEU A N 1
ATOM 2358 C CA . LEU A 1 298 ? -1.468 -13.559 -26.794 1.00 94.06 298 LEU A CA 1
ATOM 2359 C C . LEU A 1 298 ? -1.716 -14.837 -27.624 1.00 94.06 298 LEU A C 1
ATOM 2361 O O . LEU A 1 298 ? -0.984 -15.079 -28.582 1.00 94.06 298 LEU A O 1
ATOM 2365 N N . PRO A 1 299 ? -2.731 -15.661 -27.306 1.00 93.31 299 PRO A N 1
ATOM 2366 C CA . PRO A 1 299 ? -2.953 -16.933 -27.997 1.00 93.31 299 PRO A CA 1
ATOM 2367 C C . PRO A 1 299 ? -3.656 -16.779 -29.360 1.00 93.31 299 PRO A C 1
ATOM 2369 O O . PRO A 1 299 ? -4.084 -17.772 -29.946 1.00 93.31 299 PRO A O 1
ATOM 2372 N N . TYR A 1 300 ? -3.796 -15.549 -29.863 1.00 94.56 300 TYR A N 1
ATOM 2373 C CA . TYR A 1 300 ? -4.533 -15.211 -31.077 1.00 94.56 300 TYR A CA 1
ATOM 2374 C C . TYR A 1 300 ? -3.659 -14.394 -32.028 1.00 94.56 300 TYR A C 1
ATOM 2376 O O . TYR A 1 300 ? -2.995 -13.452 -31.603 1.00 94.56 300 TYR A O 1
ATOM 2384 N N . ASN A 1 301 ? -3.719 -14.725 -33.319 1.00 94.50 301 ASN A N 1
ATOM 2385 C CA . ASN A 1 301 ? -2.929 -14.075 -34.373 1.00 94.50 301 ASN A CA 1
ATOM 2386 C C . ASN A 1 301 ? -3.783 -13.222 -35.328 1.00 94.50 301 ASN A C 1
ATOM 2388 O O . ASN A 1 301 ? -3.257 -12.643 -36.269 1.00 94.50 301 ASN A O 1
ATOM 2392 N N . ASP A 1 302 ? -5.101 -13.180 -35.129 1.00 96.69 302 ASP A N 1
ATOM 2393 C CA . ASP A 1 302 ? -6.066 -12.468 -35.975 1.00 96.69 302 ASP A CA 1
ATOM 2394 C C . ASP A 1 302 ? -6.453 -11.097 -35.399 1.00 96.69 302 ASP A C 1
ATOM 2396 O O . ASP A 1 302 ? -7.540 -10.587 -35.670 1.00 96.69 302 ASP A O 1
ATOM 2400 N N . HIS A 1 303 ? -5.597 -10.529 -34.550 1.00 96.62 303 HIS A N 1
ATOM 2401 C CA . HIS A 1 303 ? -5.815 -9.204 -33.988 1.00 96.62 303 HIS A CA 1
ATOM 2402 C C . HIS A 1 303 ? -5.684 -8.116 -35.071 1.00 96.62 303 HIS A C 1
ATOM 2404 O O . HIS A 1 303 ? -5.017 -8.338 -36.086 1.00 96.62 303 HIS A O 1
ATOM 2410 N N . PRO A 1 304 ? -6.298 -6.930 -34.890 1.00 97.19 304 PRO A N 1
ATOM 2411 C CA . PRO A 1 304 ? -6.129 -5.822 -35.827 1.00 97.19 304 PRO A CA 1
ATOM 2412 C C . PRO A 1 304 ? -4.660 -5.379 -35.961 1.00 97.19 304 PRO A C 1
ATOM 2414 O O . PRO A 1 304 ? -3.791 -5.767 -35.177 1.00 97.19 304 PRO A O 1
ATOM 2417 N N . ASN A 1 305 ? -4.366 -4.567 -36.977 1.00 95.81 305 ASN A N 1
ATOM 2418 C CA . ASN A 1 305 ? -2.988 -4.218 -37.329 1.00 95.81 305 ASN A CA 1
ATOM 2419 C C . ASN A 1 305 ? -2.268 -3.410 -36.232 1.00 95.81 305 ASN A C 1
ATOM 2421 O O . ASN A 1 305 ? -2.872 -2.607 -35.518 1.00 95.81 305 ASN A O 1
ATOM 2425 N N . LEU A 1 306 ? -0.948 -3.613 -36.150 1.00 95.06 306 LEU A N 1
ATOM 2426 C CA . LEU A 1 306 ? -0.020 -2.842 -35.322 1.00 95.06 306 LEU A CA 1
ATOM 2427 C C . LEU A 1 306 ? 0.982 -2.085 -36.220 1.00 95.06 306 LEU A C 1
ATOM 2429 O O . LEU A 1 306 ? 1.430 -2.655 -37.219 1.00 95.06 306 LEU A O 1
ATOM 2433 N N . PRO A 1 307 ? 1.386 -0.848 -35.868 1.00 95.94 307 PRO A N 1
ATOM 2434 C CA . PRO A 1 307 ? 0.856 -0.035 -34.769 1.00 95.94 307 PRO A CA 1
ATOM 2435 C C . PRO A 1 307 ? -0.603 0.393 -35.034 1.00 95.94 307 PRO A C 1
ATOM 2437 O O . PRO A 1 307 ? -0.972 0.579 -36.194 1.00 95.94 307 PRO A O 1
ATOM 2440 N N . PRO A 1 308 ? -1.438 0.545 -33.991 1.00 96.75 308 PRO A N 1
ATOM 2441 C CA . PRO A 1 308 ? -2.835 0.912 -34.166 1.00 96.75 308 PRO A CA 1
ATOM 2442 C C . PRO A 1 308 ? -2.980 2.402 -34.504 1.00 96.75 308 PRO A C 1
ATOM 2444 O O . PRO A 1 308 ? -2.227 3.254 -34.026 1.00 96.75 308 PRO A O 1
ATOM 2447 N N . SER A 1 309 ? -3.986 2.730 -35.306 1.00 97.19 309 SER A N 1
ATOM 2448 C CA . SER A 1 309 ? -4.420 4.101 -35.567 1.00 97.19 309 SER A CA 1
ATOM 2449 C C . SER A 1 309 ? -5.668 4.451 -34.750 1.00 97.19 309 SER A C 1
ATOM 2451 O O . SER A 1 309 ? -6.353 3.581 -34.216 1.00 97.19 309 SER A O 1
ATOM 2453 N N . ILE A 1 310 ? -6.009 5.742 -34.661 1.00 97.94 310 ILE A N 1
ATOM 2454 C CA . ILE A 1 310 ? -7.229 6.195 -33.964 1.00 97.94 310 ILE A CA 1
ATOM 2455 C C . ILE A 1 310 ? -8.492 5.570 -34.585 1.00 97.94 310 ILE A C 1
ATOM 2457 O O . ILE A 1 310 ? -9.424 5.236 -33.861 1.00 97.94 310 ILE A O 1
ATOM 2461 N N . SER A 1 311 ? -8.513 5.352 -35.905 1.00 97.50 311 SER A N 1
ATOM 2462 C CA . SER A 1 311 ? -9.625 4.674 -36.586 1.00 97.50 311 SER A CA 1
ATOM 2463 C C . SER A 1 311 ? -9.756 3.189 -36.239 1.00 97.50 311 SER A C 1
ATOM 2465 O O . SER A 1 311 ? -10.813 2.615 -36.482 1.00 97.50 311 SER A O 1
ATOM 2467 N N . ASP A 1 312 ? -8.729 2.571 -35.650 1.00 97.62 312 ASP A N 1
ATOM 2468 C CA . ASP A 1 312 ? -8.750 1.151 -35.286 1.00 97.62 312 ASP A CA 1
ATOM 2469 C C . ASP A 1 312 ? -9.304 0.901 -33.876 1.00 97.62 312 ASP A C 1
ATOM 2471 O O . ASP A 1 312 ? -9.452 -0.256 -33.486 1.00 97.62 312 ASP A O 1
ATOM 2475 N N . ILE A 1 313 ? -9.611 1.947 -33.094 1.00 98.12 313 ILE A N 1
ATOM 2476 C CA . ILE A 1 313 ? -10.033 1.799 -31.689 1.00 98.12 313 ILE A CA 1
ATOM 2477 C C . ILE A 1 313 ? -11.267 0.899 -31.575 1.00 98.12 313 ILE A C 1
ATOM 2479 O O . ILE A 1 313 ? -11.246 -0.058 -30.802 1.00 98.12 313 ILE A O 1
ATOM 2483 N N . ASP A 1 314 ? -12.311 1.149 -32.365 1.00 97.69 314 ASP A N 1
ATOM 2484 C CA . ASP A 1 314 ? -13.545 0.358 -32.306 1.00 97.69 314 ASP A CA 1
ATOM 2485 C C . ASP A 1 314 ? -13.310 -1.095 -32.735 1.00 97.69 314 ASP A C 1
ATOM 2487 O O . ASP A 1 314 ? -13.814 -2.024 -32.097 1.00 97.69 314 ASP A O 1
ATOM 2491 N N . ALA A 1 315 ? -12.481 -1.304 -33.763 1.00 97.88 315 ALA A N 1
ATOM 2492 C CA . ALA A 1 315 ? -12.105 -2.636 -34.226 1.00 97.88 315 ALA A CA 1
ATOM 2493 C C . ALA A 1 315 ? -11.355 -3.415 -33.133 1.00 97.88 315 ALA A C 1
ATOM 2495 O O . ALA A 1 315 ? -11.672 -4.577 -32.879 1.00 97.88 315 ALA A O 1
ATOM 2496 N N . TRP A 1 316 ? -10.414 -2.772 -32.436 1.00 98.12 316 TRP A N 1
ATOM 2497 C CA . TRP A 1 316 ? -9.702 -3.358 -31.299 1.00 98.12 316 TRP A CA 1
ATOM 2498 C C . TRP A 1 316 ? -10.621 -3.654 -30.117 1.00 98.12 316 TRP A C 1
ATOM 2500 O O . TRP A 1 316 ? -10.554 -4.747 -29.555 1.00 98.12 316 TRP A O 1
ATOM 2510 N N . GLN A 1 317 ? -11.510 -2.728 -29.754 1.00 98.00 317 GLN A N 1
ATOM 2511 C CA . GLN A 1 317 ? -12.472 -2.939 -28.671 1.00 98.00 317 GLN A CA 1
ATOM 2512 C C . GLN A 1 317 ? -13.396 -4.125 -28.974 1.00 98.00 317 GLN A C 1
ATOM 2514 O O . GLN A 1 317 ? -13.567 -5.006 -28.128 1.00 98.00 317 GLN A O 1
ATOM 2519 N N . GLN A 1 318 ? -13.954 -4.187 -30.184 1.00 97.81 318 GLN A N 1
ATOM 2520 C CA . GLN A 1 318 ? -14.819 -5.284 -30.611 1.00 97.81 318 GLN A CA 1
ATOM 2521 C C . GLN A 1 318 ? -14.058 -6.613 -30.655 1.00 97.81 318 GLN A C 1
ATOM 2523 O O . GLN A 1 318 ? -14.551 -7.626 -30.153 1.00 97.81 318 GLN A O 1
ATOM 2528 N N . TRP A 1 319 ? -12.849 -6.614 -31.219 1.00 98.19 319 TRP A N 1
ATOM 2529 C CA . TRP A 1 319 ? -12.012 -7.805 -31.301 1.00 98.19 319 TRP A CA 1
ATOM 2530 C C . TRP A 1 319 ? -11.665 -8.349 -29.910 1.00 98.19 319 TRP A C 1
ATOM 2532 O O . TRP A 1 319 ? -11.924 -9.522 -29.644 1.00 98.19 319 TRP A O 1
ATOM 2542 N N . CYS A 1 320 ? -11.173 -7.502 -28.997 1.00 98.00 320 CYS A N 1
ATOM 2543 C CA . CYS A 1 320 ? -10.824 -7.895 -27.630 1.00 98.00 320 CYS A CA 1
ATOM 2544 C C . CYS A 1 320 ? -12.032 -8.480 -26.897 1.00 98.00 320 CYS A C 1
ATOM 2546 O O . CYS A 1 320 ? -11.932 -9.551 -26.302 1.00 98.00 320 CYS A O 1
ATOM 2548 N N . ARG A 1 321 ? -13.193 -7.818 -26.981 1.00 97.44 321 ARG A N 1
ATOM 2549 C CA . ARG A 1 321 ? -14.428 -8.288 -26.337 1.00 97.44 321 ARG A CA 1
ATOM 2550 C C . ARG A 1 321 ? -14.862 -9.651 -26.859 1.00 97.44 321 ARG A C 1
ATOM 2552 O O . ARG A 1 321 ? -15.165 -10.529 -26.059 1.00 97.44 321 ARG A O 1
ATOM 2559 N N . ASN A 1 322 ? -14.810 -9.861 -28.171 1.00 97.69 322 ASN A N 1
ATOM 2560 C CA . ASN A 1 322 ? -15.201 -11.130 -28.779 1.00 97.69 322 ASN A CA 1
ATOM 2561 C C . ASN A 1 322 ? -14.199 -12.255 -28.483 1.00 97.69 322 ASN A C 1
ATOM 2563 O O . ASN A 1 322 ? -14.598 -13.354 -28.106 1.00 97.69 322 ASN A O 1
ATOM 2567 N N . ARG A 1 323 ? -12.895 -12.004 -28.653 1.00 97.69 323 ARG A N 1
ATOM 2568 C CA . ARG A 1 323 ? -11.853 -13.038 -28.530 1.00 97.69 323 ARG A CA 1
ATOM 2569 C C . ARG A 1 323 ? -11.510 -13.388 -27.089 1.00 97.69 323 ARG A C 1
ATOM 2571 O O . ARG A 1 323 ? -11.229 -14.548 -26.803 1.00 97.69 323 ARG A O 1
ATOM 2578 N N . LEU A 1 324 ? -11.552 -12.417 -26.182 1.00 97.12 324 LEU A N 1
ATOM 2579 C CA . LEU A 1 324 ? -11.256 -12.625 -24.763 1.00 97.12 324 LEU A CA 1
ATOM 2580 C C . LEU A 1 324 ? -12.526 -12.769 -23.912 1.00 97.12 324 LEU A C 1
ATOM 2582 O O . LEU A 1 324 ? -12.424 -12.911 -22.699 1.00 97.12 324 LEU A O 1
ATOM 2586 N N . SER A 1 325 ? -13.711 -12.774 -24.540 1.00 97.12 325 SER A N 1
ATOM 2587 C CA . SER A 1 325 ? -15.014 -12.848 -23.859 1.00 97.12 325 SER A CA 1
ATOM 2588 C C . SER A 1 325 ? -15.177 -11.769 -22.782 1.00 97.12 325 SER A C 1
ATOM 2590 O O . SER A 1 325 ? -15.644 -12.049 -21.677 1.00 97.12 325 SER A O 1
ATOM 2592 N N . LEU A 1 326 ? -14.746 -10.539 -23.088 1.00 96.75 326 LEU A N 1
ATOM 2593 C CA . LEU A 1 326 ? -14.729 -9.461 -22.101 1.00 96.75 326 LEU A CA 1
ATOM 2594 C C . LEU A 1 326 ? -16.129 -8.907 -21.863 1.00 96.75 326 LEU A C 1
ATOM 2596 O O . LEU A 1 326 ? -16.843 -8.560 -22.810 1.00 96.75 326 LEU A O 1
ATOM 2600 N N . SER A 1 327 ? -16.481 -8.728 -20.595 1.00 94.94 327 SER A N 1
ATOM 2601 C CA . SER A 1 327 ? -17.671 -7.981 -20.205 1.00 94.94 327 SER A CA 1
ATOM 2602 C C . SER A 1 327 ? -17.488 -6.482 -20.459 1.00 94.94 327 SER A C 1
ATOM 2604 O O . SER A 1 327 ? -16.383 -5.969 -20.653 1.00 94.94 327 SER A O 1
ATOM 2606 N N . HIS A 1 328 ? -18.597 -5.747 -20.499 1.00 92.06 328 HIS A N 1
ATOM 2607 C CA . HIS A 1 328 ? -18.591 -4.319 -20.821 1.00 92.06 328 HIS A CA 1
ATOM 2608 C C . HIS A 1 328 ? -17.854 -3.445 -19.784 1.00 92.06 328 HIS A C 1
ATOM 2610 O O . HIS A 1 328 ? -17.345 -2.393 -20.158 1.00 92.06 328 HIS A O 1
ATOM 2616 N N . ASP A 1 329 ? -17.736 -3.908 -18.537 1.00 92.81 329 ASP A N 1
ATOM 2617 C CA . ASP A 1 329 ? -17.013 -3.251 -17.437 1.00 92.81 329 ASP A CA 1
ATOM 2618 C C . ASP A 1 329 ? -15.506 -3.572 -17.405 1.00 92.81 329 ASP A C 1
ATOM 2620 O O . ASP A 1 329 ? -14.771 -3.070 -16.555 1.00 92.81 329 ASP A O 1
ATOM 2624 N N . GLN A 1 330 ? -15.031 -4.405 -18.333 1.00 96.50 330 GLN A N 1
ATOM 2625 C CA . GLN A 1 330 ? -13.615 -4.709 -18.512 1.00 96.50 330 GLN A CA 1
ATOM 2626 C C . GLN A 1 330 ? -13.011 -3.812 -19.593 1.00 96.50 330 GLN A C 1
ATOM 2628 O O . GLN A 1 330 ? -13.615 -3.579 -20.650 1.00 96.50 330 GLN A O 1
ATOM 2633 N N . TRP A 1 331 ? -11.811 -3.301 -19.318 1.00 97.94 331 TRP A N 1
ATOM 2634 C CA . TRP A 1 331 ? -11.116 -2.335 -20.168 1.00 97.94 331 TRP A CA 1
ATOM 2635 C C . TRP A 1 331 ? -9.925 -2.994 -20.862 1.00 97.94 331 TRP A C 1
ATOM 2637 O O . TRP A 1 331 ? -8.885 -3.175 -20.223 1.00 97.94 331 TRP A O 1
ATOM 2647 N N . PRO A 1 332 ? -10.036 -3.336 -22.157 1.00 98.12 332 PRO A N 1
ATOM 2648 C CA . PRO A 1 332 ? -8.878 -3.681 -22.965 1.00 98.12 332 PRO A CA 1
ATOM 2649 C C . PRO A 1 332 ? -8.141 -2.403 -23.387 1.00 98.12 332 PRO A C 1
ATOM 2651 O O . PRO A 1 332 ? -8.722 -1.509 -24.008 1.00 98.12 332 PRO A O 1
ATOM 2654 N N . ILE A 1 333 ? -6.859 -2.335 -23.048 1.00 98.44 333 ILE A N 1
ATOM 2655 C CA . ILE A 1 333 ? -5.972 -1.192 -23.246 1.00 98.44 333 ILE A CA 1
ATOM 2656 C C . ILE A 1 333 ? -4.742 -1.669 -24.008 1.00 98.44 333 ILE A C 1
ATOM 2658 O O . ILE A 1 333 ? -3.969 -2.485 -23.508 1.00 98.44 333 ILE A O 1
ATOM 2662 N N . LEU A 1 334 ? -4.530 -1.126 -25.203 1.00 97.88 334 LEU A N 1
ATOM 2663 C CA . LEU A 1 334 ? -3.252 -1.242 -25.892 1.00 97.88 334 LEU A CA 1
ATOM 2664 C C . LEU A 1 334 ? -2.269 -0.211 -25.354 1.00 97.88 334 LEU A C 1
ATOM 2666 O O . LEU A 1 334 ? -2.558 0.987 -25.347 1.00 97.88 334 LEU A O 1
ATOM 2670 N N . LEU A 1 335 ? -1.110 -0.699 -24.929 1.00 97.31 335 LEU A N 1
ATOM 2671 C CA . LEU A 1 335 ? -0.032 0.074 -24.341 1.00 97.31 335 LEU A CA 1
ATOM 2672 C C . LEU A 1 335 ? 1.237 -0.070 -25.197 1.00 97.31 335 LEU A C 1
ATOM 2674 O O . LEU A 1 335 ? 1.789 -1.172 -25.264 1.00 97.31 335 LEU A O 1
ATOM 2678 N N . PRO A 1 336 ? 1.727 1.013 -25.824 1.00 96.56 336 PRO A N 1
ATOM 2679 C CA . PRO A 1 336 ? 3.059 1.035 -26.417 1.00 96.56 336 PRO A CA 1
ATOM 2680 C C . PRO A 1 336 ? 4.146 0.749 -25.373 1.00 96.56 336 PRO A C 1
ATOM 2682 O O . PRO A 1 336 ? 4.149 1.325 -24.285 1.00 96.56 336 PRO A O 1
ATOM 2685 N N . VAL A 1 337 ? 5.087 -0.132 -25.705 1.00 94.56 337 VAL A N 1
ATOM 2686 C CA . VAL A 1 337 ? 6.173 -0.542 -24.808 1.00 94.56 337 VAL A CA 1
ATOM 2687 C C . VAL A 1 337 ? 7.396 0.338 -25.045 1.00 94.56 337 VAL A C 1
ATOM 2689 O O . VAL A 1 337 ? 8.247 0.035 -25.879 1.00 94.56 337 VAL A O 1
ATOM 2692 N N . HIS A 1 338 ? 7.488 1.417 -24.268 1.00 93.50 338 HIS A N 1
ATOM 2693 C CA . HIS A 1 338 ? 8.674 2.268 -24.168 1.00 93.50 338 HIS A CA 1
ATOM 2694 C C . HIS A 1 338 ? 9.166 2.265 -22.721 1.00 93.50 338 HIS A C 1
ATOM 2696 O O . HIS A 1 338 ? 8.413 2.623 -21.823 1.00 93.50 338 HIS A O 1
ATOM 2702 N N . ASP A 1 339 ? 10.408 1.843 -22.479 1.00 90.19 339 ASP A N 1
ATOM 2703 C CA . ASP A 1 339 ? 11.006 1.813 -21.138 1.00 90.19 339 ASP A CA 1
ATOM 2704 C C . ASP A 1 339 ? 12.144 2.833 -21.058 1.00 90.19 339 ASP A C 1
ATOM 2706 O O . ASP A 1 339 ? 13.209 2.659 -21.656 1.00 90.19 339 ASP A O 1
ATOM 2710 N N . SER A 1 340 ? 11.931 3.895 -20.281 1.00 89.50 340 SER A N 1
ATOM 2711 C CA . SER A 1 340 ? 12.931 4.934 -20.012 1.00 89.50 340 SER A CA 1
ATOM 2712 C C . SER A 1 340 ? 14.130 4.430 -19.203 1.00 89.50 340 SER A C 1
ATOM 2714 O O . SER A 1 340 ? 15.110 5.154 -19.013 1.00 89.50 340 SER A O 1
ATOM 2716 N N . GLY A 1 341 ? 14.064 3.197 -18.695 1.00 82.00 341 GLY A N 1
ATOM 2717 C CA . GLY A 1 341 ? 15.078 2.564 -17.864 1.00 82.00 341 GLY A CA 1
ATOM 2718 C C . GLY A 1 341 ? 15.107 3.080 -16.427 1.00 82.00 341 GLY A C 1
ATOM 2719 O O . GLY A 1 341 ? 15.933 2.605 -15.647 1.00 82.00 341 GLY A O 1
ATOM 2720 N N . LYS A 1 342 ? 14.228 4.028 -16.076 1.00 77.62 342 LYS A N 1
ATOM 2721 C CA . LYS A 1 342 ? 14.064 4.568 -14.725 1.00 77.62 342 LYS A CA 1
ATOM 2722 C C . LYS A 1 342 ? 12.883 3.874 -14.051 1.00 77.62 342 LYS A C 1
ATOM 2724 O O . LYS A 1 342 ? 11.761 3.955 -14.543 1.00 77.62 342 LYS A O 1
ATOM 2729 N N . SER A 1 343 ? 13.136 3.204 -12.930 1.00 72.50 343 SER A N 1
ATOM 2730 C CA . SER A 1 343 ? 12.088 2.571 -12.122 1.00 72.50 343 SER A CA 1
ATOM 2731 C C . SER A 1 343 ? 11.022 3.584 -11.703 1.00 72.50 343 SER A C 1
ATOM 2733 O O . SER A 1 343 ? 11.352 4.733 -11.407 1.00 72.50 343 SER A O 1
ATOM 2735 N N . HIS A 1 344 ? 9.756 3.160 -11.674 1.00 70.25 344 HIS A N 1
ATOM 2736 C CA . HIS A 1 344 ? 8.617 3.968 -11.226 1.00 70.25 344 HIS A CA 1
ATOM 2737 C C . HIS A 1 344 ? 8.384 5.276 -11.995 1.00 70.25 344 HIS A C 1
ATOM 2739 O O . HIS A 1 344 ? 7.737 6.189 -11.485 1.00 70.25 344 HIS A O 1
ATOM 2745 N N . ASN A 1 345 ? 8.882 5.380 -13.229 1.00 83.50 345 ASN A N 1
ATOM 2746 C CA . ASN A 1 345 ? 8.811 6.601 -14.024 1.00 83.50 345 ASN A CA 1
ATOM 2747 C C . ASN A 1 345 ? 7.903 6.441 -15.251 1.00 83.50 345 ASN A C 1
ATOM 2749 O O . ASN A 1 345 ? 8.341 6.627 -16.388 1.00 83.50 345 ASN A O 1
ATOM 2753 N N . VAL A 1 346 ? 6.628 6.117 -15.015 1.00 87.88 346 VAL A N 1
ATOM 2754 C CA . VAL A 1 346 ? 5.622 5.990 -16.088 1.00 87.88 346 VAL A CA 1
ATOM 2755 C C . VAL A 1 346 ? 5.497 7.284 -16.891 1.00 87.88 346 VAL A C 1
ATOM 2757 O O . VAL A 1 346 ? 5.356 7.237 -18.107 1.00 87.88 346 VAL A O 1
ATOM 2760 N N . ASP A 1 347 ? 5.638 8.446 -16.248 1.00 87.31 347 ASP A N 1
ATOM 2761 C CA . ASP A 1 347 ? 5.629 9.728 -16.957 1.00 87.31 347 ASP A CA 1
ATOM 2762 C C . ASP A 1 347 ? 6.800 9.829 -17.945 1.00 87.31 347 ASP A C 1
ATOM 2764 O O . ASP A 1 347 ? 6.619 10.295 -19.068 1.00 87.31 347 ASP A O 1
ATOM 2768 N N . GLY A 1 348 ? 7.992 9.354 -17.568 1.00 90.06 348 GLY A N 1
ATOM 2769 C CA . GLY A 1 348 ? 9.143 9.283 -18.468 1.00 90.06 348 GLY A CA 1
ATOM 2770 C C . GLY A 1 348 ? 8.940 8.322 -19.635 1.00 90.06 348 GLY A C 1
ATOM 2771 O O . GLY A 1 348 ? 9.301 8.666 -20.756 1.00 90.06 348 GLY A O 1
ATOM 2772 N N . ASP A 1 349 ? 8.326 7.164 -19.390 1.00 92.44 349 ASP A N 1
ATOM 2773 C CA . ASP A 1 349 ? 7.957 6.215 -20.446 1.00 92.44 349 ASP A CA 1
ATOM 2774 C C . ASP A 1 349 ? 6.919 6.821 -21.403 1.00 92.44 349 ASP A C 1
ATOM 2776 O O . ASP A 1 349 ? 7.053 6.729 -22.621 1.00 92.44 349 ASP A O 1
ATOM 2780 N N . TYR A 1 350 ? 5.918 7.522 -20.866 1.00 95.06 350 TYR A N 1
ATOM 2781 C CA . TYR A 1 350 ? 4.909 8.230 -21.650 1.00 95.06 350 TYR A CA 1
ATOM 2782 C C . TYR A 1 350 ? 5.513 9.356 -22.503 1.00 95.06 350 TYR A C 1
ATOM 2784 O O . TYR A 1 350 ? 5.077 9.579 -23.632 1.00 95.06 350 TYR A O 1
ATOM 2792 N N . GLN A 1 351 ? 6.548 10.057 -22.021 1.00 96.25 351 GLN A N 1
ATOM 2793 C CA . GLN A 1 351 ? 7.248 11.056 -22.842 1.00 96.25 351 GLN A CA 1
ATOM 2794 C C . GLN A 1 351 ? 7.971 10.444 -24.047 1.00 96.25 351 GLN A C 1
ATOM 2796 O O . GLN A 1 351 ? 8.203 11.154 -25.026 1.00 96.25 351 GLN A O 1
ATOM 2801 N N . MET A 1 352 ? 8.303 9.150 -24.000 1.00 95.75 352 MET A N 1
ATOM 2802 C CA . MET A 1 352 ? 8.904 8.435 -25.128 1.00 95.75 352 MET A CA 1
ATOM 2803 C C . MET A 1 352 ? 7.883 8.038 -26.198 1.00 95.75 352 MET A C 1
ATOM 2805 O O . MET A 1 352 ? 8.289 7.684 -27.303 1.00 95.75 352 MET A O 1
ATOM 2809 N N . PHE A 1 353 ? 6.578 8.128 -25.912 1.00 97.31 353 PHE A N 1
ATOM 2810 C CA . PHE A 1 353 ? 5.547 7.874 -26.915 1.00 97.31 353 PHE A CA 1
ATOM 2811 C C . PHE A 1 353 ? 5.671 8.900 -28.043 1.00 97.31 353 PHE A C 1
ATOM 2813 O O . PHE A 1 353 ? 5.794 10.109 -27.815 1.00 97.31 353 PHE A O 1
ATOM 2820 N N . SER A 1 354 ? 5.574 8.426 -29.278 1.00 97.06 354 SER A N 1
ATOM 2821 C CA . SER A 1 354 ? 5.388 9.283 -30.442 1.00 97.06 354 SER A CA 1
ATOM 2822 C C . SER A 1 354 ? 4.078 10.073 -30.339 1.00 97.06 354 SER A C 1
ATOM 2824 O O . SER A 1 354 ? 3.130 9.689 -29.652 1.00 97.06 354 SER A O 1
ATOM 2826 N N . GLU A 1 355 ? 3.974 11.174 -31.081 1.00 97.38 355 GLU A N 1
ATOM 2827 C CA . GLU A 1 355 ? 2.746 11.983 -31.104 1.00 97.38 355 GLU A CA 1
ATOM 2828 C C . GLU A 1 355 ? 1.523 11.205 -31.618 1.00 97.38 355 GLU A C 1
ATOM 2830 O O . GLU A 1 35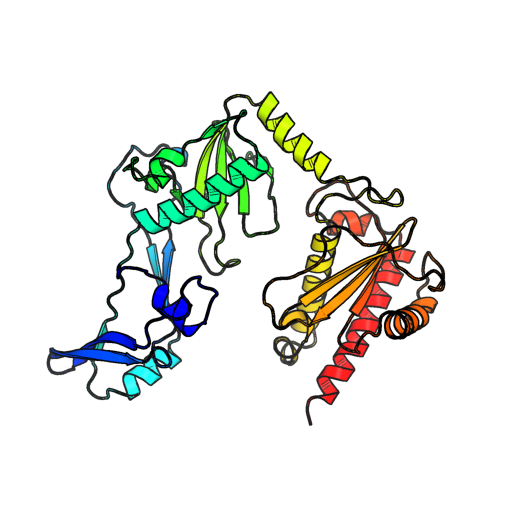5 ? 0.392 11.490 -31.226 1.00 97.38 355 GLU A O 1
ATOM 2835 N N . VAL A 1 356 ? 1.737 10.200 -32.474 1.00 97.19 356 VAL A N 1
ATOM 2836 C CA . VAL A 1 356 ? 0.671 9.300 -32.936 1.00 97.19 356 VAL A CA 1
ATOM 2837 C C . VAL A 1 356 ? 0.215 8.385 -31.799 1.00 97.19 356 VAL A C 1
ATOM 2839 O O . VAL A 1 356 ? -0.985 8.289 -31.550 1.00 97.19 356 VAL A O 1
ATOM 2842 N N . GLU A 1 357 ? 1.152 7.783 -31.061 1.00 97.44 357 GLU A N 1
ATOM 2843 C CA . GLU A 1 357 ? 0.855 6.927 -29.905 1.00 97.44 357 GLU A CA 1
ATOM 2844 C C . GLU A 1 357 ? 0.148 7.696 -28.786 1.00 97.44 357 GLU A C 1
ATOM 2846 O O . GLU A 1 357 ? -0.837 7.198 -28.251 1.00 97.44 357 GLU A O 1
ATOM 2851 N N . LYS A 1 358 ? 0.570 8.929 -28.468 1.00 97.62 358 LYS A N 1
ATOM 2852 C CA . LYS A 1 358 ? -0.112 9.771 -27.465 1.00 97.62 358 LYS A CA 1
ATOM 2853 C C . LYS A 1 358 ? -1.560 10.065 -27.854 1.00 97.62 358 LYS A C 1
ATOM 2855 O O . LYS A 1 358 ? -2.460 9.961 -27.021 1.00 97.62 358 LYS A O 1
ATOM 2860 N N . LYS A 1 359 ? -1.801 10.412 -29.125 1.00 97.38 359 LYS A N 1
ATOM 2861 C CA . LYS A 1 359 ? -3.157 10.662 -29.642 1.00 97.38 359 LYS A CA 1
ATOM 2862 C C . LYS A 1 359 ? -4.018 9.403 -29.602 1.00 97.38 359 LYS A C 1
ATOM 2864 O O . LYS A 1 359 ? -5.164 9.479 -29.168 1.00 97.38 359 LYS A O 1
ATOM 2869 N N . PHE A 1 360 ? -3.465 8.264 -30.018 1.00 97.56 360 PHE A N 1
ATOM 2870 C CA . PHE A 1 360 ? -4.139 6.971 -29.932 1.00 97.56 360 PHE A CA 1
ATOM 2871 C C . PHE A 1 360 ? -4.473 6.605 -28.480 1.00 97.56 360 PHE A C 1
ATOM 2873 O O . PHE A 1 360 ? -5.624 6.303 -28.176 1.00 97.56 360 PHE A O 1
ATOM 2880 N N . TRP A 1 361 ? -3.496 6.707 -27.575 1.00 97.06 361 TRP A N 1
ATOM 2881 C CA . TRP A 1 361 ? -3.648 6.435 -26.146 1.00 97.06 361 TRP A CA 1
ATOM 2882 C C . TRP A 1 361 ? -4.780 7.257 -25.526 1.00 97.06 361 TRP A C 1
ATOM 2884 O O . TRP A 1 361 ? -5.676 6.707 -24.885 1.00 97.06 361 TRP A O 1
ATOM 2894 N N . TYR A 1 362 ? -4.784 8.570 -25.771 1.00 97.06 362 TYR A N 1
ATOM 2895 C CA . TYR A 1 362 ? -5.828 9.465 -25.281 1.00 97.06 362 TYR A CA 1
ATOM 2896 C C . TYR A 1 362 ? -7.213 9.103 -25.834 1.00 97.06 362 TYR A C 1
ATOM 2898 O O . TYR A 1 362 ? -8.169 8.979 -25.069 1.00 97.06 362 TYR A O 1
ATOM 2906 N N . ALA A 1 363 ? -7.320 8.882 -27.148 1.00 97.81 363 ALA A N 1
ATOM 2907 C CA . ALA A 1 363 ? -8.580 8.527 -27.796 1.00 97.81 363 ALA A CA 1
ATOM 2908 C C . ALA A 1 363 ? -9.129 7.171 -27.307 1.00 97.81 363 ALA A C 1
ATOM 2910 O O . ALA A 1 363 ? -10.331 7.041 -27.069 1.00 97.81 363 ALA A O 1
ATOM 2911 N N . GLN A 1 364 ? -8.258 6.180 -27.086 1.00 98.06 364 GLN A N 1
ATOM 2912 C CA . GLN A 1 364 ? -8.635 4.885 -26.515 1.00 98.06 364 GLN A CA 1
ATOM 2913 C C . GLN A 1 364 ? -9.214 5.050 -25.105 1.00 98.06 364 GLN A C 1
ATOM 2915 O O . GLN A 1 364 ? -10.279 4.503 -24.819 1.00 98.06 364 GLN A O 1
ATOM 2920 N N . LEU A 1 365 ? -8.554 5.824 -24.232 1.00 96.81 365 LEU A N 1
ATOM 2921 C CA . LEU A 1 365 ? -9.065 6.084 -22.884 1.00 96.81 365 LEU A CA 1
ATOM 2922 C C . LEU A 1 365 ? -10.420 6.796 -22.925 1.00 96.81 365 LEU A C 1
ATOM 2924 O O . LEU A 1 365 ? -11.329 6.394 -22.207 1.00 96.81 365 LEU A O 1
ATOM 2928 N N . GLN A 1 366 ? -10.598 7.800 -23.791 1.00 96.81 366 GLN A N 1
ATOM 2929 C CA . GLN A 1 366 ? -11.893 8.468 -23.964 1.00 96.81 366 GLN A CA 1
ATOM 2930 C C . GLN A 1 366 ? -13.004 7.499 -24.390 1.00 96.81 366 GLN A C 1
ATOM 2932 O O . GLN A 1 366 ? -14.104 7.553 -23.838 1.00 96.81 366 GLN A O 1
ATOM 2937 N N . CYS A 1 367 ? -12.724 6.596 -25.336 1.00 97.31 367 CYS A N 1
ATOM 2938 C CA . CYS A 1 367 ? -13.677 5.568 -25.757 1.00 97.31 367 CYS A CA 1
ATOM 2939 C C . CYS A 1 367 ? -14.090 4.670 -24.575 1.00 97.31 367 CYS A C 1
ATOM 2941 O O . CYS A 1 367 ? -15.282 4.468 -24.332 1.00 97.31 367 CYS A O 1
ATOM 2943 N N . LEU A 1 368 ? -13.118 4.218 -23.776 1.00 97.31 368 LEU A N 1
ATOM 2944 C CA . LEU A 1 368 ? -13.356 3.389 -22.590 1.00 97.31 368 LEU A CA 1
ATOM 2945 C C . LEU A 1 368 ? -14.144 4.124 -21.492 1.00 97.31 368 LEU A C 1
ATOM 2947 O O . LEU A 1 368 ? -15.089 3.558 -20.939 1.00 97.31 368 LEU A O 1
ATOM 2951 N N . PHE A 1 369 ? -13.820 5.392 -21.214 1.00 96.62 369 PHE A N 1
ATOM 2952 C CA . PHE A 1 369 ? -14.576 6.224 -20.272 1.00 96.62 369 PHE A CA 1
ATOM 2953 C C . PHE A 1 369 ? -16.039 6.360 -20.688 1.00 96.62 369 PHE A C 1
ATOM 2955 O O . PHE A 1 369 ? -16.930 6.149 -19.865 1.00 96.62 369 PHE A O 1
ATOM 2962 N N . ASN A 1 370 ? -16.292 6.671 -21.960 1.00 95.88 370 ASN A N 1
ATOM 2963 C CA . ASN A 1 370 ? -17.646 6.841 -22.480 1.00 95.88 370 ASN A CA 1
ATOM 2964 C C . ASN A 1 370 ? -18.454 5.541 -22.387 1.00 95.88 370 ASN A C 1
ATOM 2966 O O . ASN A 1 370 ? -19.607 5.567 -21.951 1.00 95.88 370 ASN A O 1
ATOM 2970 N N . ALA A 1 371 ? -17.843 4.406 -22.736 1.00 94.81 371 ALA A N 1
ATOM 2971 C CA . ALA A 1 371 ? -18.478 3.098 -22.613 1.00 94.81 371 ALA A CA 1
ATOM 2972 C C . ALA A 1 371 ? -18.842 2.781 -21.151 1.00 94.81 371 ALA A C 1
ATOM 2974 O O . ALA A 1 371 ? -19.978 2.399 -20.865 1.00 94.81 371 ALA A O 1
ATOM 2975 N N . GLN A 1 372 ? -17.916 3.001 -20.212 1.00 95.19 372 GLN A N 1
ATOM 2976 C CA . GLN A 1 372 ? -18.151 2.750 -18.788 1.00 95.19 372 GLN A CA 1
ATOM 2977 C C . GLN A 1 372 ? -19.225 3.676 -18.205 1.00 95.19 372 GLN A C 1
ATOM 2979 O O . GLN A 1 372 ? -20.072 3.231 -17.428 1.00 95.19 372 GLN A O 1
ATOM 2984 N N . LEU A 1 373 ? -19.219 4.953 -18.593 1.00 95.00 373 LEU A N 1
ATOM 2985 C CA . LEU A 1 373 ? -20.186 5.945 -18.133 1.00 95.00 373 LEU A CA 1
ATOM 2986 C C . LEU A 1 373 ? -21.616 5.563 -18.539 1.00 95.00 373 LEU A C 1
ATOM 2988 O O . LEU A 1 373 ? -22.524 5.608 -17.707 1.00 95.00 373 LEU A O 1
ATOM 2992 N N . GLN A 1 374 ? -21.812 5.117 -19.786 1.00 94.44 374 GLN A N 1
ATOM 2993 C CA . GLN A 1 374 ? -23.110 4.619 -20.254 1.00 94.44 374 GLN A CA 1
ATOM 2994 C C . GLN A 1 374 ? -23.617 3.459 -19.392 1.00 94.44 374 GLN A C 1
ATOM 2996 O O . GLN A 1 374 ? -24.792 3.425 -19.026 1.00 94.44 374 GLN A O 1
ATOM 3001 N N . GLN A 1 375 ? -22.734 2.536 -19.003 1.00 92.00 375 GLN A N 1
ATOM 3002 C CA . GLN A 1 375 ? -23.121 1.447 -18.111 1.00 92.00 375 GLN A CA 1
ATOM 3003 C C . GLN A 1 375 ? -23.534 1.938 -16.727 1.00 92.00 375 GLN A C 1
ATOM 3005 O O . GLN A 1 375 ? -24.579 1.528 -16.227 1.00 92.00 375 GLN A O 1
ATOM 3010 N N . VAL A 1 376 ? -22.730 2.806 -16.105 1.00 92.31 376 VAL A N 1
ATOM 3011 C CA . VAL A 1 376 ? -22.997 3.301 -14.746 1.00 92.31 376 VAL A CA 1
ATOM 3012 C C . VAL A 1 376 ? -24.353 4.013 -14.686 1.00 92.31 376 VAL A C 1
ATOM 3014 O O . VAL A 1 376 ? -25.095 3.832 -13.719 1.00 92.31 376 VAL A O 1
ATOM 3017 N N . HIS A 1 377 ? -24.728 4.747 -15.738 1.00 91.62 377 HIS A N 1
ATOM 3018 C CA . HIS A 1 377 ? -26.053 5.359 -15.835 1.00 91.62 377 HIS A CA 1
ATOM 3019 C C . HIS A 1 377 ? -27.186 4.332 -15.947 1.00 91.62 377 HIS A C 1
ATOM 3021 O O . HIS A 1 377 ? -28.188 4.477 -15.244 1.00 91.62 377 HIS A O 1
ATOM 3027 N N . ASN A 1 378 ? -27.016 3.275 -16.745 1.00 89.69 378 ASN A N 1
ATOM 3028 C CA . ASN A 1 378 ? -28.043 2.246 -16.945 1.00 89.69 378 ASN A CA 1
ATOM 3029 C C . ASN A 1 378 ? -28.390 1.460 -15.665 1.00 89.69 378 ASN A C 1
ATOM 3031 O O . ASN A 1 378 ? -29.501 0.956 -15.552 1.00 89.69 378 ASN A O 1
ATOM 3035 N N . PHE A 1 379 ? -27.496 1.405 -14.673 1.00 80.12 379 PHE A N 1
ATOM 3036 C CA . PHE A 1 379 ? -27.739 0.759 -13.372 1.00 80.12 379 PHE A CA 1
ATOM 3037 C C . PHE A 1 379 ? -28.492 1.634 -12.348 1.00 80.12 379 PHE A C 1
ATOM 3039 O O . PHE A 1 379 ? -28.451 1.344 -11.155 1.00 80.12 379 PHE A O 1
ATOM 3046 N N . THR A 1 380 ? -29.113 2.744 -12.760 1.00 66.19 380 THR A N 1
ATOM 3047 C CA . THR A 1 380 ? -29.755 3.715 -11.842 1.00 66.19 380 THR A CA 1
ATOM 3048 C C . THR A 1 380 ? -31.291 3.670 -11.881 1.00 66.19 380 THR A C 1
ATOM 3050 O O . THR A 1 380 ? -31.932 4.631 -11.466 1.00 66.19 380 THR A O 1
ATOM 3053 N N . TYR A 1 381 ? -31.879 2.570 -12.361 1.00 47.50 381 TYR A N 1
ATOM 3054 C CA . TYR A 1 381 ? -33.331 2.373 -12.437 1.00 47.50 381 TYR A CA 1
ATOM 3055 C C . TYR A 1 381 ? -33.812 1.223 -11.563 1.00 47.50 381 TYR A C 1
ATOM 3057 O O . TYR A 1 381 ? -33.138 0.167 -11.564 1.00 47.50 381 TYR A O 1
#

pLDDT: mean 89.05, std 12.56, range [45.16, 98.44]

Foldseek 3Di:
DPADQCLLLCLLVVPDDPCVVPRDQWAWKWFQFPVRDIDIDTHGSPLPWNKGKFKAFAAQCQVVVHDQDLDGDDIDIDMDTDPVSVVVVCVVPVRTPDIGHDHDDPVLVVLLVVLVVLQVVCCVQQNPDFWAFPRPCSNVVNGSRSSNFKHFDDPDDPPWPWPQPPDAQWTWIADPQQFTWIFHDPDVPPHTTMIGRTTHGPHPVSRVVSNVVVQVVQQDCAPARDTAGFCPVVLVVVVLLVVVQVVCVVPPVVCQCVQQVNQDWEWAWEDDPDWKIWIKIDRDNDNDYYYDRGHHHDPDDPADDPPDFLVCLVVNVVCCCVVVVDDLSMQTAIDTHAHPSDPSPVVSSVVPDDPRRVVSRVSNSVVSVVSSVVVSVVVPD

Sequence (381 aa):
MDHITYLPLRTKAKFPTGHKNNRPKSFKATIWKTDGSSQKIEIPTSKYPTSYLVVHLPPPGVLSNAALSEKNPEMKINFIGSQDELDALFSEYPDTEAIEFSSEIVLSDLCRMLAKIAHGFTVLHLGTESYTPLLPSLILGNYSYVSHLVGGAVPLDKSCINESINGYGFELSINDTGYIIINIDIIGGRLPTYAVVAGLVTDWNAFWTNLSHRSKEGKREYAHGMRTRGMFIHEWVIWVVKIIRHFVERDFANLMTRWPLLAGYSFDAYALPPTYYLIVLKNTPEEIPLGPDVAVTLPYNDHPNLPPSISDIDAWQQWCRNRLSLSHDQWPILLPVHDSGKSHNVDGDYQMFSEVEKKFWYAQLQCLFNAQLQQVHNFTY

Radius of gyration: 25.61 Å; chains: 1; bounding box: 64×36×77 Å

Secondary structure (DSSP, 8-state):
----TTHHHHHHTT---TTGGG--SEEEEEEEETTS-EEEEEEETTTS--EEEEEE----TTTTTPPP-SSPPP-EEEEEE-HHHHHHHHHT-TTEEEEE------HHHHHHHHHHHHHHHHHHHH-SSSEEE-HHHHHHT--S-HHHHEEEPP---TTSEEE--TTSSEEEEE-TT-EEEEEE-TTTTSSPPEEEEEEEES-HHHHHHHHHHHHHHTS-B-TTS-B--TTHHHHHHHHHHHHHHHHHHHH-GGGGGG-HHHH-EEEEEEEETTTEEEEEEEE-S-SS-B--SSPEEPS-S-PPPSSPPGGGHHHHHHHHHHHHT--TT-EEEEEE----S-TT-HHHHHHTS-HHHHHHHHHHHHHHHHHHHHHHHHT--